Protein AF-A0A847DTQ0-F1 (afdb_monomer)

Secondary structure (DSSP, 8-state):
-PPPPPPSHHHHHHHHHHHHHHHHHHH-SS-B-SPPPTT---SS---HHHHHHHHHHHHHHHHHHHHHHT-TT-HHHHHHHHHHHHHHHHHHHHHHTTBTT----HHHHHHHHHHHHHHHHHHHHHHHHHHHHHHHHHS-SS------HHHHHHTSTTHHHHHHHHHHHHHHHTTT--B---HHHHHHHTGGGGG--GGG--HHHHHHHHHHHHHHHHHHHHHHHH--SHHHHHHHHHHHHHHHHHHHHTBSS----HHHHHHHHHHHHHHHHS-TTS-HHHHHHHHHHHHHHHHHHHHHSPPTT--SPPPPBSS--TTTT-HHHHHHHHHHHHHHHHHHHHHHHHHHHTT---TTHHHHHHHHHHHHHHHHHHHGGGSTT---BSHHHHHHHHHHHHHHHHHHHT--S--HHHHHHHHHHHHHHHHHHHTS---------------------------------------

Solvent-accessible surface area (backbone atoms only — not comparable to full-atom values): 25977 Å² total; per-residue (Å²): 132,82,80,77,76,78,76,60,61,66,46,52,54,35,45,52,55,48,49,52,50,50,51,50,60,74,64,63,69,62,65,82,57,84,63,52,75,54,46,45,72,85,70,99,70,85,57,67,51,53,36,52,40,35,18,60,67,22,21,62,54,15,37,40,50,25,67,66,69,58,24,71,97,31,67,70,52,40,51,53,51,42,51,52,50,38,48,51,42,45,52,50,30,50,56,30,16,18,24,80,79,47,80,15,28,51,62,52,39,49,24,25,32,51,15,23,46,51,15,42,42,43,67,43,68,73,36,50,82,56,52,64,50,51,62,56,51,75,74,38,97,56,88,74,76,81,76,54,73,70,56,59,48,61,71,37,79,51,34,64,37,31,48,48,25,41,47,32,47,52,53,48,69,38,55,87,74,48,73,47,86,52,64,70,44,38,53,57,39,52,48,65,75,80,69,74,59,85,90,69,74,44,75,56,48,53,26,43,24,47,17,31,20,25,37,44,32,22,39,31,46,37,44,30,72,74,30,75,46,39,65,58,14,35,52,52,37,52,50,54,50,49,53,45,52,57,50,27,40,25,25,75,61,70,61,70,40,70,36,43,55,52,8,46,53,52,17,47,52,53,44,53,67,44,62,71,82,62,55,66,66,58,52,28,56,47,26,36,50,26,32,47,50,13,51,48,26,58,65,71,40,65,44,90,91,35,90,49,68,32,71,74,38,88,59,61,57,73,51,79,85,41,49,51,63,29,47,48,54,48,32,57,32,27,24,43,21,27,29,46,49,31,22,53,51,51,34,39,77,72,71,44,84,57,84,66,46,68,61,52,52,49,51,52,50,26,51,51,40,40,50,52,23,63,52,20,26,81,30,38,53,32,66,16,39,42,33,56,25,50,46,17,50,50,37,31,48,44,51,49,48,60,57,56,74,71,48,76,90,79,55,71,63,62,59,51,54,50,50,50,52,50,55,50,52,50,54,57,60,65,69,72,74,75,91,83,83,83,89,83,88,85,88,87,81,87,79,82,88,77,88,79,81,88,82,82,90,85,85,90,84,90,84,91,83,86,91,88,84,84,137

Nearest PDB structures (foldseek):
  4jr9-assembly1_A  TM=2.137E-01  e=7.552E+00  Escherichia coli K-12

Mean predicted aligned error: 12.77 Å

Radius of gyration: 30.14 Å; Cα contacts (8 Å, |Δi|>4): 581; chains: 1; bounding box: 106×54×90 Å

Structure (mmCIF, N/CA/C/O backbone):
data_AF-A0A847DTQ0-F1
#
_entry.id   AF-A0A847DTQ0-F1
#
loop_
_atom_site.group_PDB
_atom_site.id
_atom_site.type_symbol
_atom_site.label_atom_id
_atom_site.label_alt_id
_atom_site.label_comp_id
_atom_site.label_asym_id
_atom_site.label_entity_id
_atom_site.label_seq_id
_atom_site.pdbx_PDB_ins_code
_atom_site.Cartn_x
_atom_site.Cartn_y
_atom_site.Cartn_z
_atom_site.occupancy
_atom_site.B_iso_or_equiv
_atom_site.auth_seq_id
_atom_site.auth_comp_id
_atom_site.auth_asym_id
_atom_site.auth_atom_id
_atom_site.pdbx_PDB_model_num
ATOM 1 N N . MET A 1 1 ? -18.174 -17.999 32.431 1.00 33.38 1 MET A N 1
ATOM 2 C CA . MET A 1 1 ? -18.025 -18.271 30.985 1.00 33.38 1 MET A CA 1
ATOM 3 C C . MET A 1 1 ? -16.614 -17.877 30.571 1.00 33.38 1 MET A C 1
ATOM 5 O O . MET A 1 1 ? -16.296 -16.698 30.644 1.00 33.38 1 MET A O 1
ATOM 9 N N . ARG A 1 2 ? -15.743 -18.843 30.241 1.00 30.20 2 ARG A N 1
ATOM 10 C CA . ARG A 1 2 ? -14.420 -18.546 29.663 1.00 30.20 2 ARG A CA 1
ATOM 11 C C . ARG A 1 2 ? -14.657 -17.953 28.273 1.00 30.20 2 ARG A C 1
ATOM 13 O O . ARG A 1 2 ? -15.415 -18.538 27.504 1.00 30.20 2 ARG A O 1
ATOM 20 N N . ALA A 1 3 ? -14.085 -16.784 27.988 1.00 33.56 3 ALA A N 1
ATOM 21 C CA . ALA A 1 3 ? -14.098 -16.225 26.642 1.00 33.56 3 ALA A CA 1
ATOM 22 C C . ALA A 1 3 ? -13.507 -17.279 25.696 1.00 33.56 3 ALA A C 1
ATOM 24 O O . ALA A 1 3 ? -12.423 -17.793 25.971 1.00 33.56 3 ALA A O 1
ATOM 25 N N . ALA A 1 4 ? -14.250 -17.661 24.657 1.00 38.47 4 ALA A N 1
ATOM 26 C CA . ALA A 1 4 ? -13.745 -18.574 23.643 1.00 38.47 4 ALA A CA 1
ATOM 27 C C . ALA A 1 4 ? -12.445 -17.987 23.084 1.00 38.47 4 ALA A C 1
ATOM 29 O O . ALA A 1 4 ? -12.433 -16.825 22.667 1.00 38.47 4 ALA A O 1
ATOM 30 N N . ASP A 1 5 ? -11.361 -18.765 23.120 1.00 51.47 5 ASP A N 1
ATOM 31 C CA . ASP A 1 5 ? -10.110 -18.365 22.488 1.00 51.47 5 ASP A CA 1
ATOM 32 C C . ASP A 1 5 ? -10.417 -18.029 21.021 1.00 51.47 5 ASP A C 1
ATOM 34 O O . ASP A 1 5 ? -11.011 -18.858 20.318 1.00 51.47 5 ASP A O 1
ATOM 38 N N . PRO A 1 6 ? -10.084 -16.817 20.541 1.00 59.16 6 PRO A N 1
ATOM 39 C CA . PRO A 1 6 ? -10.343 -16.459 19.159 1.00 59.16 6 PRO A CA 1
ATOM 40 C C . PRO A 1 6 ? -9.622 -17.462 18.256 1.00 59.16 6 PRO A C 1
ATOM 42 O O . PRO A 1 6 ? -8.417 -17.688 18.392 1.00 59.16 6 PRO A O 1
ATOM 45 N N . SER A 1 7 ? -10.376 -18.092 17.350 1.00 72.81 7 SER A N 1
ATOM 46 C CA . SER A 1 7 ? -9.856 -19.103 16.431 1.00 72.81 7 SER A CA 1
ATOM 47 C C . SER A 1 7 ? -8.615 -18.567 15.722 1.00 72.81 7 SER A C 1
ATOM 49 O O . SER A 1 7 ? -8.688 -17.536 15.050 1.00 72.81 7 SER A O 1
ATOM 51 N N . ARG A 1 8 ? -7.482 -19.263 15.835 1.00 82.31 8 ARG A N 1
ATOM 52 C CA . ARG A 1 8 ? -6.242 -18.836 15.171 1.00 82.31 8 ARG A CA 1
ATOM 53 C C . ARG A 1 8 ? -6.278 -19.064 13.663 1.00 82.31 8 ARG A C 1
ATOM 55 O O . ARG A 1 8 ? -5.532 -18.411 12.949 1.00 82.31 8 ARG A O 1
ATOM 62 N N . TRP A 1 9 ? -7.181 -19.916 13.176 1.00 84.94 9 TRP A N 1
ATOM 63 C CA . TRP A 1 9 ? -7.322 -20.316 11.771 1.00 84.94 9 TRP A CA 1
ATOM 64 C C . TRP A 1 9 ? -7.113 -19.199 10.726 1.00 84.94 9 TRP A C 1
ATOM 66 O O . TRP A 1 9 ? -6.325 -19.417 9.809 1.00 84.94 9 TRP A O 1
ATOM 76 N N . PRO A 1 10 ? -7.690 -17.984 10.860 1.00 84.38 10 PRO A N 1
ATOM 77 C CA . PRO A 1 10 ? -7.467 -16.915 9.884 1.00 84.38 10 PRO A CA 1
ATOM 78 C C . PRO A 1 10 ? -5.996 -16.493 9.747 1.00 84.38 10 PRO A C 1
ATOM 80 O O . PRO A 1 10 ? -5.556 -16.180 8.647 1.00 84.38 10 PRO A O 1
ATOM 83 N N . LEU A 1 11 ? -5.228 -16.508 10.842 1.00 86.00 11 LEU A N 1
ATOM 84 C CA . LEU A 1 11 ? -3.795 -16.207 10.832 1.00 86.00 11 LEU A CA 1
ATOM 85 C C . LEU A 1 11 ? -2.980 -17.329 10.173 1.00 86.00 11 LEU A C 1
ATOM 87 O O . LEU A 1 11 ? -2.003 -17.026 9.497 1.00 86.00 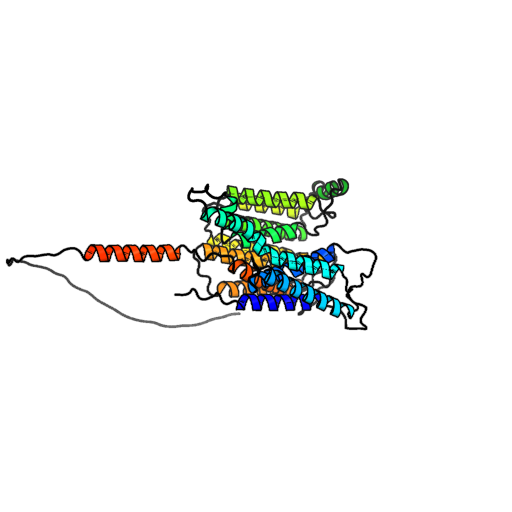11 LEU A O 1
ATOM 91 N N . ALA A 1 12 ? -3.385 -18.598 10.321 1.00 87.62 12 ALA A N 1
ATOM 92 C CA . ALA A 1 12 ? -2.752 -19.710 9.601 1.00 87.62 12 ALA A CA 1
ATOM 93 C C . ALA A 1 12 ? -2.996 -19.580 8.102 1.00 87.62 12 ALA A C 1
ATOM 95 O O . ALA A 1 12 ? -2.044 -19.609 7.337 1.00 87.62 12 ALA A O 1
ATOM 96 N N . VAL A 1 13 ? -4.249 -19.365 7.689 1.00 88.81 13 VAL A N 1
ATOM 97 C CA . VAL A 1 13 ? -4.591 -19.196 6.270 1.00 88.81 13 VAL A CA 1
ATOM 98 C C . VAL A 1 13 ? -3.844 -18.001 5.673 1.00 88.81 13 VAL A C 1
ATOM 100 O O . VAL A 1 13 ? -3.260 -18.128 4.602 1.00 88.81 13 VAL A O 1
ATOM 103 N N . ALA A 1 14 ? -3.800 -16.863 6.377 1.00 88.81 14 ALA A N 1
ATOM 104 C CA . ALA A 1 14 ? -3.033 -15.693 5.949 1.00 88.81 14 ALA A CA 1
ATOM 105 C C . ALA A 1 14 ? -1.527 -15.983 5.853 1.00 88.81 14 ALA A C 1
ATOM 107 O O . ALA A 1 14 ? -0.903 -15.627 4.858 1.00 88.81 14 ALA A O 1
ATOM 108 N N . GLY A 1 15 ? -0.956 -16.654 6.858 1.00 90.38 15 GLY A N 1
ATOM 109 C CA . GLY A 1 15 ? 0.452 -17.052 6.880 1.00 90.38 15 GLY A CA 1
ATOM 110 C C . GLY A 1 15 ? 0.813 -17.996 5.736 1.00 90.38 15 GLY A C 1
ATOM 111 O O . GLY A 1 15 ? 1.770 -17.738 5.014 1.00 90.38 15 GLY A O 1
ATOM 112 N N . SER A 1 16 ? 0.019 -19.044 5.518 1.00 92.00 16 SER A N 1
ATOM 113 C CA . SER A 1 16 ? 0.216 -20.004 4.430 1.00 92.00 16 SER A CA 1
ATOM 114 C C . SER A 1 16 ? 0.067 -19.352 3.057 1.00 92.00 16 SER A C 1
ATOM 116 O O . SER A 1 16 ? 0.919 -19.559 2.199 1.00 92.00 16 SER A O 1
ATOM 118 N N . ALA A 1 17 ? -0.964 -18.526 2.847 1.00 91.56 17 ALA A N 1
ATOM 119 C CA . ALA A 1 17 ? -1.150 -17.805 1.588 1.00 91.56 17 ALA A CA 1
ATOM 120 C C . ALA A 1 17 ? 0.019 -16.849 1.299 1.00 91.56 17 ALA A C 1
ATOM 122 O O . ALA A 1 17 ? 0.483 -16.768 0.164 1.00 91.56 17 ALA A O 1
ATOM 123 N N . TYR A 1 18 ? 0.526 -16.160 2.326 1.00 91.50 18 TYR A N 1
ATOM 124 C CA . TYR A 1 18 ? 1.667 -15.260 2.186 1.00 91.50 18 TYR A CA 1
ATOM 125 C C . TYR A 1 18 ? 2.971 -16.007 1.896 1.00 91.50 18 TYR A C 1
ATOM 127 O O . TYR A 1 18 ? 3.712 -15.607 1.006 1.00 91.50 18 TYR A O 1
ATOM 135 N N . LEU A 1 19 ? 3.228 -17.123 2.584 1.00 92.81 19 LEU A N 1
ATOM 136 C CA . LEU A 1 19 ? 4.385 -17.977 2.305 1.00 92.81 19 LEU A CA 1
ATOM 137 C C . LEU A 1 19 ? 4.355 -18.511 0.873 1.00 92.81 19 LEU A C 1
ATOM 139 O O . LEU A 1 19 ? 5.357 -18.411 0.175 1.00 92.81 19 LEU A O 1
ATOM 143 N N . LEU A 1 20 ? 3.205 -19.011 0.409 1.00 91.56 20 LEU A N 1
ATOM 144 C CA . LEU A 1 20 ? 3.043 -19.464 -0.975 1.00 91.56 20 LEU A CA 1
ATOM 145 C C . LEU A 1 20 ? 3.305 -18.338 -1.979 1.00 91.56 20 LEU A C 1
ATOM 147 O O . LEU A 1 20 ? 3.937 -18.575 -3.004 1.00 91.56 20 LEU A O 1
ATOM 151 N N . PHE A 1 21 ? 2.865 -17.114 -1.677 1.00 89.25 21 PHE A N 1
ATOM 152 C CA . PHE A 1 21 ? 3.165 -15.950 -2.505 1.00 89.25 21 PHE A CA 1
ATOM 153 C C . PHE A 1 21 ? 4.667 -15.636 -2.544 1.00 89.25 21 PHE A C 1
ATOM 155 O O . PHE A 1 21 ? 5.200 -15.408 -3.627 1.00 89.25 21 PHE A O 1
ATOM 162 N N . VAL A 1 22 ? 5.360 -15.669 -1.399 1.00 89.75 22 VAL A N 1
ATOM 163 C CA . VAL A 1 22 ? 6.819 -15.473 -1.345 1.00 89.75 22 VAL A CA 1
ATOM 164 C C . VAL A 1 22 ? 7.534 -16.558 -2.149 1.00 89.75 22 VAL A C 1
ATOM 166 O O . VAL A 1 22 ? 8.344 -16.227 -3.005 1.00 89.75 22 VAL A O 1
ATOM 169 N N . VAL A 1 23 ? 7.178 -17.834 -1.960 1.00 90.31 23 VAL A N 1
ATOM 170 C CA . VAL A 1 23 ? 7.740 -18.953 -2.737 1.00 90.31 23 VAL A CA 1
ATOM 171 C C . VAL A 1 23 ? 7.524 -18.737 -4.232 1.00 90.31 23 VAL A C 1
ATOM 173 O O . VAL A 1 23 ? 8.478 -18.799 -5.003 1.00 90.31 23 VAL A O 1
ATOM 176 N N . TYR A 1 24 ? 6.290 -18.436 -4.643 1.00 87.19 24 TYR A N 1
ATOM 177 C CA . TYR A 1 24 ? 5.961 -18.191 -6.043 1.00 87.19 24 TYR A CA 1
ATOM 178 C C . TYR A 1 24 ? 6.818 -17.070 -6.637 1.00 87.19 24 TYR A C 1
ATOM 180 O O . TYR A 1 24 ? 7.379 -17.236 -7.716 1.00 87.19 24 TYR A O 1
ATOM 188 N N . GLN A 1 25 ? 6.953 -15.945 -5.932 1.00 85.00 25 GLN A N 1
ATOM 189 C CA . GLN A 1 25 ? 7.696 -14.792 -6.437 1.00 85.00 25 GLN A CA 1
ATOM 190 C C . GLN A 1 25 ? 9.207 -15.018 -6.471 1.00 85.00 25 GLN A C 1
ATOM 192 O O . GLN A 1 25 ? 9.876 -14.636 -7.433 1.00 85.00 25 GLN A O 1
ATOM 197 N N . SER A 1 26 ? 9.747 -15.673 -5.448 1.00 83.38 26 SER A N 1
ATOM 198 C CA . SER A 1 26 ? 11.165 -16.015 -5.362 1.00 83.38 26 SER A CA 1
ATOM 199 C C . SER A 1 26 ? 11.586 -17.038 -6.420 1.00 83.38 26 SER A C 1
ATOM 201 O O . SER A 1 26 ? 12.715 -16.960 -6.905 1.00 83.38 26 SER A O 1
ATOM 203 N N . LEU A 1 27 ? 10.691 -17.958 -6.799 1.00 83.88 27 LEU A N 1
ATOM 204 C CA . LEU A 1 27 ? 10.953 -19.018 -7.783 1.00 83.88 27 LEU A CA 1
ATOM 205 C C . LEU A 1 27 ? 10.405 -18.714 -9.182 1.00 83.88 27 LEU A C 1
ATOM 207 O O . LEU A 1 27 ? 10.592 -19.505 -10.103 1.00 83.88 27 LEU A O 1
ATOM 211 N N . ALA A 1 28 ? 9.742 -17.574 -9.382 1.00 76.44 28 ALA A N 1
ATOM 212 C CA . ALA A 1 28 ? 9.343 -17.141 -10.712 1.00 76.44 28 ALA A CA 1
ATOM 213 C C . ALA A 1 28 ? 10.604 -16.834 -11.546 1.00 76.44 28 ALA A C 1
ATOM 215 O O . ALA A 1 28 ? 11.345 -15.896 -11.234 1.00 76.44 28 ALA A O 1
ATOM 216 N N . GLY A 1 29 ? 10.843 -17.627 -12.596 1.00 68.25 29 GLY A N 1
ATOM 217 C CA . GLY A 1 29 ? 12.043 -17.554 -13.438 1.00 68.25 29 GLY A CA 1
ATOM 218 C C . GLY A 1 29 ? 12.202 -18.773 -14.354 1.00 68.25 29 GLY A C 1
ATOM 219 O O . GLY A 1 29 ? 11.347 -19.659 -14.358 1.00 68.25 29 GLY A O 1
ATOM 220 N N . VAL A 1 30 ? 13.268 -18.797 -15.159 1.00 62.66 30 VAL A N 1
ATOM 221 C CA . VAL A 1 30 ? 13.550 -19.871 -16.130 1.00 62.66 30 VAL A CA 1
ATOM 222 C C . VAL A 1 30 ? 14.351 -20.981 -15.443 1.00 62.66 30 VAL A C 1
ATOM 224 O O . VAL A 1 30 ? 15.429 -20.686 -14.946 1.00 62.66 30 VAL A O 1
ATOM 227 N N . GLY A 1 31 ? 13.821 -22.212 -15.448 1.00 67.50 31 GLY A N 1
ATOM 228 C CA . GLY A 1 31 ? 14.529 -23.491 -15.249 1.00 67.50 31 GLY A CA 1
ATOM 229 C C . GLY A 1 31 ? 15.293 -23.731 -13.935 1.00 67.50 31 GLY A C 1
ATOM 230 O O . GLY A 1 31 ? 15.844 -22.826 -13.320 1.00 67.50 31 GLY A O 1
ATOM 231 N N . LEU A 1 32 ? 15.365 -24.998 -13.522 1.00 74.50 32 LEU A N 1
ATOM 232 C CA . LEU A 1 32 ? 16.426 -25.466 -12.626 1.00 74.50 32 LEU A CA 1
ATOM 233 C C . LEU A 1 32 ? 17.570 -25.991 -13.497 1.00 74.50 32 LEU A C 1
ATOM 235 O O . LEU A 1 32 ? 17.326 -26.790 -14.401 1.00 74.50 32 LEU A O 1
ATOM 239 N N . GLU A 1 33 ? 18.793 -25.559 -13.220 1.00 79.25 33 GLU A N 1
ATOM 240 C CA . GLU A 1 33 ? 20.016 -26.026 -13.878 1.00 79.25 33 GLU A CA 1
ATOM 241 C C . GLU A 1 33 ? 21.055 -26.473 -12.834 1.00 79.25 33 GLU A C 1
ATOM 243 O O . GLU A 1 33 ? 20.725 -26.753 -11.679 1.00 79.25 33 GLU A O 1
ATOM 248 N N . THR A 1 34 ? 22.323 -26.593 -13.239 1.00 79.69 34 THR A N 1
ATOM 249 C CA . THR A 1 34 ? 23.441 -26.913 -12.348 1.00 79.69 34 THR A CA 1
ATOM 250 C C . THR A 1 34 ? 23.533 -25.903 -11.211 1.00 79.69 34 THR A C 1
ATOM 252 O O . THR A 1 34 ? 23.716 -24.709 -11.446 1.00 79.69 34 THR A O 1
ATOM 255 N N . CYS A 1 35 ? 23.437 -26.395 -9.978 1.00 82.81 35 CYS A N 1
ATOM 256 C CA . CYS A 1 35 ? 23.493 -25.560 -8.789 1.00 82.81 35 CYS A CA 1
ATOM 257 C C . CYS A 1 35 ? 24.878 -24.935 -8.602 1.00 82.81 35 CYS A C 1
ATOM 259 O O . CYS A 1 35 ? 25.893 -25.635 -8.574 1.00 82.81 35 CYS A O 1
ATOM 261 N N . ALA A 1 36 ? 24.903 -23.620 -8.414 1.00 82.00 36 ALA A N 1
ATOM 262 C CA . ALA A 1 36 ? 26.049 -22.920 -7.861 1.00 82.00 36 ALA A CA 1
ATOM 263 C C . ALA A 1 36 ? 26.124 -23.132 -6.338 1.00 82.00 36 ALA A C 1
ATOM 265 O O . ALA A 1 36 ? 25.174 -23.594 -5.700 1.00 82.00 36 ALA A O 1
ATOM 266 N N . LEU A 1 37 ? 27.258 -22.766 -5.735 1.00 82.69 37 LEU A N 1
ATOM 267 C CA . LEU A 1 37 ? 27.358 -22.690 -4.279 1.00 82.69 37 LEU A CA 1
ATOM 268 C C . LEU A 1 37 ? 26.382 -21.602 -3.773 1.00 82.69 37 LEU A C 1
ATOM 270 O O . LEU A 1 37 ? 26.421 -20.482 -4.286 1.00 82.69 37 LEU A O 1
ATOM 274 N N . PRO A 1 38 ? 25.500 -21.890 -2.800 1.00 81.50 38 PRO A N 1
ATOM 275 C CA . PRO A 1 38 ? 24.550 -20.901 -2.303 1.00 81.50 38 PRO A CA 1
ATOM 276 C C . PRO A 1 38 ? 25.253 -19.786 -1.522 1.00 81.50 38 PRO A C 1
ATOM 278 O O . PRO A 1 38 ? 26.368 -19.955 -1.026 1.00 81.50 38 PRO A O 1
ATOM 281 N N . LEU A 1 39 ? 24.567 -18.649 -1.376 1.00 81.88 39 LEU A N 1
ATOM 282 C CA . LEU A 1 39 ? 25.018 -17.464 -0.633 1.00 81.88 39 LEU A CA 1
ATOM 283 C C . LEU A 1 39 ? 26.297 -16.793 -1.164 1.00 81.88 39 LEU A C 1
ATOM 285 O O . LEU A 1 39 ? 26.873 -15.937 -0.487 1.00 81.88 39 LEU A O 1
ATOM 289 N N . THR A 1 40 ? 26.742 -17.118 -2.376 1.00 78.75 40 THR A N 1
ATOM 290 C CA . THR A 1 40 ? 27.875 -16.427 -2.996 1.00 78.75 40 THR A CA 1
ATOM 291 C C . THR A 1 40 ? 27.436 -15.075 -3.539 1.00 78.75 40 THR A C 1
ATOM 293 O O . THR A 1 40 ? 26.628 -15.005 -4.459 1.00 78.75 40 THR A O 1
ATOM 296 N N . GLN A 1 41 ? 27.995 -13.978 -3.029 1.00 69.06 41 GLN A N 1
ATOM 297 C CA . GLN A 1 41 ? 27.752 -12.669 -3.631 1.00 69.06 41 GLN A CA 1
ATOM 298 C C . GLN A 1 41 ? 28.393 -12.614 -5.022 1.00 69.06 41 GLN A C 1
ATOM 300 O O . GLN A 1 41 ? 29.614 -12.529 -5.146 1.00 69.06 41 GLN A O 1
ATOM 305 N N . GLN A 1 42 ? 27.573 -12.657 -6.071 1.00 58.22 42 GLN A N 1
ATOM 306 C CA . GLN A 1 42 ? 28.050 -12.501 -7.441 1.00 58.22 42 GLN A CA 1
ATOM 307 C C . GLN A 1 42 ? 28.014 -11.018 -7.821 1.00 58.22 42 GLN A C 1
ATOM 309 O O . GLN A 1 42 ? 26.956 -10.454 -8.088 1.00 58.22 42 GLN A O 1
ATOM 314 N N . GLY A 1 43 ? 29.186 -10.381 -7.825 1.00 61.25 43 GLY A N 1
ATOM 315 C CA . GLY A 1 43 ? 29.385 -9.027 -8.344 1.00 61.25 43 GLY A CA 1
ATOM 316 C C . GLY A 1 43 ? 29.874 -7.995 -7.313 1.00 61.25 43 GLY A C 1
ATOM 317 O O . GLY A 1 43 ? 29.696 -8.170 -6.106 1.00 61.25 43 GLY A O 1
ATOM 318 N N . PRO A 1 44 ? 30.501 -6.897 -7.780 1.00 55.31 44 PRO A N 1
ATOM 319 C CA . PRO A 1 44 ? 31.162 -5.907 -6.924 1.00 55.31 44 PRO A CA 1
ATOM 320 C C . PRO A 1 44 ? 30.206 -4.911 -6.245 1.00 55.31 44 PRO A C 1
ATOM 322 O O . PRO A 1 44 ? 30.650 -4.127 -5.409 1.00 55.31 44 PRO A O 1
ATOM 325 N N . THR A 1 45 ? 28.913 -4.896 -6.589 1.00 62.66 45 THR A N 1
ATOM 326 C CA . THR A 1 45 ? 27.968 -3.871 -6.121 1.00 62.66 45 THR A CA 1
ATOM 327 C C . THR A 1 45 ? 26.696 -4.472 -5.528 1.00 62.66 45 THR A C 1
ATOM 329 O O . THR A 1 45 ? 26.000 -5.266 -6.153 1.00 62.66 45 THR A O 1
ATOM 332 N N . LEU A 1 46 ? 26.373 -4.057 -4.300 1.00 74.62 46 LEU A N 1
ATOM 333 C CA . LEU A 1 46 ? 25.108 -4.377 -3.642 1.00 74.62 46 LEU A CA 1
ATOM 334 C C . LEU A 1 46 ? 23.995 -3.476 -4.187 1.00 74.62 46 LEU A C 1
ATOM 336 O O . LEU A 1 46 ? 24.111 -2.248 -4.193 1.00 74.62 46 LEU A O 1
ATOM 340 N N . SER A 1 47 ? 22.896 -4.087 -4.618 1.00 78.62 47 SER A N 1
ATOM 341 C CA . SER A 1 47 ? 21.712 -3.375 -5.092 1.00 78.62 47 SER A CA 1
ATOM 342 C C . SER A 1 47 ? 20.828 -2.986 -3.907 1.00 78.62 47 SER A C 1
ATOM 344 O O . SER A 1 47 ? 20.094 -3.806 -3.358 1.00 78.62 47 SER A O 1
ATOM 346 N N . LEU A 1 48 ? 20.863 -1.705 -3.519 1.00 78.44 48 LEU A N 1
ATOM 347 C CA . LEU A 1 48 ? 19.982 -1.166 -2.471 1.00 78.44 48 LEU A CA 1
ATOM 348 C C . LEU A 1 48 ? 18.500 -1.439 -2.777 1.00 78.44 48 LEU A C 1
ATOM 350 O O . LEU A 1 48 ? 17.711 -1.690 -1.868 1.00 78.44 48 LEU A O 1
ATOM 354 N N . SER A 1 49 ? 18.120 -1.397 -4.057 1.00 76.00 49 SER A N 1
ATOM 355 C CA . SER A 1 49 ? 16.760 -1.701 -4.496 1.00 76.00 49 SER A CA 1
ATOM 356 C C . SER A 1 49 ? 16.331 -3.123 -4.173 1.00 76.00 49 SER A C 1
ATOM 358 O O . SER A 1 49 ? 15.187 -3.325 -3.758 1.00 76.00 49 SER A O 1
ATOM 360 N N . ASP A 1 50 ? 17.240 -4.082 -4.340 1.00 79.69 50 ASP A N 1
ATOM 361 C CA . ASP A 1 50 ? 16.935 -5.485 -4.087 1.00 79.69 50 ASP A CA 1
ATOM 362 C C . ASP A 1 50 ? 16.842 -5.744 -2.583 1.00 79.69 50 ASP A C 1
ATOM 364 O O . ASP A 1 50 ? 15.857 -6.311 -2.112 1.00 79.69 50 ASP A O 1
ATOM 368 N N . GLY A 1 51 ? 17.760 -5.163 -1.804 1.00 85.62 51 GLY A N 1
ATOM 369 C CA . GLY A 1 51 ? 17.717 -5.245 -0.346 1.00 85.62 51 GLY A CA 1
ATOM 370 C C . GLY A 1 51 ? 16.453 -4.636 0.269 1.00 85.62 51 GLY A C 1
ATOM 371 O O . GLY A 1 51 ? 15.872 -5.218 1.184 1.00 85.62 51 GLY A O 1
ATOM 372 N N . ILE A 1 52 ? 15.977 -3.491 -0.243 1.00 85.44 52 ILE A N 1
ATOM 373 C CA . ILE A 1 52 ? 14.715 -2.882 0.216 1.00 85.44 52 ILE A CA 1
ATOM 374 C C . ILE A 1 52 ? 13.525 -3.791 -0.102 1.00 85.44 52 ILE A C 1
ATOM 376 O O . ILE A 1 52 ? 12.668 -3.990 0.761 1.00 85.44 52 ILE A O 1
ATOM 380 N N . GLY A 1 53 ? 13.440 -4.338 -1.319 1.00 84.44 53 GLY A N 1
ATOM 381 C CA . GLY A 1 53 ? 12.310 -5.194 -1.680 1.00 84.44 53 GLY A CA 1
ATOM 382 C C . GLY A 1 53 ? 12.276 -6.489 -0.868 1.00 84.44 53 GLY A C 1
ATOM 383 O O . GLY A 1 53 ? 11.212 -6.848 -0.367 1.00 84.44 53 GLY A O 1
ATOM 384 N N . ASN A 1 54 ? 13.432 -7.113 -0.643 1.00 89.12 54 ASN A N 1
ATOM 385 C CA . ASN A 1 54 ? 13.590 -8.302 0.196 1.00 89.12 54 ASN A CA 1
ATOM 386 C C . ASN A 1 54 ? 13.200 -8.041 1.658 1.00 89.12 54 ASN A C 1
ATOM 388 O O . ASN A 1 54 ? 12.356 -8.734 2.236 1.00 89.12 54 ASN A O 1
ATOM 392 N N . PHE A 1 55 ? 13.694 -6.941 2.228 1.00 91.69 55 PHE A N 1
ATOM 393 C CA . PHE A 1 55 ? 13.303 -6.496 3.562 1.00 91.69 55 PHE A CA 1
ATOM 394 C C . PHE A 1 55 ? 11.785 -6.292 3.701 1.00 91.69 55 PHE A C 1
ATOM 396 O O . PHE A 1 55 ? 11.161 -6.787 4.645 1.00 91.69 55 PHE A O 1
ATOM 403 N N . VAL A 1 56 ? 11.163 -5.578 2.756 1.00 88.81 56 VAL A N 1
ATOM 404 C CA . VAL A 1 56 ? 9.721 -5.296 2.801 1.00 88.81 56 VAL A CA 1
ATOM 405 C C . VAL A 1 56 ? 8.889 -6.560 2.561 1.00 88.81 56 VAL A C 1
ATOM 407 O O . VAL A 1 56 ? 7.837 -6.707 3.181 1.00 88.81 56 VAL A O 1
ATOM 410 N N . ALA A 1 57 ? 9.357 -7.497 1.732 1.00 88.69 57 ALA A N 1
ATOM 411 C CA . ALA A 1 57 ? 8.675 -8.764 1.466 1.00 88.69 57 ALA A CA 1
ATOM 412 C C . ALA A 1 57 ? 8.646 -9.711 2.679 1.00 88.69 57 ALA A C 1
ATOM 414 O O . ALA A 1 57 ? 7.738 -10.524 2.803 1.00 88.69 57 ALA A O 1
ATOM 415 N N . TYR A 1 58 ? 9.593 -9.617 3.611 1.00 93.69 58 TYR A N 1
ATOM 416 C CA . TYR A 1 58 ? 9.604 -10.485 4.798 1.00 93.69 58 TYR A CA 1
ATOM 417 C C . TYR A 1 58 ? 8.970 -9.845 6.040 1.00 93.69 58 TYR A C 1
ATOM 419 O O . TYR A 1 58 ? 8.613 -10.548 6.992 1.00 93.69 58 TYR A O 1
ATOM 427 N N . LEU A 1 59 ? 8.751 -8.529 6.035 1.00 93.25 59 LEU A N 1
ATOM 428 C CA . LEU A 1 59 ? 8.132 -7.819 7.156 1.00 93.25 59 LEU A CA 1
ATOM 429 C C . LEU A 1 59 ? 6.713 -8.335 7.488 1.00 93.25 59 LEU A C 1
ATOM 431 O O . LEU A 1 59 ? 6.465 -8.648 8.659 1.00 93.25 59 LEU A O 1
ATOM 435 N N . PRO A 1 60 ? 5.778 -8.506 6.528 1.00 90.69 60 PRO A N 1
ATOM 436 C CA . PRO A 1 60 ? 4.449 -9.041 6.827 1.00 90.69 60 PRO A CA 1
ATOM 437 C C . PRO A 1 60 ? 4.485 -10.485 7.338 1.00 90.69 60 PRO A C 1
ATOM 439 O O . PRO A 1 60 ? 3.698 -10.832 8.222 1.00 90.69 60 PRO A O 1
ATOM 442 N N . LEU A 1 61 ? 5.427 -11.305 6.852 1.00 92.38 61 LEU A N 1
ATOM 443 C CA . LEU A 1 61 ? 5.637 -12.664 7.356 1.00 92.38 61 LEU A CA 1
ATOM 444 C C . LEU A 1 61 ? 5.989 -12.639 8.848 1.00 92.38 61 LEU A C 1
ATOM 446 O O . LEU A 1 61 ? 5.346 -13.326 9.643 1.00 92.38 61 LEU A O 1
ATOM 450 N N . GLY A 1 62 ? 6.938 -11.787 9.247 1.00 92.88 62 GLY A N 1
ATOM 451 C CA . GLY A 1 62 ? 7.286 -11.590 10.654 1.00 92.88 62 GLY A CA 1
ATOM 452 C C . GLY A 1 62 ? 6.089 -11.167 11.510 1.00 92.88 62 GLY A C 1
ATOM 453 O O . GLY A 1 62 ? 5.868 -11.720 12.587 1.00 92.88 62 GLY A O 1
ATOM 454 N N . MET A 1 63 ? 5.258 -10.244 11.015 1.00 90.75 63 MET A N 1
ATOM 455 C CA . MET A 1 63 ? 4.056 -9.798 11.734 1.00 90.75 63 MET A CA 1
ATOM 456 C C . MET A 1 63 ? 3.031 -10.927 11.921 1.00 90.75 63 MET A C 1
ATOM 458 O O . MET A 1 63 ? 2.469 -11.076 13.010 1.00 90.75 63 MET A O 1
ATOM 462 N N . LEU A 1 64 ? 2.795 -11.740 10.885 1.00 90.56 64 LEU A N 1
ATOM 463 C CA . LEU A 1 64 ? 1.873 -12.881 10.933 1.00 90.56 64 LEU A CA 1
ATOM 464 C C . LEU A 1 64 ? 2.365 -13.961 11.897 1.00 90.56 64 LEU A C 1
ATOM 466 O O . LEU A 1 64 ? 1.590 -14.440 12.728 1.00 90.56 64 LEU A O 1
ATOM 470 N N . VAL A 1 65 ? 3.656 -14.299 11.844 1.00 91.00 65 VAL A N 1
ATOM 471 C CA . VAL A 1 65 ? 4.269 -15.273 12.757 1.00 91.00 65 VAL A CA 1
ATOM 472 C C . VAL A 1 65 ? 4.230 -14.761 14.197 1.00 91.00 65 VAL A C 1
ATOM 474 O O . VAL A 1 65 ? 3.910 -15.527 15.107 1.00 91.00 65 VAL A O 1
ATOM 477 N N . ALA A 1 66 ? 4.467 -13.467 14.431 1.00 88.81 66 ALA A N 1
ATOM 478 C CA . ALA A 1 66 ? 4.339 -12.878 15.761 1.00 88.81 66 ALA A CA 1
ATOM 479 C C . ALA A 1 66 ? 2.908 -12.958 16.306 1.00 88.81 66 ALA A C 1
ATOM 481 O O . ALA A 1 66 ? 2.717 -13.323 17.473 1.00 88.81 66 ALA A O 1
ATOM 482 N N . ALA A 1 67 ? 1.914 -12.645 15.469 1.00 86.25 67 ALA A N 1
ATOM 483 C CA . ALA A 1 67 ? 0.500 -12.726 15.822 1.00 86.25 67 ALA A CA 1
ATOM 484 C C . ALA A 1 67 ? 0.056 -14.176 16.087 1.00 86.25 67 ALA A C 1
ATOM 486 O O . ALA A 1 67 ? -0.647 -14.434 17.064 1.00 86.25 67 ALA A O 1
ATOM 487 N N . TRP A 1 68 ? 0.509 -15.134 15.273 1.00 86.19 68 TRP A N 1
ATOM 488 C CA . TRP A 1 68 ? 0.210 -16.558 15.437 1.00 86.19 68 TRP A CA 1
ATOM 489 C C . TRP A 1 68 ? 0.905 -17.166 16.666 1.00 86.19 68 TRP A C 1
ATOM 491 O O . TRP A 1 68 ? 0.268 -17.783 17.525 1.00 86.19 68 TRP A O 1
ATOM 501 N N . GLY A 1 69 ? 2.221 -16.983 16.782 1.00 83.31 69 GLY A N 1
ATOM 502 C CA . GLY A 1 69 ? 3.056 -17.578 17.829 1.00 83.31 69 GLY A CA 1
ATOM 503 C C . GLY A 1 69 ? 2.888 -16.928 19.206 1.00 83.31 69 GLY A C 1
ATOM 504 O O . GLY A 1 69 ? 3.217 -17.539 20.232 1.00 83.31 69 GLY A O 1
ATOM 505 N N . GLY A 1 70 ? 2.347 -15.705 19.252 1.00 81.38 70 GLY A N 1
ATOM 506 C CA . GLY A 1 70 ? 2.242 -14.916 20.477 1.00 81.38 70 GLY A CA 1
ATOM 507 C C . GLY A 1 70 ? 3.622 -14.668 21.084 1.00 81.38 70 GLY A C 1
ATOM 508 O O . GLY A 1 70 ? 3.864 -15.033 22.233 1.00 81.38 70 GLY A O 1
ATOM 509 N N . VAL A 1 71 ? 4.543 -14.118 20.286 1.00 80.19 71 VAL A N 1
ATOM 510 C CA . VAL A 1 71 ? 5.973 -13.959 20.635 1.00 80.19 71 VAL A CA 1
ATOM 511 C C . VAL A 1 71 ? 6.242 -12.847 21.655 1.00 80.19 71 VAL A C 1
ATOM 513 O O . VAL A 1 71 ? 7.316 -12.775 22.249 1.00 80.19 71 VAL A O 1
ATOM 516 N N . ARG A 1 72 ? 5.264 -11.965 21.881 1.00 78.62 72 ARG A N 1
ATOM 517 C CA . ARG A 1 72 ? 5.403 -10.802 22.759 1.00 78.62 72 ARG A CA 1
ATOM 518 C C . ARG A 1 72 ? 5.740 -11.215 24.194 1.00 78.62 72 ARG A C 1
ATOM 520 O O . ARG A 1 72 ? 5.018 -12.004 24.797 1.00 78.62 72 ARG A O 1
ATOM 527 N N . GLY A 1 73 ? 6.819 -10.646 24.736 1.00 75.06 73 GLY A N 1
ATOM 528 C CA . GLY A 1 73 ? 7.300 -10.943 26.092 1.00 75.06 73 GLY A CA 1
ATOM 529 C C . GLY A 1 73 ? 7.801 -12.380 26.276 1.00 75.06 73 GLY A C 1
ATOM 530 O O . GLY A 1 73 ? 7.963 -12.826 27.405 1.00 75.06 73 GLY A O 1
ATOM 531 N N . ARG A 1 74 ? 8.008 -13.128 25.183 1.00 85.25 74 ARG A N 1
ATOM 532 C CA . ARG A 1 74 ? 8.403 -14.540 25.198 1.00 85.25 74 ARG A CA 1
ATOM 533 C C . ARG A 1 74 ? 9.650 -14.730 24.328 1.00 85.25 74 ARG A C 1
ATOM 535 O O . ARG A 1 74 ? 9.512 -15.133 23.171 1.00 85.25 74 ARG A O 1
ATOM 542 N N . PRO A 1 75 ? 10.858 -14.457 24.859 1.00 87.81 75 PRO A N 1
ATOM 543 C CA . PRO A 1 75 ? 12.091 -14.423 24.069 1.00 87.81 75 PRO A CA 1
ATOM 544 C C . PRO A 1 75 ? 12.367 -15.747 23.351 1.00 87.81 75 PRO A C 1
ATOM 546 O O . PRO A 1 75 ? 12.698 -15.734 22.175 1.00 87.81 75 PRO A O 1
ATOM 549 N N . VAL A 1 76 ? 12.110 -16.891 23.995 1.00 91.06 76 VAL A N 1
ATOM 550 C CA . VAL A 1 76 ? 12.278 -18.219 23.372 1.00 91.06 76 VAL A CA 1
ATOM 551 C C . VAL A 1 76 ? 11.402 -18.384 22.123 1.00 91.06 76 VAL A C 1
ATOM 553 O O . VAL A 1 76 ? 11.863 -18.886 21.103 1.00 91.06 76 VAL A O 1
ATOM 556 N N . ARG A 1 77 ? 10.146 -17.913 22.161 1.00 90.56 77 ARG A N 1
ATOM 557 C CA . ARG A 1 77 ? 9.248 -17.971 20.994 1.00 90.56 77 ARG A CA 1
ATOM 558 C C . ARG A 1 77 ? 9.669 -17.001 19.901 1.00 90.56 77 ARG A C 1
ATOM 560 O O . ARG A 1 77 ? 9.505 -17.319 18.731 1.00 90.56 77 ARG A O 1
ATOM 567 N N . LEU A 1 78 ? 10.183 -15.833 20.280 1.00 91.81 78 LEU A N 1
ATOM 568 C CA . LEU A 1 78 ? 10.720 -14.855 19.340 1.00 91.81 78 LEU A CA 1
ATOM 569 C C . LEU A 1 78 ? 11.944 -15.414 18.611 1.00 91.81 78 LEU A C 1
ATOM 571 O O . LEU A 1 78 ? 11.986 -15.346 17.389 1.00 91.81 78 LEU A O 1
ATOM 575 N N . ILE A 1 79 ? 12.890 -16.010 19.344 1.00 94.19 79 ILE A N 1
ATOM 576 C CA . ILE A 1 79 ? 14.088 -16.640 18.777 1.00 94.19 79 ILE A CA 1
ATOM 577 C C . ILE A 1 79 ? 13.684 -17.787 17.850 1.00 94.19 79 ILE A C 1
ATOM 579 O O . ILE A 1 79 ? 14.097 -17.798 16.698 1.00 94.19 79 ILE A O 1
ATOM 583 N N . GLY A 1 80 ? 12.820 -18.703 18.304 1.00 95.62 80 GLY A N 1
ATOM 584 C CA . GLY A 1 80 ? 12.350 -19.812 17.468 1.00 95.62 80 GLY A CA 1
ATOM 585 C C . GLY A 1 80 ? 11.631 -19.342 16.198 1.00 95.62 80 GLY A C 1
ATOM 586 O O . GLY A 1 80 ? 11.875 -19.870 15.117 1.00 95.62 80 GLY A O 1
ATOM 587 N N . ALA A 1 81 ? 10.793 -18.305 16.302 1.00 94.38 81 ALA A N 1
ATOM 588 C CA . ALA A 1 81 ? 10.134 -17.695 15.151 1.00 94.38 81 ALA A CA 1
ATOM 589 C C . ALA A 1 81 ? 11.128 -17.038 14.183 1.00 94.38 81 ALA A C 1
ATOM 591 O O . ALA A 1 81 ? 10.991 -17.190 12.972 1.00 94.38 81 ALA A O 1
ATOM 592 N N . PHE A 1 82 ? 12.131 -16.329 14.702 1.00 96.69 82 PHE A N 1
ATOM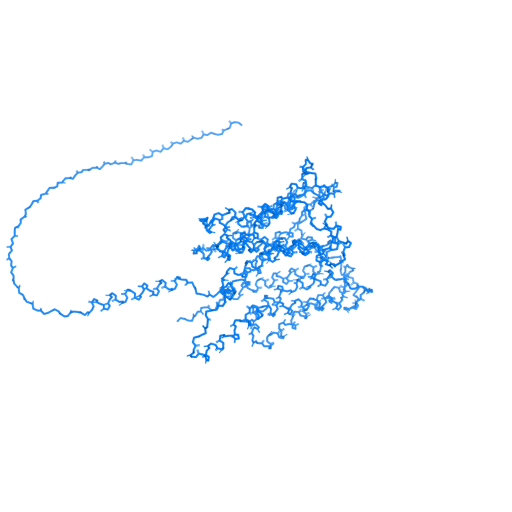 593 C CA . PHE A 1 82 ? 13.173 -15.713 13.886 1.00 96.69 82 PHE A CA 1
ATOM 594 C C . PHE A 1 82 ? 14.012 -16.768 13.160 1.00 96.69 82 PHE A C 1
ATOM 596 O O . PHE A 1 82 ? 14.196 -16.657 11.953 1.00 96.69 82 PHE A O 1
ATOM 603 N N . VAL A 1 83 ? 14.436 -17.825 13.860 1.00 97.19 83 VAL A N 1
ATOM 604 C CA . VAL A 1 83 ? 15.167 -18.957 13.268 1.00 97.19 83 VAL A CA 1
ATOM 605 C C . VAL A 1 83 ? 14.348 -19.617 12.160 1.00 97.19 83 VAL A C 1
ATOM 607 O O . VAL A 1 83 ? 14.893 -19.899 11.100 1.00 97.19 83 VAL A O 1
ATOM 610 N N . ALA A 1 84 ? 13.040 -19.808 12.352 1.00 95.94 84 ALA A N 1
ATOM 611 C CA . ALA A 1 84 ? 12.175 -20.367 11.315 1.00 95.94 84 ALA A CA 1
ATOM 612 C C . ALA A 1 84 ? 12.085 -19.466 10.069 1.00 95.94 84 ALA A C 1
ATOM 614 O O . ALA A 1 84 ? 12.141 -19.968 8.950 1.00 95.94 84 ALA A O 1
ATOM 615 N N . ILE A 1 85 ? 11.984 -18.142 10.242 1.00 95.81 85 ILE A N 1
ATOM 616 C CA . ILE A 1 85 ? 11.943 -17.192 9.117 1.00 95.81 85 ILE A CA 1
ATOM 617 C C . ILE A 1 85 ? 13.296 -17.128 8.395 1.00 95.81 85 ILE A C 1
ATOM 619 O O . ILE A 1 85 ? 13.334 -17.200 7.169 1.00 95.81 85 ILE A O 1
ATOM 623 N N . ALA A 1 86 ? 14.401 -17.029 9.138 1.00 96.56 86 ALA A N 1
ATOM 624 C CA . ALA A 1 86 ? 15.749 -17.005 8.574 1.00 96.56 86 ALA A CA 1
ATOM 625 C C . ALA A 1 86 ? 16.094 -18.330 7.872 1.00 96.56 86 ALA A C 1
ATOM 627 O O . ALA A 1 86 ? 16.708 -18.319 6.807 1.00 96.56 86 ALA A O 1
ATOM 628 N N . GLY A 1 87 ? 15.654 -19.461 8.433 1.00 96.88 87 GLY A N 1
ATOM 629 C CA . GLY A 1 87 ? 15.780 -20.788 7.832 1.00 96.88 87 GLY A CA 1
ATOM 630 C C . GLY A 1 87 ? 14.941 -20.942 6.564 1.00 96.88 87 GLY A C 1
ATOM 631 O O . GLY A 1 87 ? 15.434 -21.471 5.574 1.00 96.88 87 GLY A O 1
ATOM 632 N N . PHE A 1 88 ? 13.712 -20.415 6.547 1.00 95.69 88 PHE A N 1
ATOM 633 C CA . PHE A 1 88 ? 12.900 -20.349 5.330 1.00 95.69 88 PHE A CA 1
ATOM 634 C C . PHE A 1 88 ? 13.581 -19.497 4.249 1.00 95.69 88 PHE A C 1
ATOM 636 O O . PHE A 1 88 ? 13.710 -19.956 3.118 1.00 95.69 88 PHE A O 1
ATOM 643 N N . SER A 1 89 ? 14.093 -18.308 4.593 1.00 94.75 89 SER A N 1
ATOM 644 C CA . SER A 1 89 ? 14.846 -17.485 3.638 1.00 94.75 89 SER A CA 1
ATOM 645 C C . SER A 1 89 ? 16.083 -18.210 3.112 1.00 94.75 89 SER A C 1
ATOM 647 O O . SER A 1 89 ? 16.348 -18.142 1.920 1.00 94.75 89 SER A O 1
ATOM 649 N N . LEU A 1 90 ? 16.825 -18.915 3.970 1.00 94.69 90 LEU A N 1
ATOM 650 C CA . LEU A 1 90 ? 17.999 -19.688 3.563 1.00 94.69 90 LEU A CA 1
ATOM 651 C C . LEU A 1 90 ? 17.631 -20.840 2.617 1.00 94.69 90 LEU A C 1
ATOM 653 O O . LEU A 1 90 ? 18.347 -21.105 1.652 1.00 94.69 90 LEU A O 1
ATOM 657 N N . ALA A 1 91 ? 16.507 -21.516 2.864 1.00 94.19 91 ALA A N 1
ATOM 658 C CA . ALA A 1 91 ? 16.006 -22.553 1.969 1.00 94.19 91 ALA A CA 1
ATOM 659 C C . ALA A 1 91 ? 15.682 -21.979 0.580 1.00 94.19 91 ALA A C 1
ATOM 661 O O . ALA A 1 91 ? 16.046 -22.585 -0.424 1.00 94.19 91 ALA A O 1
ATOM 662 N N . MET A 1 92 ? 15.072 -20.790 0.516 1.00 92.19 92 MET A N 1
ATOM 663 C CA . MET A 1 92 ? 14.798 -20.112 -0.756 1.00 92.19 92 MET A CA 1
ATOM 664 C C . MET A 1 92 ? 16.079 -19.765 -1.514 1.00 92.19 92 MET A C 1
ATOM 666 O O . MET A 1 92 ? 16.178 -20.086 -2.694 1.00 92.19 92 MET A O 1
ATOM 670 N N . GLU A 1 93 ? 17.073 -19.207 -0.825 1.00 91.00 93 GLU A N 1
ATOM 671 C CA . GLU A 1 93 ? 18.400 -18.926 -1.389 1.00 91.00 93 GLU A CA 1
ATOM 672 C C . GLU A 1 93 ? 19.068 -20.193 -1.939 1.00 91.00 93 GLU A C 1
ATOM 674 O O . GLU A 1 93 ? 19.622 -20.196 -3.035 1.00 91.00 93 GLU A O 1
ATOM 679 N N . THR A 1 94 ? 18.944 -21.308 -1.217 1.00 90.81 94 THR A N 1
ATOM 680 C CA . THR A 1 94 ? 19.503 -22.599 -1.641 1.00 90.81 94 THR A CA 1
ATOM 681 C C . THR A 1 94 ? 18.849 -23.104 -2.926 1.00 90.81 94 THR A C 1
ATOM 683 O O . THR A 1 94 ? 19.543 -23.571 -3.823 1.00 90.81 94 THR A O 1
ATOM 686 N N . VAL A 1 95 ? 17.524 -22.982 -3.052 1.00 89.38 95 VAL A N 1
ATOM 687 C CA . VAL A 1 95 ? 16.817 -23.348 -4.291 1.00 89.38 95 VAL A CA 1
ATOM 688 C C . VAL A 1 95 ? 17.192 -22.397 -5.431 1.00 89.38 95 VAL A C 1
ATOM 690 O O . VAL A 1 95 ? 17.408 -22.836 -6.559 1.00 89.38 95 VAL A O 1
ATOM 693 N N . GLN A 1 96 ? 17.315 -21.100 -5.144 1.00 88.31 96 GLN A N 1
ATOM 694 C CA . GLN A 1 96 ? 17.686 -20.083 -6.129 1.00 88.31 96 GLN A CA 1
ATOM 695 C C . GLN A 1 96 ? 19.120 -20.236 -6.642 1.00 88.31 96 GLN A C 1
ATOM 697 O O . GLN A 1 96 ? 19.387 -19.844 -7.773 1.00 88.31 96 GLN A O 1
ATOM 702 N N . ALA A 1 97 ? 20.019 -20.861 -5.877 1.00 88.06 97 ALA A N 1
ATOM 703 C CA . ALA A 1 97 ? 21.364 -21.204 -6.342 1.00 88.06 97 ALA A CA 1
ATOM 704 C C . ALA A 1 97 ? 21.361 -22.185 -7.533 1.00 88.06 97 ALA A C 1
ATOM 706 O O . ALA A 1 97 ? 22.358 -22.288 -8.244 1.00 88.06 97 ALA A O 1
ATOM 707 N N . CYS A 1 98 ? 20.246 -22.881 -7.769 1.00 87.88 98 CYS A N 1
ATOM 708 C CA . CYS A 1 98 ? 20.039 -23.766 -8.914 1.00 87.88 98 CYS A CA 1
ATOM 709 C C . CYS A 1 98 ? 19.258 -23.104 -10.062 1.00 87.88 98 CYS A C 1
ATOM 711 O O . CYS A 1 98 ? 18.847 -23.798 -10.987 1.00 87.88 98 CYS A O 1
ATOM 713 N N . MET A 1 99 ? 19.012 -21.790 -10.017 1.00 85.44 99 MET A N 1
ATOM 714 C CA . MET A 1 99 ? 18.268 -21.062 -11.050 1.00 85.44 99 MET A CA 1
ATOM 715 C C . MET A 1 99 ? 19.191 -20.134 -11.844 1.00 85.44 99 MET A C 1
ATOM 717 O O . MET A 1 99 ? 19.969 -19.386 -11.264 1.00 85.44 99 MET A O 1
ATOM 721 N N . THR A 1 100 ? 19.051 -20.092 -13.170 1.00 76.31 100 THR A N 1
ATOM 722 C CA . THR A 1 100 ? 19.893 -19.238 -14.038 1.00 76.31 100 THR A CA 1
ATOM 723 C C . THR A 1 100 ? 19.525 -17.761 -13.985 1.00 76.31 100 THR A C 1
ATOM 725 O O . THR A 1 100 ? 20.358 -16.887 -14.209 1.00 76.31 100 THR A O 1
ATOM 728 N N . SER A 1 101 ? 18.263 -17.460 -13.677 1.00 73.38 101 SER A N 1
ATOM 729 C CA . SER A 1 101 ? 17.753 -16.090 -13.608 1.00 73.38 101 SER A CA 1
ATOM 730 C C . SER A 1 101 ? 17.905 -15.443 -12.229 1.00 73.38 101 SER A C 1
ATOM 732 O O . SER A 1 101 ? 17.377 -14.350 -12.014 1.00 73.38 101 SER A O 1
ATOM 734 N N . ARG A 1 102 ? 18.523 -16.127 -11.259 1.00 77.62 102 ARG A N 1
ATOM 735 C CA . ARG A 1 102 ? 18.642 -15.663 -9.872 1.00 77.62 102 ARG A CA 1
ATOM 736 C C . ARG A 1 102 ? 20.066 -15.857 -9.372 1.00 77.62 102 ARG A C 1
ATOM 738 O O . ARG A 1 102 ? 20.751 -16.792 -9.754 1.00 77.62 102 ARG A O 1
ATOM 745 N N . VAL A 1 103 ? 20.482 -14.961 -8.489 1.00 78.25 103 VAL A N 1
ATOM 746 C CA . VAL A 1 103 ? 21.749 -15.061 -7.773 1.00 78.25 103 VAL A CA 1
ATOM 747 C C . VAL A 1 103 ? 21.400 -15.310 -6.321 1.00 78.25 103 VAL A C 1
ATOM 749 O O . VAL A 1 103 ? 20.714 -14.486 -5.724 1.00 78.25 103 VAL A O 1
ATOM 752 N N . SER A 1 104 ? 21.857 -16.430 -5.764 1.00 85.00 104 SER A N 1
ATOM 753 C CA . SER A 1 104 ? 21.766 -16.623 -4.321 1.00 85.00 104 SER A CA 1
ATOM 754 C C . SER A 1 104 ? 22.809 -15.761 -3.621 1.00 85.00 104 SER A C 1
ATOM 756 O O . SER A 1 104 ? 23.985 -15.832 -3.976 1.00 85.00 104 SER A O 1
ATOM 758 N N . SER A 1 105 ? 22.419 -14.971 -2.621 1.00 87.38 105 SER A N 1
ATOM 759 C CA . SER A 1 105 ? 23.329 -14.036 -1.961 1.00 87.38 105 SER A CA 1
ATOM 760 C C . SER A 1 105 ? 23.128 -13.953 -0.444 1.00 87.38 105 SER A C 1
ATOM 762 O O . SER A 1 105 ? 22.016 -13.990 0.083 1.00 87.38 105 SER A O 1
ATOM 764 N N . TRP A 1 106 ? 24.233 -13.784 0.295 1.00 90.44 106 TRP A N 1
ATOM 765 C CA . TRP A 1 106 ? 24.175 -13.522 1.740 1.00 90.44 106 TRP A CA 1
ATOM 766 C C . TRP A 1 106 ? 23.457 -12.203 2.062 1.00 90.44 106 TRP A C 1
ATOM 768 O O . TRP A 1 106 ? 22.875 -12.065 3.138 1.00 90.44 106 TRP A O 1
ATOM 778 N N . TYR A 1 107 ? 23.485 -11.241 1.135 1.00 89.50 107 TYR A N 1
ATOM 779 C CA . TYR A 1 107 ? 22.819 -9.952 1.277 1.00 89.50 107 TYR A CA 1
ATOM 780 C C . TYR A 1 107 ? 21.293 -10.095 1.240 1.00 89.50 107 TYR A C 1
ATOM 782 O O . TYR A 1 107 ? 20.599 -9.523 2.085 1.00 89.50 107 TYR A O 1
ATOM 790 N N . ASP A 1 108 ? 20.766 -10.902 0.322 1.00 89.00 108 ASP A N 1
ATOM 791 C CA . ASP A 1 108 ? 19.330 -11.167 0.213 1.00 89.00 108 ASP A CA 1
ATOM 792 C C . ASP A 1 108 ? 18.829 -11.963 1.417 1.00 89.00 108 ASP A C 1
ATOM 794 O O . ASP A 1 108 ? 17.860 -11.565 2.068 1.00 89.00 108 ASP A O 1
ATOM 798 N N . TRP A 1 109 ? 19.572 -12.994 1.831 1.00 93.50 109 TRP A N 1
ATOM 799 C CA . TRP A 1 109 ? 19.299 -13.707 3.079 1.00 93.50 109 TRP A CA 1
ATOM 800 C C . TRP A 1 109 ? 19.262 -12.776 4.303 1.00 93.50 109 TRP A C 1
ATOM 802 O O . TRP A 1 109 ? 18.338 -12.847 5.124 1.00 93.50 109 TRP A O 1
ATOM 812 N N . ALA A 1 110 ? 20.250 -11.885 4.433 1.00 93.69 110 ALA A N 1
ATOM 813 C CA . ALA A 1 110 ? 20.344 -10.955 5.553 1.00 93.69 110 ALA A CA 1
ATOM 814 C C . ALA A 1 110 ? 19.200 -9.931 5.547 1.00 93.69 110 ALA A C 1
ATOM 816 O O . ALA A 1 110 ? 18.608 -9.664 6.595 1.00 93.69 110 ALA A O 1
ATOM 817 N N . THR A 1 111 ? 18.853 -9.377 4.383 1.00 93.12 111 THR A N 1
ATOM 818 C CA . THR A 1 111 ? 17.779 -8.378 4.250 1.00 93.12 111 THR A CA 1
ATOM 819 C C . THR A 1 111 ? 16.394 -8.989 4.466 1.00 93.12 111 THR A C 1
ATOM 821 O O . THR A 1 111 ? 15.600 -8.414 5.215 1.00 93.12 111 THR A O 1
ATOM 824 N N . ASN A 1 112 ? 16.137 -10.192 3.943 1.00 94.62 112 ASN A N 1
ATOM 825 C CA . ASN A 1 112 ? 14.942 -10.986 4.246 1.00 94.62 112 ASN A CA 1
ATOM 826 C C . ASN A 1 112 ? 14.823 -11.262 5.753 1.00 94.62 112 ASN A C 1
ATOM 828 O O . ASN A 1 112 ? 13.793 -10.993 6.379 1.00 94.62 112 ASN A O 1
ATOM 832 N N . SER A 1 113 ? 15.906 -11.741 6.371 1.00 96.69 113 SER A N 1
ATOM 833 C CA . SER A 1 113 ? 15.945 -12.043 7.806 1.00 96.69 113 SER A CA 1
ATOM 834 C C . SER A 1 113 ? 15.720 -10.791 8.660 1.00 96.69 113 SER A C 1
ATOM 836 O O . SER A 1 113 ? 14.946 -10.829 9.619 1.00 96.69 113 SER A O 1
ATOM 838 N N . ALA A 1 114 ? 16.327 -9.658 8.295 1.00 96.19 114 ALA A N 1
ATOM 839 C CA . ALA A 1 114 ? 16.132 -8.377 8.971 1.00 96.19 114 ALA A CA 1
ATOM 840 C C . ALA A 1 114 ? 14.681 -7.879 8.860 1.00 96.19 114 ALA A C 1
ATOM 842 O O . ALA A 1 114 ? 14.106 -7.437 9.859 1.00 96.19 114 ALA A O 1
ATOM 843 N N . GLY A 1 115 ? 14.067 -8.005 7.679 1.00 95.75 115 GLY A N 1
ATOM 844 C CA . GLY A 1 115 ? 12.653 -7.698 7.460 1.00 95.75 115 GLY A CA 1
ATOM 845 C C . GLY A 1 115 ? 11.746 -8.550 8.344 1.00 95.75 115 GLY A C 1
ATOM 846 O O . GLY A 1 115 ? 10.898 -8.026 9.071 1.00 95.75 115 GLY A O 1
ATOM 847 N N . GLY A 1 116 ? 11.993 -9.862 8.366 1.00 96.19 116 GLY A N 1
ATOM 848 C CA . GLY A 1 116 ? 11.290 -10.818 9.219 1.00 96.19 116 GLY A CA 1
ATOM 849 C C . GLY A 1 116 ? 11.420 -10.505 10.710 1.00 96.19 116 GLY A C 1
ATOM 850 O O . GLY A 1 116 ? 10.420 -10.495 11.431 1.00 96.19 116 GLY A O 1
ATOM 851 N N . LEU A 1 117 ? 12.629 -10.183 11.177 1.00 96.12 117 LEU A N 1
ATOM 852 C CA . LEU A 1 117 ? 12.877 -9.791 12.564 1.00 96.12 117 LEU A CA 1
ATOM 853 C C . LEU A 1 117 ? 12.134 -8.505 12.933 1.00 96.12 117 LEU A C 1
ATOM 855 O O . LEU A 1 117 ? 11.476 -8.457 13.976 1.00 96.12 117 LEU A O 1
ATOM 859 N N . LEU A 1 118 ? 12.191 -7.472 12.086 1.00 94.38 118 LEU A N 1
ATOM 860 C CA . LEU A 1 118 ? 11.452 -6.239 12.350 1.00 94.38 118 LEU A CA 1
ATOM 861 C C . LEU A 1 118 ? 9.942 -6.505 12.384 1.00 94.38 118 LEU A C 1
ATOM 863 O O . LEU A 1 118 ? 9.257 -6.004 13.276 1.00 94.38 118 LEU A O 1
ATOM 867 N N . GLY A 1 119 ? 9.432 -7.340 11.477 1.00 92.25 119 GLY A N 1
ATOM 868 C CA . GLY A 1 119 ? 8.044 -7.796 11.488 1.00 92.25 119 GLY A CA 1
ATOM 869 C C . GLY A 1 119 ? 7.658 -8.500 12.793 1.00 92.25 119 GLY A C 1
ATOM 870 O O . GLY A 1 119 ? 6.601 -8.214 13.356 1.00 92.25 119 GLY A O 1
ATOM 871 N N . LEU A 1 120 ? 8.532 -9.364 13.325 1.00 92.81 120 LEU A N 1
ATOM 872 C CA . LEU A 1 120 ? 8.322 -10.041 14.611 1.00 92.81 120 LEU A CA 1
ATOM 873 C C . LEU A 1 120 ? 8.281 -9.061 15.793 1.00 92.81 120 LEU A C 1
ATOM 875 O O . LEU A 1 120 ? 7.510 -9.237 16.743 1.00 92.81 120 LEU A O 1
ATOM 879 N N . LEU A 1 121 ? 9.120 -8.026 15.741 1.00 90.56 121 LEU A N 1
ATOM 880 C CA . LEU A 1 121 ? 9.228 -7.000 16.775 1.00 90.56 121 LEU A CA 1
ATOM 881 C C . LEU A 1 121 ? 8.119 -5.950 16.681 1.00 90.56 121 LEU A C 1
ATOM 883 O O . LEU A 1 121 ? 7.760 -5.369 17.709 1.00 90.56 121 LEU A O 1
ATOM 887 N N . ALA A 1 122 ? 7.542 -5.725 15.498 1.00 84.19 122 ALA A N 1
ATOM 888 C CA . ALA A 1 122 ? 6.570 -4.666 15.251 1.00 84.19 122 ALA A CA 1
ATOM 889 C C . ALA A 1 122 ? 5.387 -4.684 16.240 1.00 84.19 122 ALA A C 1
ATOM 891 O O . ALA A 1 122 ? 5.128 -3.632 16.825 1.00 84.19 122 ALA A O 1
ATOM 892 N N . PRO A 1 123 ? 4.732 -5.822 16.563 1.00 73.69 123 PRO A N 1
ATOM 893 C CA . PRO A 1 123 ? 3.676 -5.867 17.583 1.00 73.69 123 PRO A CA 1
ATOM 894 C C . PRO A 1 123 ? 4.155 -5.490 18.994 1.00 73.69 123 PRO A C 1
ATOM 896 O O . PRO A 1 123 ? 3.405 -4.911 19.782 1.00 73.69 123 PRO A O 1
ATOM 899 N N . SER A 1 124 ? 5.409 -5.802 19.327 1.00 71.38 124 SER A N 1
ATOM 900 C CA . SER A 1 124 ? 6.009 -5.471 20.624 1.00 71.38 124 SER A CA 1
ATOM 901 C C . SER A 1 124 ? 6.409 -3.998 20.696 1.00 71.38 124 SER A C 1
ATOM 903 O O . SER A 1 124 ? 6.141 -3.361 21.706 1.00 71.38 124 SER A O 1
ATOM 905 N N . LEU A 1 125 ? 6.944 -3.402 19.628 1.00 66.31 125 LEU A N 1
ATOM 906 C CA . LEU A 1 125 ? 7.208 -1.954 19.533 1.00 66.31 125 LEU A CA 1
ATOM 907 C C . LEU A 1 125 ? 5.898 -1.146 19.527 1.00 66.31 125 LEU A C 1
ATOM 909 O O . LEU A 1 125 ? 5.756 -0.113 20.195 1.00 66.31 125 LEU A O 1
ATOM 913 N N . ALA A 1 126 ? 4.892 -1.691 18.843 1.00 64.75 126 ALA A N 1
ATOM 914 C CA . ALA A 1 126 ? 3.519 -1.218 18.798 1.00 64.75 126 ALA A CA 1
ATOM 915 C C . ALA A 1 126 ? 2.801 -1.273 20.151 1.00 64.75 126 ALA A C 1
ATOM 917 O O . ALA A 1 126 ? 1.752 -0.639 20.275 1.00 64.75 126 ALA A O 1
ATOM 918 N N . ALA A 1 127 ? 3.360 -1.916 21.176 1.00 57.03 127 ALA A N 1
ATOM 919 C CA . ALA A 1 127 ? 2.688 -2.034 22.463 1.00 57.03 127 ALA A CA 1
ATOM 920 C C . ALA A 1 127 ? 3.583 -1.862 23.709 1.00 57.03 127 ALA A C 1
ATOM 922 O O . ALA A 1 127 ? 3.066 -1.642 24.802 1.00 57.03 127 ALA A O 1
ATOM 923 N N . GLY A 1 128 ? 4.909 -1.888 23.569 1.00 42.25 128 GLY A N 1
ATOM 924 C CA . GLY A 1 128 ? 5.900 -1.731 24.642 1.00 42.25 128 GLY A CA 1
ATOM 925 C C . GLY A 1 128 ? 5.924 -0.330 25.254 1.00 42.25 128 GLY A C 1
ATOM 926 O O . GLY A 1 128 ? 6.214 -0.182 26.432 1.00 42.25 128 GLY A O 1
ATOM 927 N N . ARG A 1 129 ? 5.478 0.688 24.509 1.00 46.44 129 ARG A N 1
ATOM 928 C CA . ARG A 1 129 ? 5.223 2.033 25.056 1.00 46.44 129 ARG A CA 1
ATOM 929 C C . ARG A 1 129 ? 3.914 2.148 25.854 1.00 46.44 129 ARG A C 1
ATOM 931 O O . ARG A 1 129 ? 3.753 3.122 26.569 1.00 46.44 129 ARG A O 1
ATOM 938 N N . ALA A 1 130 ? 2.996 1.185 25.735 1.00 42.75 130 ALA A N 1
ATOM 939 C CA . ALA A 1 130 ? 1.751 1.147 26.511 1.00 42.75 130 ALA A CA 1
ATOM 940 C C . ALA A 1 130 ? 1.872 0.224 27.740 1.00 42.75 130 ALA A C 1
ATOM 942 O O . ALA A 1 130 ? 1.402 0.558 28.819 1.00 42.75 130 ALA A O 1
ATOM 943 N N . GLY A 1 131 ? 2.565 -0.915 27.610 1.00 37.97 131 GLY A N 1
ATOM 944 C CA . GLY A 1 131 ? 2.732 -1.884 28.703 1.00 37.97 131 GLY A CA 1
ATOM 945 C C . GLY A 1 131 ? 3.682 -1.441 29.822 1.00 37.97 131 GLY A C 1
ATOM 946 O O . GLY A 1 131 ? 3.419 -1.743 30.981 1.00 37.97 131 GLY A O 1
ATOM 947 N N . ALA A 1 132 ? 4.742 -0.688 29.502 1.00 40.47 132 ALA A N 1
ATOM 948 C CA . ALA A 1 132 ? 5.699 -0.205 30.504 1.00 40.47 132 ALA A CA 1
ATOM 949 C C . ALA A 1 132 ? 5.084 0.801 31.501 1.00 40.47 132 ALA A C 1
ATOM 951 O O . ALA A 1 132 ? 5.572 0.932 32.617 1.00 40.47 132 ALA A O 1
ATOM 952 N N . GLN A 1 133 ? 3.985 1.472 31.134 1.00 44.94 133 GLN A N 1
ATOM 953 C CA . GLN A 1 133 ? 3.291 2.419 32.015 1.00 44.94 133 GLN A CA 1
ATOM 954 C C . GLN A 1 133 ? 2.097 1.806 32.757 1.00 44.94 133 GLN A C 1
ATOM 956 O O . GLN A 1 133 ? 1.763 2.279 33.835 1.00 44.94 133 GLN A O 1
ATOM 961 N N . VAL A 1 134 ? 1.488 0.725 32.252 1.00 43.06 134 VAL A N 1
ATOM 962 C CA . VAL A 1 134 ? 0.425 0.009 32.988 1.00 43.06 134 VAL A CA 1
ATOM 963 C C . VAL A 1 134 ? 0.998 -0.757 34.184 1.00 43.06 134 VAL A C 1
ATOM 965 O O . VAL A 1 134 ? 0.366 -0.788 35.234 1.00 43.06 134 VAL A O 1
ATOM 968 N N . ALA A 1 135 ? 2.221 -1.292 34.074 1.00 42.47 135 ALA A N 1
ATOM 969 C CA . ALA A 1 135 ? 2.936 -1.841 35.230 1.00 42.47 135 ALA A CA 1
ATOM 970 C C . ALA A 1 135 ? 3.267 -0.748 36.269 1.00 42.47 135 ALA A C 1
ATOM 972 O O . ALA A 1 135 ? 3.085 -0.964 37.458 1.00 42.47 135 ALA A O 1
ATOM 973 N N . SER A 1 136 ? 3.623 0.464 35.823 1.00 41.78 136 SER A N 1
ATOM 974 C CA . SER A 1 136 ? 3.803 1.636 36.699 1.00 41.78 136 SER A CA 1
ATOM 975 C C . SER A 1 136 ? 2.489 2.190 37.278 1.00 41.78 136 SER A C 1
ATOM 977 O O . SER A 1 136 ? 2.528 2.879 38.294 1.00 41.78 136 SER A O 1
ATOM 979 N N . ALA A 1 137 ? 1.337 1.912 36.660 1.00 43.00 137 ALA A N 1
ATOM 980 C CA . ALA A 1 137 ? 0.023 2.334 37.146 1.00 43.00 137 ALA A CA 1
ATOM 981 C C . ALA A 1 137 ? -0.584 1.351 38.161 1.00 43.00 137 ALA A C 1
ATOM 983 O O . ALA A 1 137 ? -1.419 1.757 38.964 1.00 43.00 137 ALA A O 1
ATOM 984 N N . ALA A 1 138 ? -0.159 0.082 38.150 1.00 44.91 138 ALA A N 1
ATOM 985 C CA . ALA A 1 138 ? -0.542 -0.900 39.166 1.00 44.91 138 ALA A CA 1
ATOM 986 C C . ALA A 1 138 ? 0.125 -0.625 40.530 1.00 44.91 138 ALA A C 1
ATOM 988 O O . ALA A 1 138 ? -0.472 -0.932 41.556 1.00 44.91 138 ALA A O 1
ATOM 989 N N . ASP A 1 139 ? 1.287 0.039 40.535 1.00 43.31 139 ASP A N 1
ATOM 990 C CA . ASP A 1 139 ? 1.996 0.478 41.751 1.00 43.31 139 ASP A CA 1
ATOM 991 C C . ASP A 1 139 ? 1.669 1.922 42.181 1.00 43.31 139 ASP A C 1
ATOM 993 O O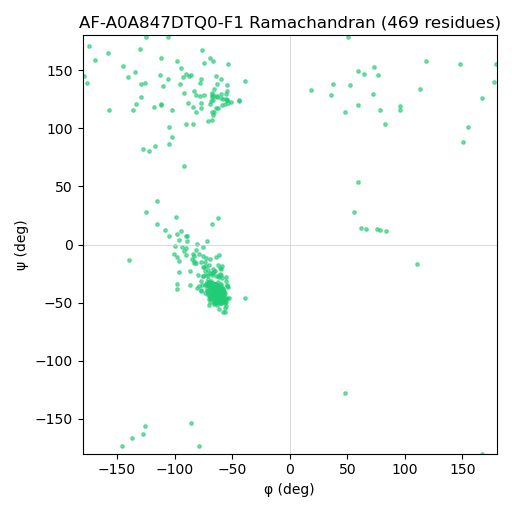 . ASP A 1 139 ? 2.129 2.396 43.221 1.00 43.31 139 ASP A O 1
ATOM 997 N N . ALA A 1 140 ? 0.845 2.650 41.422 1.00 42.22 140 ALA A N 1
ATOM 998 C CA . ALA A 1 140 ? 0.516 4.040 41.716 1.00 42.22 140 ALA A CA 1
ATOM 999 C C . ALA A 1 140 ? -0.895 4.174 42.306 1.00 42.22 140 ALA A C 1
ATOM 1001 O O . ALA A 1 140 ? -1.852 4.536 41.623 1.00 42.22 140 ALA A O 1
ATOM 1002 N N . GLY A 1 141 ? -1.001 4.031 43.630 1.00 45.00 141 GLY A N 1
ATOM 1003 C CA . GLY A 1 141 ? -2.118 4.543 44.445 1.00 45.00 141 GLY A CA 1
ATOM 1004 C C . GLY A 1 141 ? -2.272 6.079 44.425 1.00 45.00 141 GLY A C 1
ATOM 1005 O O . GLY A 1 141 ? -2.838 6.667 45.342 1.00 45.00 141 GLY A O 1
ATOM 1006 N N . ARG A 1 142 ? -1.757 6.753 43.392 1.00 46.31 142 ARG A N 1
ATOM 1007 C CA . ARG A 1 142 ? -1.912 8.178 43.101 1.00 46.31 142 ARG A CA 1
ATOM 1008 C C . ARG A 1 142 ? -2.190 8.299 41.609 1.00 46.31 142 ARG A C 1
ATOM 1010 O O . ARG A 1 142 ? -1.361 7.914 40.792 1.00 46.31 142 ARG A O 1
ATOM 1017 N N . ALA A 1 143 ? -3.381 8.790 41.279 1.00 51.72 143 ALA A N 1
ATOM 1018 C CA . ALA A 1 143 ? -3.860 8.971 39.913 1.00 51.72 143 ALA A CA 1
ATOM 1019 C C . ALA A 1 143 ? -2.777 9.582 39.000 1.00 51.72 143 ALA A C 1
ATOM 1021 O O . ALA A 1 143 ? -2.293 10.673 39.310 1.00 51.72 143 ALA A O 1
ATOM 1022 N N . PRO A 1 144 ? -2.406 8.946 37.874 1.00 49.34 144 PRO A N 1
ATOM 1023 C CA . PRO A 1 144 ? -1.547 9.598 36.911 1.00 49.34 144 PRO A CA 1
ATOM 1024 C C . PRO A 1 144 ? -2.380 10.446 35.948 1.00 49.34 144 PRO A C 1
ATOM 1026 O O . PRO A 1 144 ? -3.517 10.120 35.597 1.00 49.34 144 PRO A O 1
ATOM 1029 N N . ALA A 1 145 ? -1.769 11.561 35.551 1.00 53.44 145 ALA A N 1
ATOM 1030 C CA . ALA A 1 145 ? -2.248 12.533 34.585 1.00 53.44 145 ALA A CA 1
ATOM 1031 C C . ALA A 1 145 ? -2.952 11.883 33.386 1.00 53.44 145 ALA A C 1
ATOM 1033 O O . ALA A 1 145 ? -2.510 10.858 32.864 1.00 53.44 145 ALA A O 1
ATOM 1034 N N . SER A 1 146 ? -4.035 12.518 32.928 1.00 52.62 146 SER A N 1
ATOM 1035 C CA . SER A 1 146 ? -4.768 12.105 31.733 1.00 52.62 146 SER A CA 1
ATOM 1036 C C . SER A 1 146 ? -3.786 11.773 30.602 1.00 52.62 146 SER A C 1
ATOM 1038 O O . SER A 1 146 ? -2.975 12.642 30.260 1.00 52.62 146 SER A O 1
ATOM 1040 N N . PRO A 1 147 ? -3.829 10.564 30.015 1.00 55.53 147 PRO A N 1
ATOM 1041 C CA . PRO A 1 147 ? -2.887 10.187 28.976 1.00 55.53 147 PRO A CA 1
ATOM 1042 C C . PRO A 1 147 ? -2.895 11.218 27.843 1.00 55.53 147 PRO A C 1
ATOM 1044 O O . PRO A 1 147 ? -3.952 11.712 27.424 1.00 55.53 147 PRO A O 1
ATOM 1047 N N . GLY A 1 148 ? -1.696 11.559 27.363 1.00 58.25 148 GLY A N 1
ATOM 1048 C CA . GLY A 1 148 ? -1.509 12.555 26.314 1.00 58.25 148 GLY A CA 1
ATOM 1049 C C . GLY A 1 148 ? -2.352 12.250 25.064 1.00 58.25 148 GLY A C 1
ATOM 1050 O O . GLY A 1 148 ? -2.714 11.098 24.810 1.00 58.25 148 GLY A O 1
ATOM 1051 N N . PRO A 1 149 ? -2.689 13.264 24.251 1.00 62.91 149 PRO A N 1
ATOM 1052 C CA . PRO A 1 149 ? -3.565 13.109 23.085 1.00 62.91 149 PRO A CA 1
ATOM 1053 C C . PRO A 1 149 ? -3.097 12.018 22.103 1.00 62.91 149 PRO A C 1
ATOM 1055 O O . PRO A 1 149 ? -3.924 11.276 21.583 1.00 62.91 149 PRO A O 1
ATOM 1058 N N . LEU A 1 150 ? -1.783 11.837 21.926 1.00 61.75 150 LEU A N 1
ATOM 1059 C CA . LEU A 1 150 ? -1.209 10.785 21.074 1.00 61.75 150 LEU A CA 1
ATOM 1060 C C . LEU A 1 150 ? -1.467 9.363 21.591 1.00 61.75 150 LEU A C 1
ATOM 1062 O O . LEU A 1 150 ? -1.646 8.440 20.800 1.00 61.75 150 LEU A O 1
ATOM 1066 N N . TYR A 1 151 ? -1.509 9.179 22.911 1.00 57.47 151 TYR A N 1
ATOM 1067 C CA . TYR A 1 151 ? -1.799 7.880 23.514 1.00 57.47 151 TYR A CA 1
ATOM 1068 C C . TYR A 1 151 ? -3.255 7.476 23.253 1.00 57.47 151 TYR A C 1
ATOM 1070 O O . TYR A 1 151 ? -3.514 6.367 22.794 1.00 57.47 151 TYR A O 1
ATOM 1078 N N . ARG A 1 152 ? -4.196 8.414 23.437 1.00 62.78 152 ARG A N 1
ATOM 1079 C CA . ARG A 1 152 ? -5.625 8.191 23.150 1.00 62.78 152 ARG A CA 1
ATOM 1080 C C . ARG A 1 152 ? -5.890 7.865 21.681 1.00 62.78 152 ARG A C 1
ATOM 1082 O O . ARG A 1 152 ? -6.734 7.026 21.397 1.00 62.78 152 ARG A O 1
ATOM 1089 N N . LEU A 1 153 ? -5.151 8.486 20.760 1.00 63.53 153 LEU A N 1
ATOM 1090 C CA . LEU A 1 153 ? -5.256 8.181 19.330 1.00 63.53 153 LEU A CA 1
ATOM 1091 C C . LEU A 1 153 ? -4.772 6.767 18.999 1.00 63.53 153 LEU A C 1
ATOM 1093 O O . LEU A 1 153 ? -5.356 6.119 18.143 1.00 63.53 153 LEU A O 1
ATOM 1097 N N . ARG A 1 154 ? -3.730 6.273 19.675 1.00 58.75 154 ARG A N 1
ATOM 1098 C CA . ARG A 1 154 ? -3.186 4.925 19.452 1.00 58.75 154 ARG A CA 1
ATOM 1099 C C . ARG A 1 154 ? -4.120 3.815 19.933 1.00 58.75 154 ARG A C 1
ATOM 1101 O O . ARG A 1 154 ? -4.110 2.727 19.365 1.00 58.75 154 ARG A O 1
ATOM 1108 N N . GLU A 1 155 ? -4.882 4.076 20.991 1.00 58.69 155 GLU A N 1
ATOM 1109 C CA . GLU A 1 155 ? -5.885 3.140 21.511 1.00 58.69 155 GLU A CA 1
ATOM 1110 C C . GLU A 1 155 ? -7.157 3.088 20.651 1.00 58.69 155 GLU A C 1
ATOM 1112 O O . GLU A 1 155 ? -7.987 2.197 20.840 1.00 58.69 155 GLU A O 1
ATOM 1117 N N . ASP A 1 156 ? -7.309 4.001 19.686 1.00 73.25 156 ASP A N 1
ATOM 1118 C CA . ASP A 1 156 ? -8.415 3.960 18.739 1.00 73.25 156 ASP A CA 1
ATOM 1119 C C . ASP A 1 156 ? -8.283 2.736 17.817 1.00 73.25 156 ASP A C 1
ATOM 1121 O O . ASP A 1 156 ? -7.248 2.493 17.189 1.00 73.25 156 ASP A O 1
ATOM 1125 N N . ALA A 1 157 ? -9.370 1.975 17.685 1.00 79.31 157 ALA A N 1
ATOM 1126 C CA . ALA A 1 157 ? -9.456 0.817 16.800 1.00 79.31 157 ALA A CA 1
ATOM 1127 C C . ALA A 1 157 ? -9.180 1.165 15.322 1.00 79.31 157 ALA A C 1
ATOM 1129 O O . ALA A 1 157 ? -8.889 0.273 14.520 1.00 79.31 157 ALA A O 1
ATOM 1130 N N . LEU A 1 158 ? -9.270 2.447 14.951 1.00 88.25 158 LEU A N 1
ATOM 1131 C CA . LEU A 1 158 ? -8.988 2.943 13.605 1.00 88.25 158 LEU A CA 1
ATOM 1132 C C . LEU A 1 158 ? -7.528 3.353 13.388 1.00 88.25 158 LEU A C 1
ATOM 1134 O O . LEU A 1 158 ? -7.149 3.576 12.237 1.00 88.25 158 LEU A O 1
ATOM 1138 N N . PHE A 1 159 ? -6.696 3.411 14.432 1.00 87.94 159 PHE A N 1
ATOM 1139 C CA . PHE A 1 159 ? -5.313 3.887 14.336 1.00 87.94 159 PHE A CA 1
ATOM 1140 C C . PHE A 1 159 ? -4.475 3.081 13.338 1.00 87.94 159 PHE A C 1
ATOM 1142 O O . PHE A 1 159 ? -3.966 3.637 12.368 1.00 87.94 159 PHE A O 1
ATOM 1149 N N . TRP A 1 160 ? -4.367 1.763 13.536 1.00 85.31 160 TRP A N 1
ATOM 1150 C CA . TRP A 1 160 ? -3.555 0.898 12.671 1.00 85.31 160 TRP A CA 1
ATOM 1151 C C . TRP A 1 160 ? -4.061 0.839 11.224 1.00 85.31 160 TRP A C 1
ATOM 1153 O O . TRP A 1 160 ? -3.244 1.033 10.325 1.00 85.31 160 TRP A O 1
ATOM 1163 N N . PRO A 1 161 ? -5.370 0.644 10.954 1.00 91.31 161 PRO A N 1
ATOM 1164 C CA . PRO A 1 161 ? -5.892 0.734 9.590 1.00 91.31 161 PRO A CA 1
ATOM 1165 C C . PRO A 1 161 ? -5.622 2.092 8.923 1.00 91.31 161 PRO A C 1
ATOM 1167 O O . PRO A 1 161 ? -5.293 2.133 7.740 1.00 91.31 161 PRO A O 1
ATOM 1170 N N . THR A 1 162 ? -5.712 3.195 9.676 1.00 93.31 162 THR A N 1
ATOM 1171 C CA . THR A 1 162 ? -5.399 4.541 9.165 1.00 93.31 162 THR A CA 1
ATOM 1172 C C . THR A 1 162 ? -3.920 4.676 8.836 1.00 93.31 162 THR A C 1
ATOM 1174 O O . THR A 1 162 ? -3.585 5.145 7.753 1.00 93.31 162 THR A O 1
ATOM 1177 N N . LEU A 1 163 ? -3.035 4.219 9.725 1.00 91.81 163 LEU A N 1
ATOM 1178 C CA . LEU A 1 163 ? -1.591 4.270 9.512 1.00 91.81 163 LEU A CA 1
ATOM 1179 C C . LEU A 1 163 ? -1.159 3.421 8.311 1.00 91.81 163 LEU A C 1
ATOM 1181 O O . LEU A 1 163 ? -0.347 3.884 7.519 1.00 91.81 163 LEU A O 1
ATOM 1185 N N . LEU A 1 164 ? -1.723 2.221 8.138 1.00 92.00 164 LEU A N 1
ATOM 1186 C CA . LEU A 1 164 ? -1.467 1.384 6.961 1.00 92.00 164 LEU A CA 1
ATOM 1187 C C . LEU A 1 164 ? -1.935 2.073 5.674 1.00 92.00 164 LEU A C 1
ATOM 1189 O O . LEU A 1 164 ? -1.195 2.117 4.697 1.00 92.00 164 LEU A O 1
ATOM 1193 N N . CYS A 1 165 ? -3.139 2.650 5.681 1.00 95.69 165 CYS A N 1
ATOM 1194 C CA . CYS A 1 165 ? -3.701 3.331 4.518 1.00 95.69 165 CYS A CA 1
ATOM 1195 C C . CYS A 1 165 ? -2.906 4.596 4.146 1.00 95.69 165 CYS A C 1
ATOM 1197 O O . CYS A 1 165 ? -2.516 4.768 2.996 1.00 95.69 165 CYS A O 1
ATOM 1199 N N . VAL A 1 166 ? -2.639 5.489 5.100 1.00 96.81 166 VAL A N 1
ATOM 1200 C CA . VAL A 1 166 ? -1.900 6.738 4.841 1.00 96.81 166 VAL A CA 1
ATOM 1201 C C . VAL A 1 166 ? -0.425 6.451 4.568 1.00 96.81 166 VAL A C 1
ATOM 1203 O O . VAL A 1 166 ? 0.152 7.025 3.651 1.00 96.81 166 VAL A O 1
ATOM 1206 N N . GLY A 1 167 ? 0.180 5.536 5.327 1.00 95.31 167 GLY A N 1
ATOM 1207 C CA . GLY A 1 167 ? 1.582 5.157 5.184 1.00 95.31 167 GLY A CA 1
ATOM 1208 C C . GLY A 1 167 ? 1.880 4.480 3.849 1.00 95.31 167 GLY A C 1
ATOM 1209 O O . GLY A 1 167 ? 2.872 4.828 3.220 1.00 95.31 167 GLY A O 1
ATOM 1210 N N . ALA A 1 168 ? 1.016 3.575 3.373 1.00 95.38 168 ALA A N 1
ATOM 1211 C CA . ALA A 1 168 ? 1.192 2.951 2.061 1.00 95.38 168 ALA A CA 1
ATOM 1212 C C . ALA A 1 168 ? 1.074 3.968 0.916 1.00 95.38 168 ALA A C 1
ATOM 1214 O O . ALA A 1 168 ? 1.861 3.909 -0.025 1.00 95.38 168 ALA A O 1
ATOM 1215 N N . TRP A 1 169 ? 0.145 4.927 1.019 1.00 96.69 169 TRP A N 1
ATOM 1216 C CA . TRP A 1 169 ? 0.029 6.013 0.042 1.00 96.69 169 TRP A CA 1
ATOM 1217 C C . TRP A 1 169 ? 1.254 6.927 0.043 1.00 96.69 169 TRP A C 1
ATOM 1219 O O . TRP A 1 169 ? 1.800 7.213 -1.015 1.00 96.69 169 TRP A O 1
ATOM 1229 N N . LEU A 1 170 ? 1.721 7.343 1.224 1.00 95.62 170 LEU A N 1
ATOM 1230 C CA . LEU A 1 170 ? 2.914 8.182 1.354 1.00 95.62 170 LEU A CA 1
ATOM 1231 C C . LEU A 1 170 ? 4.173 7.454 0.864 1.00 95.62 170 LEU A C 1
ATOM 1233 O O . LEU A 1 170 ? 5.019 8.044 0.205 1.00 95.62 170 LEU A O 1
ATOM 1237 N N . ALA A 1 171 ? 4.304 6.158 1.155 1.00 93.25 171 ALA A N 1
ATOM 1238 C CA . ALA A 1 171 ? 5.392 5.356 0.611 1.00 93.25 171 ALA A CA 1
ATOM 1239 C C . ALA A 1 171 ? 5.318 5.323 -0.921 1.00 93.25 171 ALA A C 1
ATOM 1241 O O . ALA A 1 171 ? 6.328 5.553 -1.580 1.00 93.25 171 ALA A O 1
ATOM 1242 N N . LEU A 1 172 ? 4.130 5.112 -1.491 1.00 93.00 172 LEU A N 1
ATOM 1243 C CA . LEU A 1 172 ? 3.930 5.128 -2.937 1.00 93.00 172 LEU A CA 1
ATOM 1244 C C . LEU A 1 172 ? 4.251 6.495 -3.566 1.00 93.00 172 LEU A C 1
ATOM 1246 O O . LEU A 1 172 ? 4.913 6.531 -4.600 1.00 93.00 172 LEU A O 1
ATOM 1250 N N . SER A 1 173 ? 3.851 7.611 -2.946 1.00 92.56 173 SER A N 1
ATOM 1251 C CA . SER A 1 173 ? 4.131 8.966 -3.455 1.00 92.56 173 SER A CA 1
ATOM 1252 C C . SER A 1 173 ? 5.610 9.363 -3.369 1.00 92.56 173 SER A C 1
ATOM 1254 O O . SER A 1 173 ? 6.023 10.354 -3.970 1.00 92.56 173 SER A O 1
ATOM 1256 N N . LEU A 1 174 ? 6.417 8.594 -2.632 1.00 91.62 174 LEU A N 1
ATOM 1257 C CA . LEU A 1 174 ? 7.865 8.770 -2.480 1.00 91.62 174 LEU A CA 1
ATOM 1258 C C . LEU A 1 174 ? 8.691 7.749 -3.276 1.00 91.62 174 LEU A C 1
ATOM 1260 O O . LEU A 1 174 ? 9.916 7.690 -3.146 1.00 91.62 174 LEU A O 1
ATOM 1264 N N . TRP A 1 175 ? 8.039 6.948 -4.114 1.00 87.00 175 TRP A N 1
ATOM 1265 C CA . TRP A 1 175 ? 8.700 6.109 -5.105 1.00 87.00 175 TRP A CA 1
ATOM 1266 C C . TRP A 1 175 ? 9.633 6.950 -6.011 1.00 87.00 175 TRP A C 1
ATOM 1268 O O . TRP A 1 175 ? 9.177 7.974 -6.525 1.00 87.00 175 TRP A O 1
ATOM 1278 N N . PRO A 1 176 ? 10.907 6.559 -6.273 1.00 86.19 176 PRO A N 1
ATOM 1279 C CA . PRO A 1 176 ? 11.564 5.265 -6.022 1.00 86.19 176 PRO A CA 1
ATOM 1280 C C . PRO A 1 176 ? 12.439 5.161 -4.754 1.00 86.19 176 PRO A C 1
ATOM 1282 O O . PRO A 1 176 ? 13.357 4.346 -4.721 1.00 86.19 176 PRO A O 1
ATOM 1285 N N . TRP A 1 177 ? 12.212 5.983 -3.723 1.00 87.12 177 TRP A N 1
ATOM 1286 C CA . TRP A 1 177 ? 12.958 5.962 -2.443 1.00 87.12 177 TRP A CA 1
ATOM 1287 C C . TRP A 1 177 ? 14.480 6.109 -2.564 1.00 87.12 177 TRP A C 1
ATOM 1289 O O . TRP A 1 177 ? 15.245 5.636 -1.724 1.00 87.12 177 TRP A O 1
ATOM 1299 N N . ARG A 1 178 ? 14.937 6.791 -3.617 1.00 85.56 178 ARG A N 1
ATOM 1300 C CA . ARG A 1 178 ? 16.339 7.179 -3.790 1.00 85.56 178 ARG A CA 1
ATOM 1301 C C . ARG A 1 178 ? 16.471 8.647 -3.440 1.00 85.56 178 ARG A C 1
ATOM 1303 O O . ARG A 1 178 ? 16.247 9.494 -4.300 1.00 85.56 178 ARG A O 1
ATOM 1310 N N . PHE A 1 179 ? 16.788 8.922 -2.181 1.00 86.25 179 PHE A N 1
ATOM 1311 C CA . PHE A 1 179 ? 16.907 10.280 -1.663 1.00 86.25 179 PHE A CA 1
ATOM 1312 C C . PHE A 1 179 ? 18.336 10.822 -1.812 1.00 86.25 179 PHE A C 1
ATOM 1314 O O . PHE A 1 179 ? 19.309 10.078 -1.718 1.00 86.25 179 PHE A O 1
ATOM 1321 N N . THR A 1 180 ? 18.451 12.124 -2.043 1.00 87.06 180 THR A N 1
ATOM 1322 C CA . THR A 1 180 ? 19.678 12.904 -2.172 1.00 87.06 180 THR A CA 1
ATOM 1323 C C . THR A 1 180 ? 19.468 14.295 -1.573 1.00 87.06 180 THR A C 1
ATOM 1325 O O . THR A 1 180 ? 18.350 14.808 -1.519 1.00 87.06 180 THR A O 1
ATOM 1328 N N . LEU A 1 181 ? 20.561 14.904 -1.118 1.00 87.31 181 LEU A N 1
ATOM 1329 C CA . LEU A 1 181 ? 20.616 16.300 -0.671 1.00 87.31 181 LEU A CA 1
ATOM 1330 C C . LEU A 1 181 ? 21.390 17.185 -1.662 1.00 87.31 181 LEU A C 1
ATOM 1332 O O . LEU A 1 181 ? 21.729 18.322 -1.344 1.00 87.31 181 LEU A O 1
ATOM 1336 N N . ASP A 1 182 ? 21.675 16.672 -2.862 1.00 89.94 182 ASP A N 1
ATOM 1337 C CA . ASP A 1 182 ? 22.326 17.439 -3.919 1.00 89.94 182 ASP A CA 1
ATOM 1338 C C . ASP A 1 182 ? 21.446 18.615 -4.377 1.00 89.94 182 ASP A C 1
ATOM 1340 O O . ASP A 1 182 ? 20.362 18.433 -4.936 1.00 89.94 182 ASP A O 1
ATOM 1344 N N . ILE A 1 183 ? 21.949 19.836 -4.178 1.00 87.94 183 ILE A N 1
ATOM 1345 C CA . ILE A 1 183 ? 21.255 21.088 -4.511 1.00 87.94 183 ILE A CA 1
ATOM 1346 C C . ILE A 1 183 ? 20.928 21.152 -6.011 1.00 87.94 183 ILE A C 1
ATOM 1348 O O . ILE A 1 183 ? 19.880 21.683 -6.391 1.00 87.94 183 ILE A O 1
ATOM 1352 N N . GLY A 1 184 ? 21.789 20.590 -6.870 1.00 87.00 184 GLY A N 1
ATOM 1353 C CA . GLY A 1 184 ? 21.549 20.513 -8.312 1.00 87.00 184 GLY A CA 1
ATOM 1354 C C . GLY A 1 184 ? 20.273 19.737 -8.637 1.00 87.00 184 GLY A C 1
ATOM 1355 O O . GLY A 1 184 ? 19.417 20.228 -9.379 1.00 87.00 184 GLY A O 1
ATOM 1356 N N . THR A 1 185 ? 20.115 18.574 -8.008 1.00 86.69 185 THR A N 1
ATOM 1357 C CA . THR A 1 185 ? 18.925 17.724 -8.097 1.00 86.69 185 THR A CA 1
ATOM 1358 C C . THR A 1 185 ? 17.688 18.416 -7.525 1.00 86.69 185 THR A C 1
ATOM 1360 O O . THR A 1 185 ? 16.663 18.464 -8.205 1.00 86.69 185 THR A O 1
ATOM 1363 N N . LEU A 1 186 ? 17.780 19.031 -6.336 1.00 86.44 186 LEU A N 1
ATOM 1364 C CA . LEU A 1 186 ? 16.656 19.770 -5.736 1.00 86.44 186 LEU A CA 1
ATOM 1365 C C . LEU A 1 186 ? 16.137 20.865 -6.685 1.00 86.44 186 LEU A C 1
ATOM 1367 O O . LEU A 1 186 ? 14.936 20.984 -6.929 1.00 86.44 186 LEU A O 1
ATOM 1371 N N . ARG A 1 187 ? 17.054 21.640 -7.281 1.00 86.31 187 ARG A N 1
ATOM 1372 C CA . ARG A 1 187 ? 16.728 22.681 -8.266 1.00 86.31 187 ARG A CA 1
ATOM 1373 C C . ARG A 1 187 ? 16.111 22.092 -9.534 1.00 86.31 187 ARG A C 1
ATOM 1375 O O . ARG A 1 187 ? 15.166 22.667 -10.071 1.00 86.31 187 ARG A O 1
ATOM 1382 N N . SER A 1 188 ? 16.631 20.962 -10.012 1.00 84.62 188 SER A N 1
ATOM 1383 C CA . SER A 1 188 ? 16.083 20.250 -11.171 1.00 84.62 188 SER A CA 1
ATOM 1384 C C . SER A 1 188 ? 14.655 19.762 -10.912 1.00 84.62 188 SER A C 1
ATOM 1386 O O . SER A 1 188 ? 13.797 19.908 -11.779 1.00 84.62 188 SER A O 1
ATOM 1388 N N . ASN A 1 189 ? 14.362 19.263 -9.709 1.00 85.69 189 ASN A N 1
ATOM 1389 C CA . ASN A 1 189 ? 13.027 18.796 -9.323 1.00 85.69 189 ASN A CA 1
ATOM 1390 C C . ASN A 1 189 ? 11.987 19.925 -9.253 1.00 85.69 189 ASN A C 1
ATOM 1392 O O . ASN A 1 189 ? 10.798 19.660 -9.379 1.00 85.69 189 ASN A O 1
ATOM 1396 N N . LEU A 1 190 ? 12.417 21.181 -9.114 1.00 85.44 190 LEU A N 1
ATOM 1397 C CA . LEU A 1 190 ? 11.546 22.361 -9.163 1.00 85.44 190 LEU A CA 1
ATOM 1398 C C . LEU A 1 190 ? 11.414 22.968 -10.567 1.00 85.44 190 LEU A C 1
ATOM 1400 O O . LEU A 1 190 ? 10.634 23.898 -10.767 1.00 85.44 190 LEU A O 1
ATOM 1404 N N . SER A 1 191 ? 12.162 22.468 -11.554 1.00 83.94 191 SER A N 1
ATOM 1405 C CA . SER A 1 191 ? 12.202 23.068 -12.893 1.00 83.94 191 SER A CA 1
ATOM 1406 C C . SER A 1 191 ? 10.859 23.018 -13.629 1.00 83.94 191 SER A C 1
ATOM 1408 O O . SER A 1 191 ? 10.581 23.928 -14.410 1.00 83.94 191 SER A O 1
ATOM 1410 N N . PHE A 1 192 ? 9.993 22.038 -13.327 1.00 80.31 192 PHE A N 1
ATOM 1411 C CA . PHE A 1 192 ? 8.661 21.919 -13.938 1.00 80.31 192 PHE A CA 1
ATOM 1412 C C . PHE A 1 192 ? 7.778 23.152 -13.690 1.00 80.31 192 PHE A C 1
ATOM 1414 O O . PHE A 1 192 ? 6.920 23.458 -14.512 1.00 80.31 192 PHE A O 1
ATOM 1421 N N . LEU A 1 193 ? 8.017 23.898 -12.602 1.00 82.62 193 LEU A N 1
ATOM 1422 C CA . LEU A 1 193 ? 7.277 25.121 -12.281 1.00 82.62 193 LEU A CA 1
ATOM 1423 C C . LEU A 1 193 ? 7.496 26.239 -13.310 1.00 82.62 193 LEU A C 1
ATOM 1425 O O . LEU A 1 193 ? 6.663 27.131 -13.424 1.00 82.62 193 LEU A O 1
ATOM 1429 N N . ARG A 1 194 ? 8.603 26.206 -14.064 1.00 80.31 194 ARG A N 1
ATOM 1430 C CA . ARG A 1 194 ? 8.946 27.244 -15.052 1.00 80.31 194 ARG A CA 1
ATOM 1431 C C . ARG A 1 194 ? 8.229 27.078 -16.391 1.00 80.31 194 ARG A C 1
ATOM 1433 O O . ARG A 1 194 ? 8.235 28.011 -17.181 1.00 80.31 194 ARG A O 1
ATOM 1440 N N . GLY A 1 195 ? 7.658 25.904 -16.654 1.00 71.31 195 GLY A N 1
ATOM 1441 C CA . GLY A 1 195 ? 7.059 25.542 -17.941 1.00 71.31 195 GLY A CA 1
ATOM 1442 C C . GLY A 1 195 ? 5.610 25.082 -17.825 1.00 71.31 195 GLY A C 1
ATOM 1443 O O . GLY A 1 195 ? 5.186 24.247 -18.617 1.00 71.31 195 GLY A O 1
ATOM 1444 N N . ILE A 1 196 ? 4.871 25.555 -16.814 1.00 74.00 196 ILE A N 1
ATOM 1445 C CA . ILE A 1 196 ? 3.454 25.211 -16.656 1.00 74.00 196 ILE A CA 1
ATOM 1446 C C . ILE A 1 196 ? 2.656 25.919 -17.754 1.00 74.00 196 ILE A C 1
ATOM 1448 O O . ILE A 1 196 ? 2.417 27.122 -17.668 1.00 74.00 196 ILE A O 1
ATOM 1452 N N . ASP A 1 197 ? 2.210 25.160 -18.751 1.00 74.12 197 ASP A N 1
ATOM 1453 C CA . ASP A 1 197 ? 1.222 25.606 -19.730 1.00 74.12 197 ASP A CA 1
ATOM 1454 C C . ASP A 1 197 ? -0.137 24.964 -19.424 1.00 74.12 197 ASP A C 1
ATOM 1456 O O . ASP A 1 197 ? -0.390 23.797 -19.723 1.00 74.12 197 ASP A O 1
ATOM 1460 N N . LEU A 1 198 ? -1.023 25.739 -18.793 1.00 71.75 198 LEU A N 1
ATOM 1461 C CA . LEU A 1 198 ? -2.371 25.288 -18.430 1.00 71.75 198 LEU A CA 1
ATOM 1462 C C . LEU A 1 198 ? -3.285 25.100 -19.649 1.00 71.75 198 LEU A C 1
ATOM 1464 O O . LEU A 1 198 ? -4.319 24.443 -19.530 1.00 71.75 198 LEU A O 1
ATOM 1468 N N . SER A 1 199 ? -2.929 25.671 -20.803 1.00 72.81 199 SER A N 1
ATOM 1469 C CA . SER A 1 199 ? -3.740 25.605 -22.020 1.00 72.81 199 SER A CA 1
ATOM 1470 C C . SER A 1 199 ? -3.534 24.311 -22.818 1.00 72.81 199 SER A C 1
ATOM 1472 O O . SER A 1 199 ? -4.371 23.964 -23.649 1.00 72.81 199 SER A O 1
ATOM 1474 N N . ALA A 1 200 ? -2.478 23.548 -22.511 1.00 70.50 200 ALA A N 1
ATOM 1475 C CA . ALA A 1 200 ? -2.061 22.355 -23.247 1.00 70.50 200 ALA A CA 1
ATOM 1476 C C . ALA A 1 200 ? -2.172 21.055 -22.423 1.00 70.50 200 ALA A C 1
ATOM 1478 O O . ALA A 1 200 ? -1.326 20.167 -22.538 1.00 70.50 200 ALA A O 1
ATOM 1479 N N . LEU A 1 201 ? -3.205 20.923 -21.581 1.00 79.88 201 LEU A N 1
ATOM 1480 C CA . LEU A 1 201 ? -3.352 19.755 -20.708 1.00 79.88 201 LEU A CA 1
ATOM 1481 C C . LEU A 1 201 ? -3.621 18.484 -21.527 1.00 79.88 201 LEU A C 1
ATOM 1483 O O . LEU A 1 201 ? -4.679 18.304 -22.133 1.00 79.88 201 LEU A O 1
ATOM 1487 N N . THR A 1 202 ? -2.651 17.578 -21.542 1.00 85.44 202 THR A N 1
ATOM 1488 C CA . THR A 1 202 ? -2.743 16.335 -22.310 1.00 85.44 202 THR A CA 1
ATOM 1489 C C . THR A 1 202 ? -3.701 15.339 -21.649 1.00 85.44 202 THR A C 1
ATOM 1491 O O . THR A 1 202 ? -3.882 15.323 -20.430 1.00 85.44 202 THR A O 1
ATOM 1494 N N . VAL A 1 203 ? -4.259 14.406 -22.432 1.00 85.31 203 VAL A N 1
ATOM 1495 C CA . VAL A 1 203 ? -5.109 13.311 -21.909 1.00 85.31 203 VAL A CA 1
ATOM 1496 C C . VAL A 1 203 ? -4.402 12.531 -20.792 1.00 85.31 203 VAL A C 1
ATOM 1498 O O . VAL A 1 203 ? -5.019 12.135 -19.805 1.00 85.31 203 VAL A O 1
ATOM 1501 N N . ARG A 1 204 ? -3.084 12.333 -20.908 1.00 84.25 204 ARG A N 1
ATOM 1502 C CA . ARG A 1 204 ? -2.283 11.655 -19.881 1.00 84.25 204 ARG A CA 1
ATOM 1503 C C . ARG A 1 204 ? -2.220 12.453 -18.578 1.00 84.25 204 ARG A C 1
ATOM 1505 O O . ARG A 1 204 ? -2.328 11.857 -17.509 1.00 84.25 204 ARG A O 1
ATOM 1512 N N . GLU A 1 205 ? -2.028 13.765 -18.655 1.00 86.88 205 GLU A N 1
ATOM 1513 C CA . GLU A 1 205 ? -1.993 14.633 -17.473 1.00 86.88 205 GLU A CA 1
ATOM 1514 C C . GLU A 1 205 ? -3.351 14.684 -16.776 1.00 86.88 205 GLU A C 1
ATOM 1516 O O . GLU A 1 205 ? -3.386 14.682 -15.549 1.00 86.88 205 GLU A O 1
ATOM 1521 N N . ALA A 1 206 ? -4.460 14.611 -17.520 1.00 90.50 206 ALA A N 1
ATOM 1522 C CA . ALA A 1 206 ? -5.797 14.489 -16.935 1.00 90.50 206 ALA A CA 1
ATOM 1523 C C . ALA A 1 206 ? -5.948 13.202 -16.101 1.00 90.50 206 ALA A C 1
ATOM 1525 O O . ALA A 1 206 ? -6.415 13.249 -14.960 1.00 90.50 206 ALA A O 1
ATOM 1526 N N . TRP A 1 207 ? -5.486 12.057 -16.620 1.00 93.12 207 TRP A N 1
ATOM 1527 C CA . TRP A 1 207 ? -5.467 10.799 -15.861 1.00 93.12 207 TRP A CA 1
ATOM 1528 C C . TRP A 1 207 ? -4.569 10.874 -14.623 1.00 93.12 207 TRP A C 1
ATOM 1530 O O . TRP A 1 207 ? -4.950 10.398 -13.554 1.00 93.12 207 TRP A O 1
ATOM 1540 N N . GLN A 1 208 ? -3.392 11.494 -14.740 1.00 92.44 208 GLN A N 1
ATOM 1541 C CA . GLN A 1 208 ? -2.494 11.694 -13.600 1.00 92.44 208 GLN A CA 1
ATOM 1542 C C . GLN A 1 208 ? -3.119 12.606 -12.542 1.00 92.44 208 GLN A C 1
ATOM 1544 O O . GLN A 1 208 ? -3.062 12.288 -11.357 1.00 92.44 208 GLN A O 1
ATOM 1549 N N . LEU A 1 209 ? -3.763 13.697 -12.954 1.00 94.31 209 LEU A N 1
ATOM 1550 C CA . LEU A 1 209 ? -4.451 14.609 -12.047 1.00 94.31 209 LEU A CA 1
ATOM 1551 C C . LEU A 1 209 ? -5.563 13.879 -11.291 1.00 94.31 209 LEU A C 1
ATOM 1553 O O . LEU A 1 209 ? -5.660 14.012 -10.072 1.00 94.31 209 LEU A O 1
ATOM 1557 N N . LEU A 1 210 ? -6.360 13.059 -11.985 1.00 96.31 210 LEU A N 1
ATOM 1558 C CA . LEU A 1 210 ? -7.400 12.244 -11.358 1.00 96.31 210 LEU A CA 1
ATOM 1559 C C . LEU A 1 210 ? -6.809 11.236 -10.361 1.00 96.31 210 LEU A C 1
ATOM 1561 O O . LEU A 1 210 ? -7.304 11.131 -9.238 1.00 96.31 210 LEU A O 1
ATOM 1565 N N . HIS A 1 211 ? -5.733 10.538 -10.744 1.00 96.25 211 HIS A N 1
ATOM 1566 C CA . HIS A 1 211 ? -5.023 9.593 -9.880 1.00 96.25 211 HIS A CA 1
ATOM 1567 C C . HIS A 1 211 ? -4.569 10.247 -8.570 1.00 96.25 211 HIS A C 1
ATOM 1569 O O . HIS A 1 211 ? -4.899 9.753 -7.485 1.00 96.25 211 HIS A O 1
ATOM 1575 N N . TRP A 1 212 ? -3.861 11.374 -8.674 1.00 96.31 212 TRP A N 1
ATOM 1576 C CA . TRP A 1 212 ? -3.309 12.083 -7.525 1.00 96.31 212 TRP A CA 1
ATOM 1577 C C . TRP A 1 212 ? -4.393 12.733 -6.671 1.00 96.31 212 TRP A C 1
ATOM 1579 O O . TRP A 1 212 ? -4.375 12.578 -5.452 1.00 96.31 212 TRP A O 1
ATOM 1589 N N . THR A 1 213 ? -5.380 13.389 -7.287 1.00 97.69 213 THR A N 1
ATOM 1590 C CA . THR A 1 213 ? -6.494 14.019 -6.559 1.00 97.69 213 THR A CA 1
ATOM 1591 C C . THR A 1 213 ? -7.273 12.984 -5.755 1.00 97.69 213 THR A C 1
ATOM 1593 O O . THR A 1 213 ? -7.487 13.154 -4.556 1.00 97.69 213 THR A O 1
ATOM 1596 N N . ALA A 1 214 ? -7.676 11.881 -6.393 1.00 98.31 214 ALA A N 1
ATOM 1597 C CA . ALA A 1 214 ? -8.464 10.846 -5.736 1.00 98.31 214 ALA A CA 1
ATOM 1598 C C . ALA A 1 214 ? -7.664 10.119 -4.642 1.00 98.31 214 ALA A C 1
ATOM 1600 O O . ALA A 1 214 ? -8.214 9.799 -3.586 1.00 98.31 214 ALA A O 1
ATOM 1601 N N . GLY A 1 215 ? -6.361 9.908 -4.853 1.00 97.81 215 GLY A N 1
ATOM 1602 C CA . GLY A 1 215 ? -5.493 9.267 -3.869 1.00 97.81 215 GLY A CA 1
ATOM 1603 C C . GLY A 1 215 ? -5.232 10.126 -2.635 1.00 97.81 215 GLY A C 1
ATOM 1604 O O . GLY A 1 215 ? -5.440 9.668 -1.507 1.00 97.81 215 GLY A O 1
ATOM 1605 N N . TRP A 1 216 ? -4.898 11.406 -2.824 1.00 97.94 216 TRP A N 1
ATOM 1606 C CA . TRP A 1 216 ? -4.741 12.348 -1.713 1.00 97.94 216 TRP A CA 1
ATOM 1607 C C . TRP A 1 216 ? -6.059 12.609 -0.979 1.00 97.94 216 TRP A C 1
ATOM 1609 O O . TRP A 1 216 ? -6.065 12.717 0.249 1.00 97.94 216 TRP A O 1
ATOM 1619 N N . LEU A 1 217 ? -7.192 12.621 -1.690 1.00 97.94 217 LEU A N 1
ATOM 1620 C CA . LEU A 1 217 ? -8.511 12.716 -1.067 1.00 97.94 217 LEU A CA 1
ATOM 1621 C C . LEU A 1 217 ? -8.816 11.480 -0.209 1.00 97.94 217 LEU A C 1
ATOM 1623 O O . LEU A 1 217 ? -9.282 11.620 0.922 1.00 97.94 217 LEU A O 1
ATOM 1627 N N . ALA A 1 218 ? -8.512 10.272 -0.693 1.00 98.06 218 ALA A N 1
ATOM 1628 C CA . ALA A 1 218 ? -8.652 9.046 0.091 1.00 98.06 218 ALA A CA 1
ATOM 1629 C C . ALA A 1 218 ? -7.761 9.061 1.348 1.00 98.06 218 ALA A C 1
ATOM 1631 O O . ALA A 1 218 ? -8.227 8.683 2.425 1.00 98.06 218 ALA A O 1
ATOM 1632 N N . ALA A 1 219 ? -6.523 9.562 1.252 1.00 97.50 219 ALA A N 1
ATOM 1633 C CA . ALA A 1 219 ? -5.648 9.761 2.409 1.00 97.50 219 ALA A CA 1
ATOM 1634 C C . ALA A 1 219 ? -6.236 10.778 3.407 1.00 97.50 219 ALA A C 1
ATOM 1636 O O . ALA A 1 219 ? -6.257 10.525 4.612 1.00 97.50 219 ALA A O 1
ATOM 1637 N N . GLY A 1 220 ? -6.799 11.888 2.924 1.00 96.56 220 GLY A N 1
ATOM 1638 C CA . GLY A 1 220 ? -7.501 12.862 3.760 1.00 96.56 220 GLY A CA 1
ATOM 1639 C C . GLY A 1 220 ? -8.734 12.280 4.461 1.00 96.56 220 GLY A C 1
ATOM 1640 O O . GLY A 1 220 ? -8.940 12.508 5.655 1.00 96.56 220 GLY A O 1
ATOM 1641 N N . LEU A 1 221 ? -9.520 11.453 3.763 1.00 96.56 221 LEU A N 1
ATOM 1642 C CA . LEU A 1 221 ? -10.636 10.703 4.349 1.00 96.56 221 LEU A CA 1
ATOM 1643 C C . LEU A 1 221 ? -10.164 9.663 5.377 1.00 96.56 221 LEU A C 1
ATOM 1645 O O . LEU A 1 221 ? -10.850 9.442 6.376 1.00 96.56 221 LEU A O 1
ATOM 1649 N N . ALA A 1 222 ? -8.997 9.049 5.173 1.00 96.31 222 ALA A N 1
ATOM 1650 C CA . ALA A 1 222 ? -8.399 8.138 6.144 1.00 96.31 222 ALA A CA 1
ATOM 1651 C C . ALA A 1 222 ? -8.005 8.881 7.429 1.00 96.31 222 ALA A C 1
ATOM 1653 O O . ALA A 1 222 ? -8.386 8.474 8.523 1.00 96.31 222 ALA A O 1
ATOM 1654 N N . ILE A 1 223 ? -7.336 10.030 7.304 1.00 95.38 223 ILE A N 1
ATOM 1655 C CA . ILE A 1 223 ? -6.995 10.897 8.443 1.00 95.38 223 ILE A CA 1
ATOM 1656 C C . ILE A 1 223 ? -8.267 11.359 9.162 1.00 95.38 223 ILE A C 1
ATOM 1658 O O . ILE A 1 223 ? -8.326 11.352 10.389 1.00 95.38 223 ILE A O 1
ATOM 1662 N N . ARG A 1 224 ? -9.323 11.690 8.411 1.00 92.44 224 ARG A N 1
ATOM 1663 C CA . ARG A 1 224 ? -10.645 12.060 8.935 1.00 92.44 224 ARG A CA 1
ATOM 1664 C C . ARG A 1 224 ? -11.317 10.947 9.748 1.00 92.44 224 ARG A C 1
ATOM 1666 O O . ARG A 1 224 ? -12.117 11.259 10.633 1.00 92.44 224 ARG A O 1
ATOM 1673 N N . ALA A 1 225 ? -11.016 9.678 9.465 1.00 91.44 225 ALA A N 1
ATOM 1674 C CA . ALA A 1 225 ? -11.523 8.547 10.239 1.00 91.44 225 ALA A CA 1
ATOM 1675 C C . ALA A 1 225 ? -10.988 8.565 11.680 1.00 91.44 225 ALA A C 1
ATOM 1677 O O . ALA A 1 225 ? -11.746 8.285 12.607 1.00 91.44 225 ALA A O 1
ATOM 1678 N N . LEU A 1 226 ? -9.721 8.959 11.852 1.00 89.81 226 LEU A N 1
ATOM 1679 C CA . LEU A 1 226 ? -9.048 9.094 13.145 1.00 89.81 226 LEU A CA 1
ATOM 1680 C C . LEU A 1 226 ? -9.277 10.476 13.794 1.00 89.81 226 LEU A C 1
ATOM 1682 O O . LEU A 1 226 ? -9.402 10.588 15.010 1.00 89.81 226 LEU A O 1
ATOM 1686 N N . LEU A 1 227 ? -9.362 11.537 12.985 1.00 89.38 227 LEU A N 1
ATOM 1687 C CA . LEU A 1 227 ? -9.515 12.932 13.409 1.00 89.38 227 LEU A CA 1
ATOM 1688 C C . LEU A 1 227 ? -10.856 13.511 12.907 1.00 89.38 227 LEU A C 1
ATOM 1690 O O . LEU A 1 227 ? -10.905 14.184 11.877 1.00 89.38 227 LEU A O 1
ATOM 1694 N N . PRO A 1 228 ? -11.975 13.312 13.627 1.00 80.56 228 PRO A N 1
ATOM 1695 C CA . PRO A 1 228 ? -13.318 13.677 13.159 1.00 80.56 228 PRO A CA 1
ATOM 1696 C C . PRO A 1 228 ? -13.613 15.193 13.119 1.00 80.56 228 PRO A C 1
ATOM 1698 O O . PRO A 1 228 ? -14.731 15.587 12.783 1.00 80.56 228 PRO A O 1
ATOM 1701 N N . GLY A 1 229 ? -12.650 16.064 13.441 1.00 82.75 229 GLY A N 1
ATOM 1702 C CA . GLY A 1 229 ? -12.760 17.530 13.342 1.00 82.75 229 GLY A CA 1
ATOM 1703 C C . GLY A 1 229 ? -12.191 18.065 12.023 1.00 82.75 229 GLY A C 1
ATOM 1704 O O . GLY A 1 229 ? -11.183 17.552 11.545 1.00 82.75 229 GLY A O 1
ATOM 1705 N N . ARG A 1 230 ? -12.863 19.036 11.368 1.00 87.75 230 ARG A N 1
ATOM 1706 C CA . ARG A 1 230 ? -12.471 19.483 10.004 1.00 87.75 230 ARG A CA 1
ATOM 1707 C C . ARG A 1 230 ? -11.070 20.098 9.992 1.00 87.75 230 ARG A C 1
ATOM 1709 O O . ARG A 1 230 ? -10.249 19.724 9.169 1.00 87.75 230 ARG A O 1
ATOM 1716 N N . GLY A 1 231 ? -10.783 20.945 10.985 1.00 89.38 231 GLY A N 1
ATOM 1717 C CA . GLY A 1 231 ? -9.469 21.556 11.187 1.00 89.38 231 GLY A CA 1
ATOM 1718 C C . GLY A 1 231 ? -8.383 20.511 11.451 1.00 89.38 231 GLY A C 1
ATOM 1719 O O . GLY A 1 231 ? -7.438 20.450 10.677 1.00 89.38 231 GLY A O 1
ATOM 1720 N N . PRO A 1 232 ? -8.532 19.635 12.465 1.00 90.44 232 PRO A N 1
ATOM 1721 C CA . PRO A 1 232 ? -7.567 18.568 12.727 1.00 90.44 232 PRO A CA 1
ATOM 1722 C C . PRO A 1 232 ? -7.310 17.637 11.536 1.00 90.44 232 PRO A C 1
ATOM 1724 O O . PRO A 1 232 ? -6.160 17.301 11.273 1.00 90.44 232 PRO A O 1
ATOM 1727 N N . ALA A 1 233 ? -8.351 17.241 10.795 1.00 90.81 233 ALA A N 1
ATOM 1728 C CA . ALA A 1 233 ? -8.188 16.405 9.606 1.00 90.81 233 ALA A CA 1
ATOM 1729 C C . ALA A 1 233 ? -7.431 17.134 8.487 1.00 90.81 233 ALA A C 1
ATOM 1731 O O . ALA A 1 233 ? -6.514 16.561 7.905 1.00 90.81 233 ALA A O 1
ATOM 1732 N N . ALA A 1 234 ? -7.776 18.398 8.218 1.00 93.81 234 ALA A N 1
ATOM 1733 C CA . ALA A 1 234 ? -7.083 19.218 7.229 1.00 93.81 234 ALA A CA 1
ATOM 1734 C C . ALA A 1 234 ? -5.623 19.476 7.630 1.00 93.81 234 ALA A C 1
ATOM 1736 O O . ALA A 1 234 ? -4.736 19.326 6.801 1.00 93.81 234 ALA A O 1
ATOM 1737 N N . ALA A 1 235 ? -5.352 19.780 8.902 1.00 94.94 235 ALA A N 1
ATOM 1738 C CA . ALA A 1 235 ? -3.994 19.948 9.419 1.00 94.94 235 ALA A CA 1
ATOM 1739 C C . ALA A 1 235 ? -3.181 18.647 9.327 1.00 94.94 235 ALA A C 1
ATOM 1741 O O . ALA A 1 235 ? -2.021 18.669 8.924 1.00 94.94 235 ALA A O 1
ATOM 1742 N N . GLY A 1 236 ? -3.797 17.503 9.644 1.00 95.00 236 GLY A N 1
ATOM 1743 C CA . GLY A 1 236 ? -3.176 16.193 9.465 1.00 95.00 236 GLY A CA 1
ATOM 1744 C C . GLY A 1 236 ? -2.847 15.906 8.000 1.00 95.00 236 GLY A C 1
ATOM 1745 O O . GLY A 1 236 ? -1.744 15.458 7.702 1.00 95.00 236 GLY A O 1
ATOM 1746 N N . LEU A 1 237 ? -3.763 16.215 7.075 1.00 96.88 237 LEU A N 1
ATOM 1747 C CA . LEU A 1 237 ? -3.502 16.083 5.642 1.00 96.88 237 LEU A CA 1
ATOM 1748 C C . LEU A 1 237 ? -2.394 17.039 5.185 1.00 96.88 237 LEU A C 1
ATOM 1750 O O . LEU A 1 237 ? -1.491 16.598 4.488 1.00 96.88 237 LEU A O 1
ATOM 1754 N N . ALA A 1 238 ? -2.408 18.303 5.616 1.00 97.56 238 ALA A N 1
ATOM 1755 C CA . ALA A 1 238 ? -1.356 19.273 5.308 1.00 97.56 238 ALA A CA 1
ATOM 1756 C C . ALA A 1 238 ? 0.024 18.790 5.771 1.00 97.56 238 ALA A C 1
ATOM 1758 O O . ALA A 1 238 ? 0.995 18.930 5.034 1.00 97.56 238 ALA A O 1
ATOM 1759 N N . LEU A 1 239 ? 0.110 18.170 6.953 1.00 97.00 239 LEU A N 1
ATOM 1760 C CA . LEU A 1 239 ? 1.349 17.568 7.441 1.00 97.00 239 LEU A CA 1
ATOM 1761 C C . LEU A 1 239 ? 1.824 16.438 6.519 1.00 97.00 239 LEU A C 1
ATOM 1763 O O . LEU A 1 239 ? 2.987 16.421 6.128 1.00 97.00 239 LEU A O 1
ATOM 1767 N N . VAL A 1 240 ? 0.939 15.506 6.151 1.00 97.00 240 VAL A N 1
ATOM 1768 C CA . VAL A 1 240 ? 1.298 14.382 5.267 1.00 97.00 240 VAL A CA 1
ATOM 1769 C C . VAL A 1 240 ? 1.683 14.874 3.867 1.00 97.00 240 VAL A C 1
ATOM 1771 O O . VAL A 1 240 ? 2.656 14.384 3.300 1.00 97.00 240 VAL A O 1
ATOM 1774 N N . LEU A 1 241 ? 0.978 15.874 3.334 1.00 97.12 241 LEU A N 1
ATOM 1775 C CA . LEU A 1 241 ? 1.324 16.535 2.075 1.00 97.12 241 LEU A CA 1
ATOM 1776 C C . LEU A 1 241 ? 2.695 17.211 2.158 1.00 97.12 241 LEU A C 1
ATOM 1778 O O . LEU A 1 241 ? 3.522 17.008 1.277 1.00 97.12 241 LEU A O 1
ATOM 1782 N N . GLY A 1 242 ? 2.968 17.953 3.234 1.00 96.56 242 GLY A N 1
ATOM 1783 C CA . GLY A 1 242 ? 4.265 18.589 3.468 1.00 96.56 242 GLY A CA 1
ATOM 1784 C C . GLY A 1 242 ? 5.407 17.574 3.537 1.00 96.56 242 GLY A C 1
ATOM 1785 O O . GLY A 1 242 ? 6.434 17.766 2.894 1.00 96.56 242 GLY A O 1
ATOM 1786 N N . LEU A 1 243 ? 5.205 16.455 4.240 1.00 95.12 243 LEU A N 1
ATOM 1787 C CA . LEU A 1 243 ? 6.168 15.350 4.273 1.00 95.12 243 LEU A CA 1
ATOM 1788 C C . LEU A 1 243 ? 6.393 14.745 2.881 1.00 95.12 243 LEU A C 1
ATOM 1790 O O . LEU A 1 243 ? 7.538 14.487 2.514 1.00 95.12 243 LEU A O 1
ATOM 1794 N N . SER A 1 244 ? 5.324 14.553 2.099 1.00 95.00 244 SER A N 1
ATOM 1795 C CA . SER A 1 244 ? 5.432 14.072 0.718 1.00 95.00 244 SER A CA 1
ATOM 1796 C C . SER A 1 244 ? 6.230 15.048 -0.141 1.00 95.00 244 SER A C 1
ATOM 1798 O O . SER A 1 244 ? 7.163 14.631 -0.812 1.00 95.00 244 SER A O 1
ATOM 1800 N N . LEU A 1 245 ? 5.924 16.346 -0.086 1.00 93.62 245 LEU A N 1
ATOM 1801 C CA . LEU A 1 245 ? 6.622 17.375 -0.859 1.00 93.62 245 LEU A CA 1
ATOM 1802 C C . LEU A 1 245 ? 8.112 17.431 -0.511 1.00 93.62 245 LEU A C 1
ATOM 1804 O O . LEU A 1 245 ? 8.945 17.386 -1.411 1.00 93.62 245 LEU A O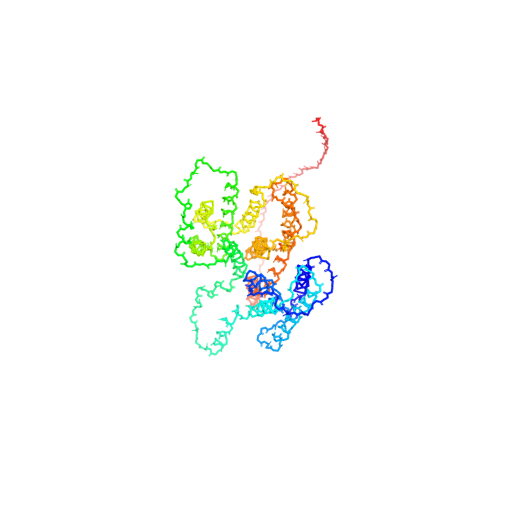 1
ATOM 1808 N N . VAL A 1 246 ? 8.459 17.464 0.780 1.00 91.81 246 VAL A N 1
ATOM 1809 C CA . VAL A 1 246 ? 9.862 17.448 1.227 1.00 91.81 246 VAL A CA 1
ATOM 1810 C C . VAL A 1 246 ? 10.573 16.195 0.722 1.00 91.81 246 VAL A C 1
ATOM 1812 O O . VAL A 1 246 ? 11.652 16.291 0.142 1.00 91.81 246 VAL A O 1
ATOM 1815 N N . GLY A 1 247 ? 9.954 15.024 0.885 1.00 91.19 247 GLY A N 1
ATOM 1816 C CA . GLY A 1 247 ? 10.538 13.771 0.422 1.00 91.19 247 GLY A CA 1
ATOM 1817 C C . GLY A 1 247 ? 10.714 13.724 -1.098 1.00 91.19 247 GLY A C 1
ATOM 1818 O O . GLY A 1 247 ? 11.760 13.287 -1.568 1.00 91.19 247 GLY A O 1
ATOM 1819 N N . GLN A 1 248 ? 9.744 14.218 -1.870 1.00 90.56 248 GLN A N 1
ATOM 1820 C CA . GLN A 1 248 ? 9.815 14.247 -3.333 1.00 90.56 248 GLN A CA 1
ATOM 1821 C C . GLN A 1 248 ? 10.888 15.196 -3.852 1.00 90.56 248 GLN A C 1
ATOM 1823 O O . GLN A 1 248 ? 11.577 14.862 -4.815 1.00 90.56 248 GLN A O 1
ATOM 1828 N N . LEU A 1 249 ? 11.076 16.349 -3.202 1.00 88.94 249 LEU A N 1
ATOM 1829 C CA . LEU A 1 249 ? 12.166 17.261 -3.545 1.00 88.94 249 LEU A CA 1
ATOM 1830 C C . LEU A 1 249 ? 13.519 16.570 -3.414 1.00 88.94 249 LEU A C 1
ATOM 1832 O O . LEU A 1 249 ? 14.369 16.758 -4.277 1.00 88.94 249 LEU A O 1
ATOM 1836 N N . MET A 1 250 ? 13.680 15.724 -2.398 1.00 89.69 250 MET A N 1
ATOM 1837 C CA . MET A 1 250 ? 14.903 14.972 -2.143 1.00 89.69 250 MET A CA 1
ATOM 1838 C C . MET A 1 250 ? 15.115 13.783 -3.094 1.00 89.69 250 MET A C 1
ATOM 1840 O O . MET A 1 250 ? 16.125 13.109 -2.966 1.00 89.69 250 MET A O 1
ATOM 1844 N N . LEU A 1 251 ? 14.225 13.460 -4.038 1.00 88.69 251 LEU A N 1
ATOM 1845 C CA . LEU A 1 251 ? 14.420 12.285 -4.900 1.00 88.69 251 LEU A CA 1
ATOM 1846 C C . LEU A 1 251 ? 15.442 12.531 -6.024 1.00 88.69 251 LEU A C 1
ATOM 1848 O O . LEU A 1 251 ? 15.421 13.556 -6.695 1.00 88.69 251 LEU A O 1
ATOM 1852 N N . VAL A 1 252 ? 16.300 11.536 -6.287 1.00 84.31 252 VAL A N 1
ATOM 1853 C CA . VAL A 1 252 ? 17.351 11.562 -7.334 1.00 84.31 252 VAL A CA 1
ATOM 1854 C C . VAL A 1 252 ? 16.784 11.739 -8.753 1.00 84.31 252 VAL A C 1
ATOM 1856 O O . VAL A 1 252 ? 17.472 12.223 -9.647 1.00 84.31 252 VAL A O 1
ATOM 1859 N N . ARG A 1 253 ? 15.529 11.344 -8.987 1.00 74.75 253 ARG A N 1
ATOM 1860 C CA . ARG A 1 253 ? 14.788 11.628 -10.225 1.00 74.75 253 ARG A CA 1
ATOM 1861 C C . ARG A 1 253 ? 13.480 12.313 -9.862 1.00 74.75 253 ARG A C 1
ATOM 1863 O O . ARG A 1 253 ? 12.829 11.875 -8.915 1.00 74.75 253 ARG A O 1
ATOM 1870 N N . SER A 1 254 ? 13.088 13.327 -10.636 1.00 60.88 254 SER A N 1
ATOM 1871 C CA . SER A 1 254 ? 11.869 14.089 -10.359 1.00 60.88 254 SER A CA 1
ATOM 1872 C C . SER A 1 254 ? 10.642 13.179 -10.362 1.00 60.88 254 SER A C 1
ATOM 1874 O O . SER A 1 254 ? 10.318 12.573 -11.389 1.00 60.88 254 SER A O 1
ATOM 1876 N N . SER A 1 255 ? 9.943 13.118 -9.233 1.00 64.50 255 SER A N 1
ATOM 1877 C CA . SER A 1 255 ? 8.589 12.567 -9.152 1.00 64.50 255 SER A CA 1
ATOM 1878 C C . SER A 1 255 ? 7.527 13.666 -9.185 1.00 64.50 255 SER A C 1
ATOM 1880 O O . SER A 1 255 ? 6.473 13.458 -9.782 1.00 64.50 255 SER A O 1
ATOM 1882 N N . LEU A 1 256 ? 7.825 14.839 -8.607 1.00 82.12 256 LEU A N 1
ATOM 1883 C CA . LEU A 1 256 ? 6.852 15.915 -8.472 1.00 82.12 256 LEU A CA 1
ATOM 1884 C C . LEU A 1 256 ? 6.488 16.478 -9.850 1.00 82.12 256 LEU A C 1
ATOM 1886 O O . LEU A 1 256 ? 7.311 17.061 -10.555 1.00 82.12 256 LEU A O 1
ATOM 1890 N N . SER A 1 257 ? 5.229 16.281 -10.220 1.00 86.44 257 SER A N 1
ATOM 1891 C CA . SER A 1 257 ? 4.638 16.761 -11.468 1.00 86.44 257 SER A CA 1
ATOM 1892 C C . SER A 1 257 ? 3.595 17.840 -11.190 1.00 86.44 257 SER A C 1
ATOM 1894 O O . SER A 1 257 ? 3.047 17.915 -10.088 1.00 86.44 257 SER A O 1
ATOM 1896 N N . PHE A 1 258 ? 3.259 18.644 -12.205 1.00 87.62 258 PHE A N 1
ATOM 1897 C CA . PHE A 1 258 ? 2.149 19.597 -12.101 1.00 87.62 258 PHE A CA 1
ATOM 1898 C C . PHE A 1 258 ? 0.843 18.902 -11.685 1.00 87.62 258 PHE A C 1
ATOM 1900 O O . PHE A 1 258 ? 0.174 19.357 -10.762 1.00 87.62 258 PHE A O 1
ATOM 1907 N N . ALA A 1 259 ? 0.516 17.769 -12.317 1.00 90.31 259 ALA A N 1
ATOM 1908 C CA . ALA A 1 259 ? -0.687 16.996 -12.019 1.00 90.31 259 ALA A CA 1
ATOM 1909 C C . ALA A 1 259 ? -0.733 16.514 -10.560 1.00 90.31 259 ALA A C 1
ATOM 1911 O O . ALA A 1 259 ? -1.795 16.512 -9.938 1.00 90.31 259 ALA A O 1
ATOM 1912 N N . GLU A 1 260 ? 0.415 16.132 -10.000 1.00 91.44 260 GLU A N 1
ATOM 1913 C CA . GLU A 1 260 ? 0.508 15.741 -8.598 1.00 91.44 260 GLU A CA 1
ATOM 1914 C C . GLU A 1 260 ? 0.307 16.927 -7.657 1.00 91.44 260 GLU A C 1
ATOM 1916 O O . GLU A 1 260 ? -0.537 16.851 -6.765 1.00 91.44 260 GLU A O 1
ATOM 1921 N N . LEU A 1 261 ? 1.007 18.041 -7.889 1.00 92.75 261 LEU A N 1
ATOM 1922 C CA . LEU A 1 261 ? 0.870 19.247 -7.072 1.00 92.75 261 LEU A CA 1
ATOM 1923 C C . LEU A 1 261 ? -0.566 19.795 -7.114 1.00 92.75 261 LEU A C 1
ATOM 1925 O O . LEU A 1 261 ? -1.152 20.095 -6.074 1.00 92.75 261 LEU A O 1
ATOM 1929 N N . ALA A 1 262 ? -1.163 19.870 -8.305 1.00 93.06 262 ALA A N 1
ATOM 1930 C CA . ALA A 1 262 ? -2.553 20.273 -8.483 1.00 93.06 262 ALA A CA 1
ATOM 1931 C C . ALA A 1 262 ? -3.516 19.302 -7.780 1.00 93.06 262 ALA A C 1
ATOM 1933 O O . ALA A 1 262 ? -4.452 19.742 -7.110 1.00 93.06 262 ALA A O 1
ATOM 1934 N N . GLY A 1 263 ? -3.257 17.993 -7.854 1.00 95.56 263 GLY A N 1
ATOM 1935 C CA . GLY A 1 263 ? -4.048 16.984 -7.155 1.00 95.56 263 GLY A CA 1
ATOM 1936 C C . GLY A 1 263 ? -3.954 17.082 -5.631 1.00 95.56 263 GLY A C 1
ATOM 1937 O O . GLY A 1 263 ? -4.969 16.949 -4.948 1.00 95.56 263 GLY A O 1
ATOM 1938 N N . MET A 1 264 ? -2.770 17.386 -5.089 1.00 96.56 264 MET A N 1
ATOM 1939 C CA . MET A 1 264 ? -2.571 17.665 -3.661 1.00 96.56 264 MET A CA 1
ATOM 1940 C C . MET A 1 264 ? -3.389 18.880 -3.208 1.00 96.56 264 MET A C 1
ATOM 1942 O O . MET A 1 264 ? -4.088 18.810 -2.195 1.00 96.56 264 MET A O 1
ATOM 1946 N N . VAL A 1 265 ? -3.344 19.979 -3.972 1.00 96.69 265 VAL A N 1
ATOM 1947 C CA . VAL A 1 265 ? -4.105 21.206 -3.683 1.00 96.69 265 VAL A CA 1
ATOM 1948 C C . VAL A 1 265 ? -5.611 20.942 -3.743 1.00 96.69 265 VAL A C 1
ATOM 1950 O O . VAL A 1 265 ? -6.335 21.307 -2.814 1.00 96.69 265 VAL A O 1
ATOM 1953 N N . ALA A 1 266 ? -6.086 20.261 -4.788 1.00 96.88 266 ALA A N 1
ATOM 1954 C CA . ALA A 1 266 ? -7.497 19.922 -4.954 1.00 96.88 266 ALA A CA 1
ATOM 1955 C C . ALA A 1 266 ? -8.008 19.015 -3.822 1.00 96.88 266 ALA A C 1
ATOM 1957 O O . ALA A 1 266 ? -9.067 19.274 -3.246 1.00 96.88 266 ALA A O 1
ATOM 1958 N N . ALA A 1 267 ? -7.240 17.988 -3.447 1.00 96.75 267 ALA A N 1
ATOM 1959 C CA . ALA A 1 267 ? -7.577 17.104 -2.336 1.00 96.75 267 ALA A CA 1
ATOM 1960 C C . ALA A 1 267 ? -7.600 17.842 -0.991 1.00 96.75 267 ALA A C 1
ATOM 1962 O O . ALA A 1 267 ? -8.522 17.647 -0.195 1.00 96.75 267 ALA A O 1
ATOM 1963 N N . PHE A 1 268 ? -6.623 18.721 -0.741 1.00 97.38 268 PHE A N 1
ATOM 1964 C CA . PHE A 1 268 ? -6.595 19.542 0.466 1.00 97.38 268 PHE A CA 1
ATOM 1965 C C . PHE A 1 268 ? -7.818 20.457 0.555 1.00 97.38 268 PHE A C 1
ATOM 1967 O O . PHE A 1 268 ? -8.496 20.465 1.584 1.00 9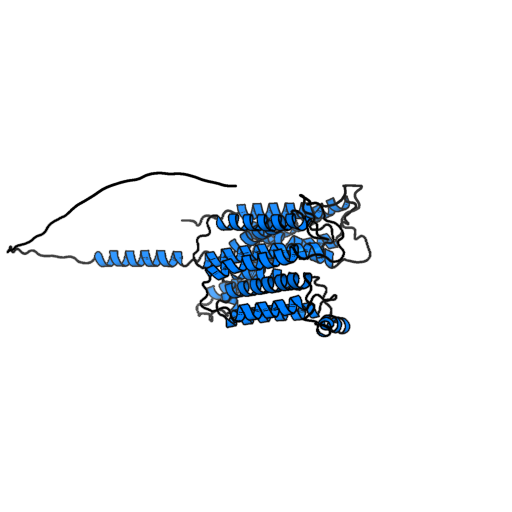7.38 268 PHE A O 1
ATOM 1974 N N . ALA A 1 269 ? -8.145 21.169 -0.528 1.00 96.69 269 ALA A N 1
ATOM 1975 C CA . ALA A 1 269 ? -9.325 22.025 -0.596 1.00 96.69 269 ALA A CA 1
ATOM 1976 C C . ALA A 1 269 ? -10.610 21.221 -0.343 1.00 96.69 269 ALA A C 1
ATOM 1978 O O . ALA A 1 269 ? -11.413 21.597 0.511 1.00 96.69 269 ALA A O 1
ATOM 1979 N N . ALA A 1 270 ? -10.767 20.067 -0.999 1.00 93.81 270 ALA A N 1
ATOM 1980 C CA . ALA A 1 270 ? -11.911 19.183 -0.793 1.00 93.81 270 ALA A CA 1
ATOM 1981 C C . ALA A 1 270 ? -12.032 18.720 0.671 1.00 93.81 270 ALA A C 1
ATOM 1983 O O . ALA A 1 270 ? -13.122 18.756 1.240 1.00 93.81 270 ALA A O 1
ATOM 1984 N N . CYS A 1 271 ? -10.926 18.339 1.318 1.00 91.12 271 CYS A N 1
ATOM 1985 C CA . CYS A 1 271 ? -10.926 17.942 2.727 1.00 91.12 271 CYS A CA 1
ATOM 1986 C C . CYS A 1 271 ? -11.195 19.104 3.694 1.00 91.12 271 CYS A C 1
ATOM 1988 O O . CYS A 1 271 ? -11.891 18.907 4.692 1.00 91.12 271 CYS A O 1
ATOM 1990 N N . ALA A 1 272 ? -10.668 20.298 3.420 1.00 92.06 272 ALA A N 1
ATOM 1991 C CA . ALA A 1 272 ? -10.857 21.482 4.257 1.00 92.06 272 ALA A CA 1
ATOM 1992 C C . ALA A 1 272 ? -12.296 22.024 4.191 1.00 92.06 272 ALA A C 1
ATOM 1994 O O . ALA A 1 272 ? -12.830 22.500 5.200 1.00 92.06 272 ALA A O 1
ATOM 1995 N N . LEU A 1 273 ? -12.925 21.917 3.016 1.00 92.56 273 LEU A N 1
ATOM 1996 C CA . LEU A 1 273 ? -14.303 22.340 2.763 1.00 92.56 273 LEU A CA 1
ATOM 1997 C C . LEU A 1 273 ? -15.342 21.291 3.184 1.00 92.56 273 LEU A C 1
ATOM 1999 O O . LEU A 1 273 ? -16.517 21.624 3.330 1.00 92.56 273 LEU A O 1
ATOM 2003 N N . LEU A 1 274 ? -14.931 20.039 3.416 1.00 88.38 274 LEU A N 1
ATOM 2004 C CA . LEU A 1 274 ? -15.835 18.958 3.796 1.00 88.38 274 LEU A CA 1
ATOM 2005 C C . LEU A 1 274 ? -16.524 19.257 5.148 1.00 88.38 274 LEU A C 1
ATOM 2007 O O . LEU A 1 274 ? -15.851 19.338 6.184 1.00 88.38 274 LEU A O 1
ATOM 2011 N N . PRO A 1 275 ? -17.866 19.386 5.189 1.00 83.81 275 PRO A N 1
ATOM 2012 C CA . PRO A 1 275 ? -18.562 19.795 6.403 1.00 83.81 275 PRO A CA 1
ATOM 2013 C C . PRO A 1 275 ? -18.416 18.795 7.555 1.00 83.81 275 PRO A C 1
ATOM 2015 O O . PRO A 1 275 ? -18.469 17.576 7.375 1.00 83.81 275 PRO A O 1
ATOM 2018 N N . SER A 1 276 ? -18.352 19.310 8.787 1.00 78.50 276 SER A N 1
ATOM 2019 C CA . SER A 1 276 ? -18.281 18.490 10.007 1.00 78.50 276 SER A CA 1
ATOM 2020 C C . SER A 1 276 ? -19.474 17.540 10.165 1.00 78.50 276 SER A C 1
ATOM 2022 O O . SER A 1 276 ? -19.340 16.487 10.785 1.00 78.50 276 SER A O 1
ATOM 2024 N N . GLY A 1 277 ? -20.632 17.933 9.621 1.00 70.12 277 GLY A N 1
ATOM 2025 C CA . GLY A 1 277 ? -21.907 17.222 9.730 1.00 70.12 277 GLY A CA 1
ATOM 2026 C C . GLY A 1 277 ? -22.083 16.050 8.760 1.00 70.12 277 GLY A C 1
ATOM 2027 O O . GLY A 1 277 ? -23.085 15.340 8.857 1.00 70.12 277 GLY A O 1
ATOM 2028 N N . VAL A 1 278 ? -21.139 15.810 7.838 1.00 77.69 278 VAL A N 1
ATOM 2029 C CA . VAL A 1 278 ? -21.233 14.660 6.928 1.00 77.69 278 VAL A CA 1
ATOM 2030 C C . VAL A 1 278 ? -21.179 13.363 7.736 1.00 77.69 278 VAL A C 1
ATOM 2032 O O . VAL A 1 278 ? -20.271 13.129 8.538 1.00 77.69 278 VAL A O 1
ATOM 2035 N N . ARG A 1 279 ? -22.175 12.496 7.524 1.00 75.88 279 ARG A N 1
ATOM 2036 C CA . ARG A 1 279 ? -22.307 11.233 8.258 1.00 75.88 279 ARG A CA 1
ATOM 2037 C C . ARG A 1 279 ? -21.072 10.361 8.035 1.00 75.88 279 ARG A C 1
ATOM 2039 O O . ARG A 1 279 ? -20.726 10.048 6.898 1.00 75.88 279 ARG A O 1
ATOM 2046 N N . GLY A 1 280 ? -20.483 9.864 9.125 1.00 79.19 280 GLY A N 1
ATOM 2047 C CA . GLY A 1 280 ? -19.304 8.989 9.072 1.00 79.19 280 GLY A CA 1
ATOM 2048 C C . GLY A 1 280 ? -19.489 7.739 8.200 1.00 79.19 280 GLY A C 1
ATOM 2049 O O . GLY A 1 280 ? -18.532 7.274 7.600 1.00 79.19 280 GLY A O 1
ATOM 2050 N N . ALA A 1 281 ? -20.720 7.238 8.047 1.00 84.06 281 ALA A N 1
ATOM 2051 C CA . ALA A 1 281 ? -21.016 6.118 7.150 1.00 84.06 281 ALA A CA 1
ATOM 2052 C C . ALA A 1 281 ? -20.858 6.463 5.656 1.00 84.06 281 ALA A C 1
ATOM 2054 O O . ALA A 1 281 ? -20.453 5.602 4.880 1.00 84.06 281 ALA A O 1
ATOM 2055 N N . ALA A 1 282 ? -21.168 7.699 5.247 1.00 89.06 282 ALA A N 1
ATOM 2056 C CA . ALA A 1 282 ? -20.958 8.148 3.871 1.00 89.06 282 ALA A CA 1
ATOM 2057 C C . ALA A 1 282 ? -19.459 8.307 3.587 1.00 89.06 282 ALA A C 1
ATOM 2059 O O . ALA A 1 282 ? -18.973 7.802 2.582 1.00 89.06 282 ALA A O 1
ATOM 2060 N N . LEU A 1 283 ? -18.717 8.906 4.525 1.00 90.94 283 LEU A N 1
ATOM 2061 C CA . LEU A 1 283 ? -17.263 9.060 4.418 1.00 90.94 283 LEU A CA 1
ATOM 2062 C C . LEU A 1 283 ? -16.536 7.711 4.380 1.00 90.94 283 LEU A C 1
ATOM 2064 O O . LEU A 1 283 ? -15.653 7.514 3.549 1.00 90.94 283 LEU A O 1
ATOM 2068 N N . ALA A 1 284 ? -16.969 6.754 5.206 1.00 91.31 284 ALA A N 1
ATOM 2069 C CA . ALA A 1 284 ? -16.436 5.398 5.186 1.00 91.31 284 ALA A CA 1
ATOM 2070 C C . ALA A 1 284 ? -16.611 4.727 3.817 1.00 91.31 284 ALA A C 1
ATOM 2072 O O . ALA A 1 284 ? -15.720 4.003 3.391 1.00 91.31 284 ALA A O 1
ATOM 2073 N N . ARG A 1 285 ? -17.719 4.975 3.103 1.00 93.56 285 ARG A N 1
ATOM 2074 C CA . ARG A 1 285 ? -17.942 4.448 1.741 1.00 93.56 285 ARG A CA 1
ATOM 2075 C C . ARG A 1 285 ? -17.188 5.231 0.668 1.00 93.56 285 ARG A C 1
ATOM 2077 O O . ARG A 1 285 ? -16.723 4.628 -0.290 1.00 93.56 285 ARG A O 1
ATOM 2084 N N . ALA A 1 286 ? -17.059 6.546 0.829 1.00 95.62 286 ALA A N 1
ATOM 2085 C CA . ALA A 1 286 ? -16.347 7.404 -0.115 1.00 95.62 286 ALA A CA 1
ATOM 2086 C C . ALA A 1 286 ? -14.851 7.065 -0.188 1.00 95.62 286 ALA A C 1
ATOM 2088 O O . ALA A 1 286 ? -14.263 7.130 -1.261 1.00 95.62 286 ALA A O 1
ATOM 2089 N N . LEU A 1 287 ? -14.251 6.656 0.932 1.00 96.44 287 LEU A N 1
ATOM 2090 C CA . LEU A 1 287 ? -12.829 6.335 1.022 1.00 96.44 287 LEU A CA 1
ATOM 2091 C C . LEU A 1 287 ? -12.373 5.258 0.009 1.00 96.44 287 LEU A C 1
ATOM 2093 O O . LEU A 1 287 ? -11.504 5.563 -0.808 1.00 96.44 287 LEU A O 1
ATOM 2097 N N . PRO A 1 288 ? -12.933 4.030 -0.010 1.00 97.38 288 PRO A N 1
ATOM 2098 C CA . PRO A 1 288 ? -12.525 3.012 -0.974 1.00 97.38 288 PRO A CA 1
ATOM 2099 C C . PRO A 1 288 ? -12.944 3.357 -2.406 1.00 97.38 288 PRO A C 1
ATOM 2101 O O . PRO A 1 288 ? -12.284 2.913 -3.337 1.00 97.38 288 PRO A O 1
ATOM 2104 N N . LEU A 1 289 ? -13.986 4.173 -2.606 1.00 97.75 289 LEU A N 1
ATOM 2105 C CA . LEU A 1 289 ? -14.339 4.678 -3.937 1.00 97.75 289 LEU A CA 1
ATOM 2106 C C . LEU A 1 289 ? -13.260 5.621 -4.478 1.00 97.75 289 LEU A C 1
ATOM 2108 O O . LEU A 1 289 ? -12.814 5.441 -5.604 1.00 97.75 289 LEU A O 1
ATOM 2112 N N . CYS A 1 290 ? -12.787 6.572 -3.668 1.00 98.19 290 CYS A N 1
ATOM 2113 C CA . CYS A 1 290 ? -11.685 7.460 -4.046 1.00 98.19 290 CYS A CA 1
ATOM 2114 C C . CYS A 1 290 ? -10.406 6.658 -4.326 1.00 98.19 290 CYS A C 1
ATOM 2116 O O . CYS A 1 290 ? -9.724 6.903 -5.319 1.00 98.19 290 CYS A O 1
ATOM 2118 N N . ALA A 1 291 ? -10.117 5.645 -3.502 1.00 98.25 291 ALA A N 1
ATOM 2119 C CA . ALA A 1 291 ? -8.979 4.764 -3.732 1.00 98.25 291 ALA A CA 1
ATOM 2120 C C . ALA A 1 291 ? -9.109 3.965 -5.042 1.00 98.25 291 ALA A C 1
ATOM 2122 O O . ALA A 1 291 ? -8.161 3.917 -5.823 1.00 98.25 291 ALA A O 1
ATOM 2123 N N . LEU A 1 292 ? -10.290 3.409 -5.338 1.00 98.25 292 LEU A N 1
ATOM 2124 C CA . LEU A 1 292 ? -10.549 2.706 -6.597 1.00 98.25 292 LEU A CA 1
ATOM 2125 C C . LEU A 1 292 ? -10.424 3.637 -7.807 1.00 98.25 292 LEU A C 1
ATOM 2127 O O . LEU A 1 292 ? -9.811 3.248 -8.794 1.00 98.25 292 LEU A O 1
ATOM 2131 N N . VAL A 1 293 ? -10.956 4.862 -7.731 1.00 98.31 293 VAL A N 1
ATOM 2132 C CA . VAL A 1 293 ? -10.809 5.874 -8.792 1.00 98.31 293 VAL A CA 1
ATOM 2133 C C . VAL A 1 293 ? -9.336 6.194 -9.025 1.00 98.31 293 VAL A C 1
ATOM 2135 O O . VAL A 1 293 ? -8.904 6.256 -10.172 1.00 98.31 293 VAL A O 1
ATOM 2138 N N . SER A 1 294 ? -8.547 6.336 -7.958 1.00 98.06 294 SER A N 1
ATOM 2139 C CA . SER A 1 294 ? -7.106 6.562 -8.069 1.00 98.06 294 SER A CA 1
ATOM 2140 C C . SER A 1 294 ? -6.394 5.397 -8.768 1.00 98.06 294 SER A C 1
ATOM 2142 O O . SER A 1 294 ? -5.628 5.623 -9.707 1.00 98.06 294 SER A O 1
ATOM 2144 N N . VAL A 1 295 ? -6.679 4.149 -8.378 1.00 97.44 295 VAL A N 1
ATOM 2145 C CA . VAL A 1 295 ? -6.101 2.957 -9.025 1.00 97.44 295 VAL A CA 1
ATOM 2146 C C . VAL A 1 295 ? -6.552 2.839 -10.482 1.00 97.44 295 VAL A C 1
ATOM 2148 O O . VAL A 1 295 ? -5.724 2.605 -11.357 1.00 97.44 295 VAL A O 1
ATOM 2151 N N . ALA A 1 296 ? -7.839 3.042 -10.765 1.00 97.06 296 ALA A N 1
ATOM 2152 C CA . ALA A 1 296 ? -8.379 3.008 -12.119 1.00 97.06 296 ALA A CA 1
ATOM 2153 C C . ALA A 1 296 ? -7.712 4.066 -13.002 1.00 97.06 296 ALA A C 1
ATOM 2155 O O . ALA A 1 296 ? -7.257 3.746 -14.095 1.00 97.06 296 ALA A O 1
ATOM 2156 N N . ALA A 1 297 ? -7.562 5.294 -12.505 1.00 96.25 297 ALA A N 1
ATOM 2157 C CA . ALA A 1 297 ? -6.887 6.359 -13.232 1.00 96.25 297 ALA A CA 1
ATOM 2158 C C . ALA A 1 297 ? -5.419 6.022 -13.536 1.00 96.25 297 ALA A C 1
ATOM 2160 O O . ALA A 1 297 ? -4.940 6.295 -14.634 1.00 96.25 297 ALA A O 1
ATOM 2161 N N . TYR A 1 298 ? -4.717 5.365 -12.606 1.00 93.81 298 TYR A N 1
ATOM 2162 C CA . TYR A 1 298 ? -3.360 4.877 -12.850 1.00 93.81 298 TYR A CA 1
ATOM 2163 C C . TYR A 1 298 ? -3.312 3.780 -13.922 1.00 93.81 298 TYR A C 1
ATOM 2165 O O . TYR A 1 298 ? -2.445 3.812 -14.798 1.00 93.81 298 TYR A O 1
ATOM 2173 N N . GLN A 1 299 ? -4.211 2.797 -13.845 1.00 92.44 299 GLN A N 1
ATOM 2174 C CA . GLN A 1 299 ? -4.220 1.629 -14.731 1.00 92.44 299 GLN A CA 1
ATOM 2175 C C . GLN A 1 299 ? -4.664 1.985 -16.151 1.00 92.44 299 GLN A C 1
ATOM 2177 O O . GLN A 1 299 ? -4.096 1.484 -17.119 1.00 92.44 299 GLN A O 1
ATOM 2182 N N . LEU A 1 300 ? -5.631 2.895 -16.270 1.00 91.94 300 LEU A N 1
ATOM 2183 C CA . LEU A 1 300 ? -6.200 3.322 -17.545 1.00 91.94 300 LEU A CA 1
ATOM 2184 C C . LEU A 1 300 ? -5.371 4.414 -18.243 1.00 91.94 300 LEU A C 1
ATOM 2186 O O . LEU A 1 300 ? -5.605 4.711 -19.412 1.00 91.94 300 LEU A O 1
ATOM 2190 N N . ALA A 1 301 ? -4.375 4.996 -17.564 1.00 89.75 301 ALA A N 1
ATOM 2191 C CA . ALA A 1 301 ? -3.484 5.982 -18.167 1.00 89.75 301 ALA A CA 1
ATOM 2192 C C . ALA A 1 301 ? -2.594 5.347 -19.263 1.00 89.75 301 ALA A C 1
ATOM 2194 O O . ALA A 1 301 ? -1.811 4.429 -18.954 1.00 89.75 301 ALA A O 1
ATOM 2195 N N . PRO A 1 302 ? -2.616 5.870 -20.508 1.00 83.25 302 PRO A N 1
ATOM 2196 C CA . PRO A 1 302 ? -1.738 5.413 -21.585 1.00 83.25 302 PRO A CA 1
ATOM 2197 C C . PRO A 1 302 ? -0.250 5.578 -21.236 1.00 83.25 302 PRO A C 1
ATOM 2199 O O . PRO A 1 302 ? 0.149 6.581 -20.629 1.00 83.25 302 PRO A O 1
ATOM 2202 N N . ARG A 1 303 ? 0.599 4.619 -21.635 1.00 78.38 303 ARG A N 1
ATOM 2203 C CA . ARG A 1 303 ? 2.064 4.735 -21.492 1.00 78.38 303 ARG A CA 1
ATOM 2204 C C . ARG A 1 303 ? 2.690 5.317 -22.764 1.00 78.38 303 ARG A C 1
ATOM 2206 O O . ARG A 1 303 ? 2.239 5.052 -23.872 1.00 78.38 303 ARG A O 1
ATOM 2213 N N . ARG A 1 304 ? 3.744 6.132 -22.608 1.00 68.88 304 ARG A N 1
ATOM 2214 C CA . ARG A 1 304 ? 4.498 6.689 -23.750 1.00 68.88 304 ARG A CA 1
ATOM 2215 C C . ARG A 1 304 ? 5.211 5.563 -24.506 1.00 68.88 304 ARG A C 1
ATOM 2217 O O . ARG A 1 304 ? 5.875 4.751 -23.872 1.00 68.88 304 ARG A O 1
ATOM 2224 N N . GLY A 1 305 ? 5.115 5.575 -25.838 1.00 63.84 305 GLY A N 1
ATOM 2225 C CA . GLY A 1 305 ? 5.912 4.721 -26.728 1.00 63.84 305 GLY A CA 1
ATOM 2226 C C . GLY A 1 305 ? 5.452 3.265 -26.860 1.00 63.84 305 GLY A C 1
ATOM 2227 O O . GLY A 1 305 ? 6.208 2.449 -27.376 1.00 63.84 305 GLY A O 1
ATOM 2228 N N . GLY A 1 306 ? 4.249 2.916 -26.394 1.00 59.44 306 GLY A N 1
ATOM 2229 C CA . GLY A 1 306 ? 3.683 1.583 -26.603 1.00 59.44 306 GLY A CA 1
ATOM 2230 C C . GLY A 1 306 ? 2.988 1.485 -27.957 1.00 59.44 306 GLY A C 1
ATOM 2231 O O . GLY A 1 306 ? 2.019 2.201 -28.182 1.00 59.44 306 GLY A O 1
ATOM 2232 N N . TRP A 1 307 ? 3.465 0.605 -28.837 1.00 54.72 307 TRP A N 1
ATOM 2233 C CA . TRP A 1 307 ? 2.923 0.440 -30.194 1.00 54.72 307 TRP A CA 1
ATOM 2234 C C . TRP A 1 307 ? 1.985 -0.768 -30.345 1.00 54.72 307 TRP A C 1
ATOM 2236 O O . TRP A 1 307 ? 1.343 -0.907 -31.379 1.00 54.72 307 TRP A O 1
ATOM 2246 N N . LEU A 1 308 ? 1.874 -1.628 -29.326 1.00 57.50 308 LEU A N 1
ATOM 2247 C CA . LEU A 1 308 ? 1.117 -2.881 -29.398 1.00 57.50 308 LEU A CA 1
ATOM 2248 C C . LEU A 1 308 ? 0.139 -3.035 -28.226 1.00 57.50 308 LEU A C 1
ATOM 2250 O O . LEU A 1 308 ? 0.467 -2.737 -27.074 1.00 57.50 308 LEU A O 1
ATOM 2254 N N . VAL A 1 309 ? -1.058 -3.516 -28.566 1.00 63.53 309 VAL A N 1
ATOM 2255 C CA . VAL A 1 309 ? -2.034 -4.154 -27.672 1.00 63.53 309 VAL A CA 1
ATOM 2256 C C . VAL A 1 309 ? -1.436 -5.498 -27.252 1.00 63.53 309 VAL A C 1
ATOM 2258 O O . VAL A 1 309 ? -1.085 -6.301 -28.113 1.00 63.53 309 VAL A O 1
ATOM 2261 N N . GLY A 1 310 ? -1.251 -5.712 -25.949 1.00 67.75 310 GLY A N 1
ATOM 2262 C CA . GLY A 1 310 ? -0.738 -6.971 -25.407 1.00 67.75 310 GLY A CA 1
ATOM 2263 C C . GLY A 1 310 ? -1.856 -7.921 -24.980 1.00 67.75 310 GLY A C 1
ATOM 2264 O O . GLY A 1 310 ? -2.932 -7.476 -24.573 1.00 67.75 310 GLY A O 1
ATOM 2265 N N . ASP A 1 311 ? -1.588 -9.225 -25.031 1.00 81.12 311 ASP A N 1
ATOM 2266 C CA . ASP A 1 311 ? -2.496 -10.249 -24.508 1.00 81.12 311 ASP A CA 1
ATOM 2267 C C . ASP A 1 311 ? -2.633 -10.178 -22.979 1.00 81.12 311 ASP A C 1
ATOM 2269 O O . ASP A 1 311 ? -1.765 -9.665 -22.270 1.00 81.12 311 ASP A O 1
ATOM 2273 N N . PHE A 1 312 ? -3.739 -10.719 -22.459 1.00 87.62 312 PHE A N 1
ATOM 2274 C CA . PHE A 1 312 ? -3.944 -10.862 -21.018 1.00 87.62 312 PHE A CA 1
ATOM 2275 C C . PHE A 1 312 ? -3.231 -12.109 -20.494 1.00 87.62 312 PHE A C 1
ATOM 2277 O O . PHE A 1 312 ? -3.452 -13.214 -20.995 1.00 87.62 312 PHE A O 1
ATOM 2284 N N . ILE A 1 313 ? -2.432 -11.952 -19.439 1.00 88.94 313 ILE A N 1
ATOM 2285 C CA . ILE A 1 313 ? -1.668 -13.051 -18.855 1.00 88.94 313 ILE A CA 1
ATOM 2286 C C . ILE A 1 313 ? -2.353 -13.552 -17.579 1.00 88.94 313 ILE A C 1
ATOM 2288 O O . ILE A 1 313 ? -2.443 -12.856 -16.572 1.00 88.94 313 ILE A O 1
ATOM 2292 N N . TRP A 1 314 ? -2.810 -14.804 -17.597 1.00 88.88 314 TRP A N 1
ATOM 2293 C CA . TRP A 1 314 ? -3.546 -15.404 -16.475 1.00 88.88 314 TRP A CA 1
ATOM 2294 C C . TRP A 1 314 ? -2.691 -15.736 -15.248 1.00 88.88 314 TRP A C 1
ATOM 2296 O O . TRP A 1 314 ? -3.236 -16.050 -14.191 1.00 88.88 314 TRP A O 1
ATOM 2306 N N . TRP A 1 315 ? -1.366 -15.682 -15.375 1.00 85.06 315 TRP A N 1
ATOM 2307 C CA . TRP A 1 315 ? -0.445 -15.835 -14.255 1.00 85.06 315 TRP A CA 1
ATOM 2308 C C . TRP A 1 315 ? 0.174 -14.482 -13.867 1.00 85.06 315 TRP A C 1
ATOM 2310 O O . TRP A 1 315 ? 0.488 -13.672 -14.744 1.00 85.06 315 TRP A O 1
ATOM 2320 N N . PRO A 1 316 ? 0.384 -14.225 -12.566 1.00 86.25 316 PRO A N 1
ATOM 2321 C CA . PRO A 1 316 ? 0.887 -12.937 -12.099 1.00 86.25 316 PRO A CA 1
ATOM 2322 C C . PRO A 1 316 ? 2.331 -12.684 -12.579 1.00 86.25 316 PRO A C 1
ATOM 2324 O O . PRO A 1 316 ? 3.215 -13.517 -12.388 1.00 86.25 316 PRO A O 1
ATOM 2327 N N . GLN A 1 317 ? 2.578 -11.530 -13.210 1.00 83.88 317 GLN A N 1
ATOM 2328 C CA . GLN A 1 317 ? 3.892 -11.082 -13.702 1.00 83.88 317 GLN A CA 1
ATOM 2329 C C . GLN A 1 317 ? 4.621 -10.126 -12.758 1.00 83.88 317 GLN A C 1
ATOM 2331 O O . GLN A 1 317 ? 5.789 -9.799 -12.999 1.00 83.88 317 GLN A O 1
ATOM 2336 N N . LEU A 1 318 ? 3.956 -9.621 -11.719 1.00 80.12 318 LEU A N 1
ATOM 2337 C CA . LEU A 1 318 ? 4.551 -8.665 -10.790 1.00 80.12 318 LEU A CA 1
ATOM 2338 C C . LEU A 1 318 ? 5.862 -9.220 -10.222 1.00 80.12 318 LEU A C 1
ATOM 2340 O O . LEU A 1 318 ? 5.843 -10.282 -9.623 1.00 80.12 318 LEU A O 1
ATOM 2344 N N . GLY A 1 319 ? 6.980 -8.511 -10.409 1.00 65.44 319 GLY A N 1
ATOM 2345 C CA . GLY A 1 319 ? 8.319 -8.975 -10.006 1.00 65.44 319 GLY A CA 1
ATOM 2346 C C . GLY A 1 319 ? 9.259 -9.314 -11.167 1.00 65.44 319 GLY A C 1
ATOM 2347 O O . GLY A 1 319 ? 10.471 -9.328 -10.972 1.00 65.44 319 GLY A O 1
ATOM 2348 N N . ARG A 1 320 ? 8.742 -9.499 -12.391 1.00 68.44 320 ARG A N 1
ATOM 2349 C CA . ARG A 1 320 ? 9.546 -9.883 -13.573 1.00 68.44 320 ARG A CA 1
ATOM 2350 C C . ARG A 1 320 ? 10.237 -8.720 -14.305 1.00 68.44 320 ARG A C 1
ATOM 2352 O O . ARG A 1 320 ? 11.057 -8.958 -15.179 1.00 68.44 320 ARG A O 1
ATOM 2359 N N . GLY A 1 321 ? 9.933 -7.469 -13.943 1.00 58.88 321 GLY A N 1
ATOM 2360 C CA . GLY A 1 321 ? 10.483 -6.245 -14.558 1.00 58.88 321 GLY A CA 1
ATOM 2361 C C . GLY A 1 321 ? 11.350 -5.385 -13.626 1.00 58.88 321 GLY A C 1
ATOM 2362 O O . GLY A 1 321 ? 11.527 -4.196 -13.887 1.00 58.88 321 GLY A O 1
ATOM 2363 N N . GLY A 1 322 ? 11.832 -5.959 -12.517 1.00 69.88 322 GLY A N 1
ATOM 2364 C CA . GLY A 1 322 ? 12.631 -5.282 -11.489 1.00 69.88 322 GLY A CA 1
ATOM 2365 C C . GLY A 1 322 ? 11.910 -5.165 -10.141 1.00 69.88 322 GLY A C 1
ATOM 2366 O O . GLY A 1 322 ? 10.740 -4.774 -10.076 1.00 69.88 322 GLY A O 1
ATOM 2367 N N . LEU A 1 323 ? 12.627 -5.488 -9.057 1.00 73.62 323 LEU A N 1
ATOM 2368 C CA . LEU A 1 323 ? 12.075 -5.642 -7.704 1.00 73.62 323 LEU A CA 1
ATOM 2369 C C . LEU A 1 323 ? 11.462 -4.344 -7.166 1.00 73.62 323 LEU A C 1
ATOM 2371 O O . LEU A 1 323 ? 10.371 -4.333 -6.600 1.00 73.62 323 LEU A O 1
ATOM 2375 N N . LEU A 1 324 ? 12.147 -3.229 -7.412 1.00 76.88 324 LEU A N 1
ATOM 2376 C CA . LEU A 1 324 ? 11.734 -1.915 -6.949 1.00 76.88 324 LEU A CA 1
ATOM 2377 C C . LEU A 1 324 ? 10.376 -1.547 -7.609 1.00 76.88 324 LEU A C 1
ATOM 2379 O O . LEU A 1 324 ? 9.407 -1.236 -6.919 1.00 76.88 324 LEU A O 1
ATOM 2383 N N . SER A 1 325 ? 10.259 -1.635 -8.941 1.00 80.06 325 SER A N 1
ATOM 2384 C CA . SER A 1 325 ? 9.014 -1.298 -9.661 1.00 80.06 325 SER A CA 1
ATOM 2385 C C . SER A 1 325 ? 7.851 -2.205 -9.249 1.00 80.06 325 SER A C 1
ATOM 2387 O O . SER A 1 325 ? 6.707 -1.758 -9.141 1.00 80.06 325 SER A O 1
ATOM 2389 N N . ALA A 1 326 ? 8.148 -3.479 -8.977 1.00 84.44 326 ALA A N 1
ATOM 2390 C CA . ALA A 1 326 ? 7.183 -4.423 -8.434 1.00 84.44 326 ALA A CA 1
ATOM 2391 C C . ALA A 1 326 ? 6.713 -4.020 -7.029 1.00 84.44 326 ALA A C 1
ATOM 2393 O O . ALA A 1 326 ? 5.523 -4.120 -6.731 1.00 84.44 326 ALA A O 1
ATOM 2394 N N . LEU A 1 327 ? 7.603 -3.497 -6.182 1.00 86.12 327 LEU A N 1
ATOM 2395 C CA . LEU A 1 327 ? 7.240 -2.988 -4.862 1.00 86.12 327 LEU A CA 1
ATOM 2396 C C . LEU A 1 327 ? 6.295 -1.778 -4.955 1.00 86.12 327 LEU A C 1
ATOM 2398 O O . LEU A 1 327 ? 5.307 -1.730 -4.225 1.00 86.12 327 LEU A O 1
ATOM 2402 N N . ALA A 1 328 ? 6.526 -0.847 -5.885 1.00 89.00 328 ALA A N 1
ATOM 2403 C CA . ALA A 1 328 ? 5.621 0.287 -6.112 1.00 89.00 328 ALA A CA 1
ATOM 2404 C C . ALA A 1 328 ? 4.198 -0.171 -6.474 1.00 89.00 328 ALA A C 1
ATOM 2406 O O . ALA A 1 328 ? 3.216 0.254 -5.868 1.00 89.00 328 ALA A O 1
ATOM 2407 N N . MET A 1 329 ? 4.084 -1.100 -7.424 1.00 90.38 329 MET A N 1
ATOM 2408 C CA . MET A 1 329 ? 2.795 -1.670 -7.823 1.00 90.38 329 MET A CA 1
ATOM 2409 C C . MET A 1 329 ? 2.153 -2.474 -6.683 1.00 90.38 329 MET A C 1
ATOM 2411 O O . MET A 1 329 ? 0.951 -2.362 -6.442 1.00 90.38 329 MET A O 1
ATOM 2415 N N . THR A 1 330 ? 2.958 -3.222 -5.919 1.00 91.94 330 THR A N 1
ATOM 2416 C CA . THR A 1 330 ? 2.493 -3.944 -4.726 1.00 91.94 330 THR A CA 1
ATOM 2417 C C . THR A 1 330 ? 1.875 -2.981 -3.717 1.00 91.94 330 THR A C 1
ATOM 2419 O O . THR A 1 330 ? 0.790 -3.248 -3.197 1.00 91.94 330 THR A O 1
ATOM 2422 N N . LEU A 1 331 ? 2.530 -1.844 -3.462 1.00 93.44 331 LEU A N 1
ATOM 2423 C CA . LEU A 1 331 ? 2.031 -0.808 -2.561 1.00 93.44 331 LEU A CA 1
ATOM 2424 C C . LEU A 1 331 ? 0.740 -0.174 -3.070 1.00 93.44 331 LEU A C 1
ATOM 2426 O O . LEU A 1 331 ? -0.168 0.001 -2.266 1.00 93.44 331 LEU A O 1
ATOM 2430 N N . LEU A 1 332 ? 0.614 0.110 -4.370 1.00 95.75 332 LEU A N 1
ATOM 2431 C CA . LEU A 1 332 ? -0.615 0.669 -4.945 1.00 95.75 332 LEU A CA 1
ATOM 2432 C C . LEU A 1 332 ? -1.830 -0.242 -4.697 1.00 95.75 332 LEU A C 1
ATOM 2434 O O . LEU A 1 332 ? -2.874 0.219 -4.231 1.00 95.75 332 LEU A O 1
ATOM 2438 N N . PHE A 1 333 ? -1.699 -1.545 -4.951 1.00 96.38 333 PHE A N 1
ATOM 2439 C CA . PHE A 1 333 ? -2.808 -2.486 -4.752 1.00 96.38 333 PHE A CA 1
ATOM 2440 C C . PHE A 1 333 ? -3.043 -2.827 -3.277 1.00 96.38 333 PHE A C 1
ATOM 2442 O O . PHE A 1 333 ? -4.191 -2.966 -2.847 1.00 96.38 333 PHE A O 1
ATOM 2449 N N . SER A 1 334 ? -1.976 -2.893 -2.476 1.00 96.12 334 SER A N 1
ATOM 2450 C CA . SER A 1 334 ? -2.078 -3.065 -1.021 1.00 96.12 334 SER A CA 1
ATOM 2451 C C . SER A 1 334 ? -2.743 -1.862 -0.360 1.00 96.12 334 SER A C 1
ATOM 2453 O O . SER A 1 334 ? -3.565 -2.017 0.538 1.00 96.12 334 SER A O 1
ATOM 2455 N N . TRP A 1 335 ? -2.445 -0.655 -0.836 1.00 97.62 335 TRP A N 1
ATOM 2456 C CA . TRP A 1 335 ? -3.072 0.576 -0.378 1.00 97.62 335 TRP A CA 1
ATOM 2457 C C . TRP A 1 335 ? -4.589 0.551 -0.589 1.00 97.62 335 TRP A C 1
ATOM 2459 O O . TRP A 1 335 ? -5.338 0.857 0.341 1.00 97.62 335 TRP A O 1
ATOM 2469 N N . PHE A 1 336 ? -5.058 0.101 -1.757 1.00 98.31 336 PHE A N 1
ATOM 2470 C CA . PHE A 1 336 ? -6.491 -0.082 -1.995 1.00 98.31 336 PHE A CA 1
ATOM 2471 C C . PHE A 1 336 ? -7.115 -1.115 -1.039 1.00 98.31 336 PHE A C 1
ATOM 2473 O O . PHE A 1 336 ? -8.201 -0.889 -0.497 1.00 98.31 336 PHE A O 1
ATOM 2480 N N . ALA A 1 337 ? -6.411 -2.210 -0.737 1.00 97.81 337 ALA A N 1
ATOM 2481 C CA . ALA A 1 337 ? -6.853 -3.158 0.285 1.00 97.81 337 ALA A CA 1
ATOM 2482 C C . ALA A 1 337 ? -6.947 -2.512 1.682 1.00 97.81 337 ALA A C 1
ATOM 2484 O O . ALA A 1 337 ? -7.934 -2.711 2.395 1.00 97.81 337 ALA A O 1
ATOM 2485 N N . PHE A 1 338 ? -5.963 -1.698 2.077 1.00 97.56 338 PHE A N 1
ATOM 2486 C CA . PHE A 1 338 ? -5.971 -0.986 3.359 1.00 97.56 338 PHE A CA 1
ATOM 2487 C C . PHE A 1 338 ? -7.096 0.047 3.445 1.00 97.56 338 PHE A C 1
ATOM 2489 O O . PHE A 1 338 ? -7.723 0.178 4.498 1.00 97.56 338 PHE A O 1
ATOM 2496 N N . ALA A 1 339 ? -7.424 0.707 2.335 1.00 98.00 339 ALA A N 1
ATOM 2497 C CA . ALA A 1 339 ? -8.585 1.578 2.215 1.00 98.00 339 ALA A CA 1
ATOM 2498 C C . ALA A 1 339 ? -9.905 0.814 2.470 1.00 98.00 339 ALA A C 1
ATOM 2500 O O . ALA A 1 339 ? -10.751 1.266 3.249 1.00 98.00 339 ALA A O 1
ATOM 2501 N N . LEU A 1 340 ? -10.067 -0.389 1.903 1.00 97.62 340 LEU A N 1
ATOM 2502 C CA . LEU A 1 340 ? -11.220 -1.260 2.178 1.00 97.62 340 LEU A CA 1
ATOM 2503 C C . LEU A 1 340 ? -11.275 -1.711 3.647 1.00 97.62 340 LEU A C 1
ATOM 2505 O O . LEU A 1 340 ? -12.339 -1.663 4.270 1.00 97.62 340 LEU A O 1
ATOM 2509 N N . ILE A 1 341 ? -10.137 -2.111 4.224 1.00 96.00 341 ILE A N 1
ATOM 2510 C CA . ILE A 1 341 ? -10.044 -2.496 5.641 1.00 96.00 341 ILE A CA 1
ATOM 2511 C C . ILE A 1 341 ? -10.467 -1.326 6.532 1.00 96.00 341 ILE A C 1
ATOM 2513 O O . ILE A 1 341 ? -11.323 -1.498 7.402 1.00 96.00 341 ILE A O 1
ATOM 2517 N N . LEU A 1 342 ? -9.913 -0.133 6.307 1.00 95.81 342 LEU A N 1
ATOM 2518 C CA . LEU A 1 342 ? -10.245 1.059 7.082 1.00 95.81 342 LEU A CA 1
ATOM 2519 C C . LEU A 1 342 ? -11.725 1.422 6.944 1.00 95.81 342 LEU A C 1
ATOM 2521 O O . LEU A 1 342 ? -12.368 1.686 7.954 1.00 95.81 342 LEU A O 1
ATOM 2525 N N . SER A 1 343 ? -12.295 1.356 5.740 1.00 96.12 343 SER A N 1
ATOM 2526 C CA . SER A 1 343 ? -13.730 1.565 5.506 1.00 96.12 343 SER A CA 1
ATOM 2527 C C . SER A 1 343 ? -14.606 0.639 6.356 1.00 96.12 343 SER A C 1
ATOM 2529 O O . SER A 1 343 ? -15.519 1.089 7.055 1.00 96.12 343 SER A O 1
ATOM 2531 N N . LEU A 1 344 ? -14.298 -0.660 6.349 1.00 94.50 344 LEU A N 1
ATOM 2532 C CA . LEU A 1 344 ? -15.02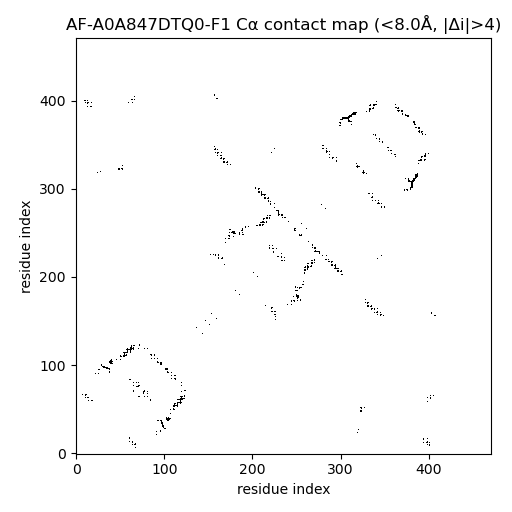1 -1.674 7.116 1.00 94.50 344 LEU A CA 1
ATOM 2533 C C . LEU A 1 344 ? -14.880 -1.456 8.625 1.00 94.50 344 LEU A C 1
ATOM 2535 O O . LEU A 1 344 ? -15.871 -1.524 9.355 1.00 94.50 344 LEU A O 1
ATOM 2539 N N . ARG A 1 345 ? -13.665 -1.168 9.102 1.00 91.88 345 ARG A N 1
ATOM 2540 C CA . ARG A 1 345 ? -13.403 -0.890 10.522 1.00 91.88 345 ARG A CA 1
ATOM 2541 C C . ARG A 1 345 ? -14.085 0.400 10.966 1.00 91.88 345 ARG A C 1
ATOM 2543 O O . ARG A 1 345 ? -14.693 0.425 12.033 1.00 91.88 345 ARG A O 1
ATOM 2550 N N . TRP A 1 346 ? -14.077 1.429 10.124 1.00 91.81 346 TRP A N 1
ATOM 2551 C CA . TRP A 1 346 ? -14.763 2.691 10.373 1.00 91.81 346 TRP A CA 1
ATOM 2552 C C . TRP A 1 346 ? -16.279 2.496 10.455 1.00 91.81 346 TRP A C 1
ATOM 2554 O O . TRP A 1 346 ? -16.916 2.994 11.384 1.00 91.81 346 TRP A O 1
ATOM 2564 N N . ALA A 1 347 ? -16.864 1.706 9.552 1.00 90.12 347 ALA A N 1
ATOM 2565 C CA . ALA A 1 347 ? -18.275 1.344 9.623 1.00 90.12 347 ALA A CA 1
ATOM 2566 C C . ALA A 1 347 ? -18.602 0.569 10.915 1.00 90.12 347 ALA A C 1
ATOM 2568 O O . ALA A 1 347 ? -19.570 0.903 11.603 1.00 90.12 347 ALA A O 1
ATOM 2569 N N . ALA A 1 348 ? -17.780 -0.415 11.289 1.00 88.50 348 ALA A N 1
ATOM 2570 C CA . ALA A 1 348 ? -17.960 -1.186 12.521 1.00 88.50 348 ALA A CA 1
ATOM 2571 C C . ALA A 1 348 ? -17.859 -0.320 13.785 1.00 88.50 348 ALA A C 1
ATOM 2573 O O . ALA A 1 348 ? -18.700 -0.442 14.675 1.00 88.50 348 ALA A O 1
ATOM 2574 N N . ALA A 1 349 ? -16.905 0.616 13.837 1.00 85.88 349 ALA A N 1
ATOM 2575 C CA . ALA A 1 349 ? -16.766 1.584 14.930 1.00 85.88 349 ALA A CA 1
ATOM 2576 C C . ALA A 1 349 ? -18.012 2.479 15.093 1.00 85.88 349 ALA A C 1
ATOM 2578 O O . ALA A 1 349 ? -18.262 3.028 16.164 1.00 85.88 349 ALA A O 1
ATOM 2579 N N . ARG A 1 350 ? -18.836 2.597 14.044 1.00 83.81 350 ARG A N 1
ATOM 2580 C CA . ARG A 1 350 ? -20.127 3.302 14.056 1.00 83.81 350 ARG A CA 1
ATOM 2581 C C . ARG A 1 350 ? -21.327 2.390 14.338 1.00 83.81 350 ARG A C 1
ATOM 2583 O O . ARG A 1 350 ? -22.463 2.826 14.180 1.00 83.81 350 ARG A O 1
ATOM 2590 N N . GLY A 1 351 ? -21.095 1.149 14.766 1.00 82.25 351 GLY A N 1
ATOM 2591 C CA . GLY A 1 351 ? -22.140 0.193 15.138 1.00 82.25 351 GLY A CA 1
ATOM 2592 C C . GLY A 1 351 ? -22.747 -0.573 13.962 1.00 82.25 351 GLY A C 1
ATOM 2593 O O . GLY A 1 351 ? -23.767 -1.238 14.126 1.00 82.25 351 GLY A O 1
ATOM 2594 N N . VAL A 1 352 ? -22.146 -0.498 12.771 1.00 85.69 352 VAL A N 1
ATOM 2595 C CA . VAL A 1 352 ? -22.611 -1.261 11.611 1.00 85.69 352 VAL A CA 1
ATOM 2596 C C . VAL A 1 352 ? -22.172 -2.718 11.743 1.00 85.69 352 VAL A C 1
ATOM 2598 O O . VAL A 1 352 ? -20.979 -3.014 11.793 1.00 85.69 352 VAL A O 1
ATOM 2601 N N . VAL A 1 353 ? -23.133 -3.643 11.740 1.00 87.00 353 VAL A N 1
ATOM 2602 C CA . VAL A 1 353 ? -22.847 -5.084 11.728 1.00 87.00 353 VAL A CA 1
ATOM 2603 C C . VAL A 1 353 ? -22.235 -5.469 10.382 1.00 87.00 353 VAL A C 1
ATOM 2605 O O . VAL A 1 353 ? -22.818 -5.222 9.323 1.00 87.00 353 VAL A O 1
ATOM 2608 N N . LEU A 1 354 ? -21.042 -6.065 10.420 1.00 86.81 354 LEU A N 1
ATOM 2609 C CA . LEU A 1 354 ? -20.292 -6.380 9.207 1.00 86.81 354 LEU A CA 1
ATOM 2610 C C . LEU A 1 354 ? -20.773 -7.659 8.513 1.00 86.81 354 LEU A C 1
ATOM 2612 O O . LEU A 1 354 ? -20.814 -7.681 7.288 1.00 86.81 354 LEU A O 1
ATOM 2616 N N . GLY A 1 355 ? -21.165 -8.707 9.244 1.00 88.06 355 GLY A N 1
ATOM 2617 C CA . GLY A 1 355 ? -21.589 -9.980 8.641 1.00 88.06 355 GLY A CA 1
ATOM 2618 C C . GLY A 1 355 ? -20.599 -10.475 7.573 1.00 88.06 355 GLY A C 1
ATOM 2619 O O . GLY A 1 355 ? -19.394 -10.511 7.808 1.00 88.06 355 GLY A O 1
ATOM 2620 N N . ARG A 1 356 ? -21.100 -10.786 6.369 1.00 90.12 356 ARG A N 1
ATOM 2621 C CA . ARG A 1 356 ? -20.288 -11.217 5.210 1.00 90.12 356 ARG A CA 1
ATOM 2622 C C . ARG A 1 356 ? -19.618 -10.070 4.434 1.00 90.12 356 ARG A C 1
ATOM 2624 O O . ARG A 1 356 ? -18.928 -10.329 3.454 1.00 90.12 356 ARG A O 1
ATOM 2631 N N . ARG A 1 357 ? -19.796 -8.806 4.838 1.00 91.50 357 ARG A N 1
ATOM 2632 C CA . ARG A 1 357 ? -19.290 -7.637 4.091 1.00 91.50 357 ARG A CA 1
ATOM 2633 C C . ARG A 1 357 ? -17.778 -7.633 3.856 1.00 91.50 357 ARG A C 1
ATOM 2635 O O . ARG A 1 357 ? -17.411 -7.235 2.759 1.00 91.50 357 ARG A O 1
ATOM 2642 N N . PRO A 1 358 ? -16.905 -8.058 4.793 1.00 92.88 358 PRO A N 1
ATOM 2643 C CA . PRO A 1 358 ? -15.470 -8.093 4.525 1.00 92.88 358 PRO A CA 1
ATOM 2644 C C . PRO A 1 358 ? -15.120 -8.985 3.334 1.00 92.88 358 PRO A C 1
ATOM 2646 O O . PRO A 1 358 ? -14.384 -8.551 2.459 1.00 92.88 358 PRO A O 1
ATOM 2649 N N . LEU A 1 359 ? -15.723 -10.177 3.266 1.00 92.69 359 LEU A N 1
ATOM 2650 C CA . LEU A 1 359 ? -15.562 -11.108 2.150 1.00 92.69 359 LEU A CA 1
ATOM 2651 C C . LEU A 1 359 ? -16.143 -10.535 0.852 1.00 92.69 359 LEU A C 1
ATOM 2653 O O . LEU A 1 359 ? -15.495 -10.565 -0.184 1.00 92.69 359 LEU A O 1
ATOM 2657 N N . VAL A 1 360 ? -17.365 -9.998 0.900 1.00 94.50 360 VAL A N 1
ATOM 2658 C CA . VAL A 1 360 ? -18.026 -9.461 -0.299 1.00 94.50 360 VAL A CA 1
ATOM 2659 C C . VAL A 1 360 ? -17.253 -8.271 -0.867 1.00 94.50 360 VAL A C 1
ATOM 2661 O O . VAL A 1 360 ? -17.020 -8.220 -2.068 1.00 94.50 360 VAL A O 1
ATOM 2664 N N . LEU A 1 361 ? -16.829 -7.320 -0.029 1.00 94.81 361 LEU A N 1
ATOM 2665 C CA . LEU A 1 361 ? -16.115 -6.133 -0.501 1.00 94.81 361 LEU A CA 1
ATOM 2666 C C . LEU A 1 361 ? -14.703 -6.451 -0.995 1.00 94.81 361 LEU A C 1
ATOM 2668 O O . LEU A 1 361 ? -14.278 -5.834 -1.968 1.00 94.81 361 LEU A O 1
ATOM 2672 N N . SER A 1 362 ? -13.987 -7.398 -0.378 1.00 95.69 362 SER A N 1
ATOM 2673 C CA . SER A 1 362 ? -12.683 -7.818 -0.901 1.00 95.69 362 SER A CA 1
ATOM 2674 C C . SER A 1 362 ? -12.828 -8.526 -2.250 1.00 95.69 362 SER A C 1
ATOM 2676 O O . SER A 1 362 ? -12.097 -8.203 -3.180 1.00 95.69 362 SER A O 1
ATOM 2678 N N . LEU A 1 363 ? -13.821 -9.406 -2.414 1.00 96.81 363 LEU A N 1
ATOM 2679 C CA . LEU A 1 363 ? -14.094 -10.054 -3.701 1.00 96.81 363 LEU A CA 1
ATOM 2680 C C . LEU A 1 363 ? -14.515 -9.048 -4.778 1.00 96.81 363 LEU A C 1
ATOM 2682 O O . LEU A 1 363 ? -13.989 -9.094 -5.884 1.00 96.81 363 LEU A O 1
ATOM 2686 N N . LEU A 1 364 ? -15.404 -8.102 -4.460 1.00 97.50 364 LEU A N 1
ATOM 2687 C CA . LEU A 1 364 ? -15.795 -7.046 -5.401 1.00 97.50 364 LEU A CA 1
ATOM 2688 C C . LEU A 1 364 ? -14.611 -6.157 -5.789 1.00 97.50 364 LEU A C 1
ATOM 2690 O O . LEU A 1 364 ? -14.459 -5.827 -6.961 1.00 97.50 364 LEU A O 1
ATOM 2694 N N . GLY A 1 365 ? -13.749 -5.805 -4.832 1.00 97.44 365 GLY A N 1
ATOM 2695 C CA . GLY A 1 365 ? -12.511 -5.087 -5.121 1.00 97.44 365 GLY A CA 1
ATOM 2696 C C . GLY A 1 365 ? -11.599 -5.875 -6.063 1.00 97.44 365 GLY A C 1
ATOM 2697 O O . GLY A 1 365 ? -11.039 -5.300 -6.990 1.00 97.44 365 GLY A O 1
ATOM 2698 N N . ALA A 1 366 ? -11.472 -7.191 -5.861 1.00 97.56 366 ALA A N 1
ATOM 2699 C CA . ALA A 1 366 ? -10.628 -8.044 -6.695 1.00 97.56 366 ALA A CA 1
ATOM 2700 C C . ALA A 1 366 ? -11.189 -8.156 -8.113 1.00 97.56 366 ALA A C 1
ATOM 2702 O O . ALA A 1 366 ? -10.449 -8.006 -9.077 1.00 97.56 366 ALA A O 1
ATOM 2703 N N . LEU A 1 367 ? -12.503 -8.340 -8.244 1.00 97.81 367 LEU A N 1
ATOM 2704 C CA . LEU A 1 367 ? -13.181 -8.356 -9.537 1.00 97.81 367 LEU A CA 1
ATOM 2705 C C . LEU A 1 367 ? -13.040 -7.017 -10.267 1.00 97.81 367 LEU A C 1
ATOM 2707 O O . LEU A 1 367 ? -12.800 -7.012 -11.470 1.00 97.81 367 LEU A O 1
ATOM 2711 N N . ALA A 1 368 ? -13.124 -5.890 -9.554 1.00 97.75 368 ALA A N 1
ATOM 2712 C CA . ALA A 1 368 ? -12.904 -4.571 -10.142 1.00 97.75 368 ALA A CA 1
ATOM 2713 C C . ALA A 1 368 ? -11.465 -4.407 -10.660 1.00 97.75 368 ALA A C 1
ATOM 2715 O O . ALA A 1 368 ? -11.272 -3.934 -11.777 1.00 97.75 368 ALA A O 1
ATOM 2716 N N . LEU A 1 369 ? -10.454 -4.834 -9.891 1.00 97.50 369 LEU A N 1
ATOM 2717 C CA . LEU A 1 369 ? -9.061 -4.807 -10.349 1.00 97.50 369 LEU A CA 1
ATOM 2718 C C . LEU A 1 369 ? -8.822 -5.757 -11.524 1.00 97.50 369 LEU A C 1
ATOM 2720 O O . LEU A 1 369 ? -8.158 -5.369 -12.477 1.00 97.50 369 LEU A O 1
ATOM 2724 N N . LEU A 1 370 ? -9.394 -6.961 -11.493 1.00 96.94 370 LEU A N 1
ATOM 2725 C CA . LEU A 1 370 ? -9.312 -7.901 -12.607 1.00 96.94 370 LEU A CA 1
ATOM 2726 C C . LEU A 1 370 ? -9.946 -7.309 -13.869 1.00 96.94 370 LEU A C 1
ATOM 2728 O O . LEU A 1 370 ? -9.355 -7.389 -14.936 1.00 96.94 370 LEU A O 1
ATOM 2732 N N . ALA A 1 371 ? -11.108 -6.663 -13.754 1.00 96.44 371 ALA A N 1
ATOM 2733 C CA . ALA A 1 371 ? -11.734 -5.975 -14.877 1.00 96.44 371 ALA A CA 1
ATOM 2734 C C . ALA A 1 371 ? -10.834 -4.858 -15.433 1.00 96.44 371 ALA A C 1
ATOM 2736 O O . ALA A 1 371 ? -10.696 -4.746 -16.647 1.00 96.44 371 ALA A O 1
ATOM 2737 N N . LEU A 1 372 ? -10.171 -4.076 -14.572 1.00 95.56 372 LEU A N 1
ATOM 2738 C CA . LEU A 1 372 ? -9.210 -3.052 -15.001 1.00 95.56 372 LEU A CA 1
ATOM 2739 C C . LEU A 1 372 ? -7.987 -3.653 -15.714 1.00 95.56 372 LEU A C 1
ATOM 2741 O O . LEU A 1 372 ? -7.558 -3.117 -16.731 1.00 95.56 372 LEU A O 1
ATOM 2745 N N . GLU A 1 373 ? -7.436 -4.759 -15.214 1.00 94.31 373 GLU A N 1
ATOM 2746 C CA . GLU A 1 373 ? -6.336 -5.492 -15.864 1.00 94.31 373 GLU A CA 1
ATOM 2747 C C . GLU A 1 373 ? -6.766 -6.062 -17.220 1.00 94.31 373 GLU A C 1
ATOM 2749 O O . GLU A 1 373 ? -6.076 -5.926 -18.225 1.00 94.31 373 GLU A O 1
ATOM 2754 N N . VAL A 1 374 ? -7.971 -6.616 -17.293 1.00 93.44 374 VAL A N 1
ATOM 2755 C CA . VAL A 1 374 ? -8.556 -7.102 -18.541 1.00 93.44 374 VAL A CA 1
ATOM 2756 C C . VAL A 1 374 ? -8.786 -5.960 -19.537 1.00 93.44 374 VAL A C 1
ATOM 2758 O O . VAL A 1 374 ? -8.635 -6.168 -20.740 1.00 93.44 374 VAL A O 1
ATOM 2761 N N . VAL A 1 375 ? -9.129 -4.757 -19.063 1.00 92.69 375 VAL A N 1
ATOM 2762 C CA . VAL A 1 375 ? -9.295 -3.564 -19.907 1.00 92.69 375 VAL A CA 1
ATOM 2763 C C . VAL A 1 375 ? -7.969 -3.041 -20.451 1.00 92.69 375 VAL A C 1
ATOM 2765 O O . VAL A 1 375 ? -7.926 -2.523 -21.567 1.00 92.69 375 VAL A O 1
ATOM 2768 N N . GLN A 1 376 ? -6.869 -3.231 -19.724 1.00 90.06 376 GLN A N 1
ATOM 2769 C CA . GLN A 1 376 ? -5.548 -2.776 -20.157 1.00 90.06 376 GLN A CA 1
ATOM 2770 C C . GLN A 1 376 ? -5.080 -3.387 -21.479 1.00 90.06 376 GLN A C 1
ATOM 2772 O O . GLN A 1 376 ? -4.255 -2.764 -22.141 1.00 90.06 376 GLN A O 1
ATOM 2777 N N . ARG A 1 377 ? -5.637 -4.527 -21.915 1.00 88.06 377 ARG A N 1
ATOM 2778 C CA . ARG A 1 377 ? -5.334 -5.094 -23.239 1.00 88.06 377 ARG A CA 1
ATOM 2779 C C . ARG A 1 377 ? -5.591 -4.093 -24.369 1.00 88.06 377 ARG A C 1
ATOM 2781 O O . ARG A 1 377 ? -4.877 -4.081 -25.355 1.00 88.06 377 ARG A O 1
ATOM 2788 N N . TRP A 1 378 ? -6.567 -3.200 -24.211 1.00 87.69 378 TRP A N 1
ATOM 2789 C CA . TRP A 1 378 ? -6.906 -2.194 -25.221 1.00 87.69 378 TRP A CA 1
ATOM 2790 C C . TRP A 1 378 ? -6.139 -0.876 -25.055 1.00 87.69 378 TRP A C 1
ATOM 2792 O O . TRP A 1 378 ? -6.437 0.097 -25.745 1.00 87.69 378 TRP A O 1
ATOM 2802 N N . ILE A 1 379 ? -5.168 -0.812 -24.138 1.00 86.69 379 ILE A N 1
ATOM 2803 C CA . ILE A 1 379 ? -4.440 0.415 -23.807 1.00 86.69 379 ILE A CA 1
ATOM 2804 C C . ILE A 1 379 ? -2.988 0.292 -24.281 1.00 86.69 379 ILE A C 1
ATOM 2806 O O . ILE A 1 379 ? -2.257 -0.578 -23.803 1.00 86.69 379 ILE A O 1
ATOM 2810 N N . PRO A 1 380 ? -2.518 1.188 -25.168 1.00 82.94 380 PRO A N 1
ATOM 2811 C CA . PRO A 1 380 ? -1.157 1.128 -25.687 1.00 82.94 380 PRO A CA 1
ATOM 2812 C C . PRO A 1 380 ? -0.088 1.130 -24.585 1.00 82.94 380 PRO A C 1
ATOM 2814 O O . PRO A 1 380 ? -0.082 1.975 -23.679 1.00 82.94 380 PRO A O 1
ATOM 2817 N N . GLY A 1 381 ? 0.841 0.173 -24.677 1.00 80.44 381 GLY A N 1
ATOM 2818 C CA . GLY A 1 381 ? 1.959 0.029 -23.739 1.00 80.44 381 GLY A CA 1
ATOM 2819 C C . GLY A 1 381 ? 1.582 -0.561 -22.378 1.00 80.44 381 GLY A C 1
ATOM 2820 O O . GLY A 1 381 ? 2.382 -0.476 -21.441 1.00 80.44 381 GLY A O 1
ATOM 2821 N N . ARG A 1 382 ? 0.382 -1.135 -22.247 1.00 85.06 382 ARG A N 1
ATOM 2822 C CA . ARG A 1 382 ? -0.059 -1.884 -21.068 1.00 85.06 382 ARG A CA 1
ATOM 2823 C C . ARG A 1 382 ? -0.228 -3.362 -21.412 1.00 85.06 382 ARG A C 1
ATOM 2825 O O . ARG A 1 382 ? -0.599 -3.713 -22.526 1.00 85.06 382 ARG A O 1
ATOM 2832 N N . ILE A 1 383 ? 0.065 -4.212 -20.435 1.00 85.19 383 ILE A N 1
ATOM 2833 C CA . ILE A 1 383 ? -0.160 -5.658 -20.485 1.00 85.19 383 ILE A CA 1
ATOM 2834 C C . ILE A 1 383 ? -0.821 -6.003 -19.161 1.00 85.19 383 ILE A C 1
ATOM 2836 O O . ILE A 1 383 ? -0.258 -5.694 -18.109 1.00 85.19 383 ILE A O 1
ATOM 2840 N N . GLY A 1 384 ? -2.024 -6.567 -19.235 1.00 87.31 384 GLY A N 1
ATOM 2841 C CA . GLY A 1 384 ? -2.801 -6.929 -18.058 1.00 87.31 384 GLY A CA 1
ATOM 2842 C C . GLY A 1 384 ? -2.464 -8.325 -17.549 1.00 87.31 384 GLY A C 1
ATOM 2843 O O . GLY A 1 384 ? -2.207 -9.232 -18.344 1.00 87.31 384 GLY A O 1
ATOM 2844 N N . ASP A 1 385 ? -2.503 -8.508 -16.230 1.00 91.50 385 ASP A N 1
ATOM 2845 C CA . ASP A 1 385 ? -2.334 -9.818 -15.597 1.00 91.50 385 ASP A CA 1
ATOM 2846 C C . ASP A 1 385 ? -3.187 -9.998 -14.322 1.00 91.50 385 ASP A C 1
ATOM 2848 O O . ASP A 1 385 ? -4.020 -9.163 -13.968 1.00 91.50 385 ASP A O 1
ATOM 2852 N N . THR A 1 386 ? -3.002 -11.107 -13.601 1.00 92.81 386 THR A N 1
ATOM 2853 C CA . THR A 1 386 ? -3.729 -11.393 -12.348 1.00 92.81 386 THR A CA 1
ATOM 2854 C C . THR A 1 386 ? -3.049 -10.867 -11.078 1.00 92.81 386 THR A C 1
ATOM 2856 O O . THR A 1 386 ? -3.497 -11.164 -9.966 1.00 92.81 386 THR A O 1
ATOM 2859 N N . SER A 1 387 ? -1.977 -10.085 -11.191 1.00 92.19 387 SER A N 1
ATOM 2860 C CA . SER A 1 387 ? -1.171 -9.621 -10.059 1.00 92.19 387 SER A CA 1
ATOM 2861 C C . SER A 1 387 ? -1.920 -8.618 -9.187 1.00 92.19 387 SER A C 1
ATOM 2863 O O . SER A 1 387 ? -1.913 -8.752 -7.963 1.00 92.19 387 SER A O 1
ATOM 2865 N N . ALA A 1 388 ? -2.595 -7.634 -9.791 1.00 94.38 388 ALA A N 1
ATOM 2866 C CA . ALA A 1 388 ? -3.360 -6.619 -9.065 1.00 94.38 388 ALA A CA 1
ATOM 2867 C C . ALA A 1 388 ? -4.434 -7.210 -8.132 1.00 94.38 388 ALA A C 1
ATOM 2869 O O . ALA A 1 388 ? -4.402 -6.913 -6.930 1.00 94.38 388 ALA A O 1
ATOM 2870 N N . PRO A 1 389 ? -5.363 -8.066 -8.612 1.00 96.25 389 PRO A N 1
ATOM 2871 C CA . PRO A 1 389 ? -6.352 -8.682 -7.733 1.00 96.25 389 PRO A CA 1
ATOM 2872 C C . PRO A 1 389 ? -5.719 -9.611 -6.689 1.00 96.25 389 PRO A C 1
ATOM 2874 O O . PRO A 1 389 ? -6.162 -9.603 -5.540 1.00 96.25 389 PRO A O 1
ATOM 2877 N N . LEU A 1 390 ? -4.668 -10.365 -7.039 1.00 94.38 390 LEU A N 1
ATOM 2878 C CA . LEU A 1 390 ? -3.992 -11.276 -6.109 1.00 94.38 390 LEU A CA 1
ATOM 2879 C C . LEU A 1 390 ? -3.328 -10.526 -4.948 1.00 94.38 390 LEU A C 1
ATOM 2881 O O . LEU A 1 390 ? -3.558 -10.860 -3.785 1.00 94.38 390 LEU A O 1
ATOM 2885 N N . VAL A 1 391 ?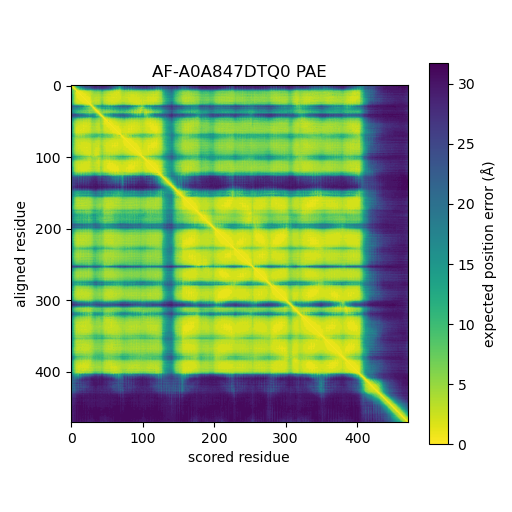 -2.535 -9.495 -5.251 1.00 94.56 391 VAL A N 1
ATOM 2886 C CA . VAL A 1 391 ? -1.851 -8.684 -4.236 1.00 94.56 391 VAL A CA 1
ATOM 2887 C C . VAL A 1 391 ? -2.853 -7.974 -3.344 1.00 94.56 391 VAL A C 1
ATOM 2889 O O . VAL A 1 391 ? -2.686 -7.977 -2.127 1.00 94.56 391 VAL A O 1
ATOM 2892 N N . MET A 1 392 ? -3.909 -7.399 -3.921 1.00 97.00 392 MET A N 1
ATOM 2893 C CA . MET A 1 392 ? -4.948 -6.741 -3.136 1.00 97.00 392 MET A CA 1
ATOM 2894 C C . MET A 1 392 ? -5.616 -7.730 -2.169 1.00 97.00 392 MET A C 1
ATOM 2896 O O . MET A 1 392 ? -5.729 -7.428 -0.982 1.00 97.00 392 MET A O 1
ATOM 2900 N N . LEU A 1 393 ? -6.003 -8.927 -2.629 1.00 96.31 393 LEU A N 1
ATOM 2901 C CA . LEU A 1 393 ? -6.613 -9.948 -1.767 1.00 96.31 393 LEU A CA 1
ATOM 2902 C C . LEU A 1 393 ? -5.666 -10.412 -0.658 1.00 96.31 393 LEU A C 1
ATOM 2904 O O . LEU A 1 393 ? -6.091 -10.550 0.491 1.00 96.31 393 LEU A O 1
ATOM 2908 N N . LEU A 1 394 ? -4.389 -10.617 -0.983 1.00 94.25 394 LEU A N 1
ATOM 2909 C CA . LEU A 1 394 ? -3.376 -11.007 -0.010 1.00 94.25 394 LEU A CA 1
ATOM 2910 C C . LEU A 1 394 ? -3.162 -9.904 1.035 1.00 94.25 394 LEU A C 1
ATOM 2912 O O . LEU A 1 394 ? -3.225 -10.171 2.235 1.00 94.25 394 LEU A O 1
ATOM 2916 N N . ALA A 1 395 ? -2.996 -8.655 0.599 1.00 94.75 395 ALA A N 1
ATOM 2917 C CA . ALA A 1 395 ? -2.872 -7.499 1.480 1.00 94.75 395 ALA A CA 1
ATOM 2918 C C . ALA A 1 395 ? -4.125 -7.300 2.344 1.00 94.75 395 ALA A C 1
ATOM 2920 O O . ALA A 1 395 ? -4.012 -6.980 3.529 1.00 94.75 395 ALA A O 1
ATOM 2921 N N . PHE A 1 396 ? -5.317 -7.547 1.789 1.00 95.56 396 PHE A N 1
ATOM 2922 C CA . PHE A 1 396 ? -6.567 -7.511 2.539 1.00 95.56 396 PHE A CA 1
ATOM 2923 C C . PHE A 1 396 ? -6.584 -8.593 3.618 1.00 95.56 396 PHE A C 1
ATOM 2925 O O . PHE A 1 396 ? -6.864 -8.292 4.772 1.00 95.56 396 PHE A O 1
ATOM 2932 N N . LEU A 1 397 ? -6.257 -9.841 3.278 1.00 92.75 397 LEU A N 1
ATOM 2933 C CA . LEU A 1 397 ? -6.242 -10.963 4.217 1.00 92.75 397 LEU A CA 1
ATOM 2934 C C . LEU A 1 397 ? -5.244 -10.728 5.364 1.00 92.75 397 LEU A C 1
ATOM 2936 O O . LEU A 1 397 ? -5.597 -10.852 6.542 1.00 92.75 397 LEU A O 1
ATOM 2940 N N . VAL A 1 398 ? -4.017 -10.329 5.029 1.00 89.56 398 VAL A N 1
ATOM 2941 C CA . VAL A 1 398 ? -2.956 -10.031 6.000 1.00 89.56 398 VAL A CA 1
ATOM 2942 C C . VAL A 1 398 ? -3.319 -8.810 6.849 1.00 89.56 398 VAL A C 1
ATOM 2944 O O . VAL A 1 398 ? -3.332 -8.882 8.076 1.00 89.56 398 VAL A O 1
ATOM 2947 N N . GLY A 1 399 ? -3.704 -7.693 6.233 1.00 90.00 399 GLY A N 1
ATOM 2948 C CA . GLY A 1 399 ? -4.085 -6.479 6.956 1.00 90.00 399 GLY A CA 1
ATOM 2949 C C . GLY A 1 399 ? -5.326 -6.670 7.835 1.00 90.00 399 GLY A C 1
ATOM 2950 O O . GLY A 1 399 ? -5.371 -6.188 8.970 1.00 90.00 399 GLY A O 1
ATOM 2951 N N . TRP A 1 400 ? -6.331 -7.409 7.360 1.00 90.31 400 TRP A N 1
ATOM 2952 C CA . TRP A 1 400 ? -7.564 -7.681 8.102 1.00 90.31 400 TRP A CA 1
ATOM 2953 C C . TRP A 1 400 ? -7.305 -8.502 9.363 1.00 90.31 400 TRP A C 1
ATOM 2955 O O . TRP A 1 400 ? -7.848 -8.184 10.427 1.00 90.31 400 TRP A O 1
ATOM 2965 N N . THR A 1 401 ? -6.469 -9.537 9.249 1.00 85.00 401 THR A N 1
ATOM 2966 C CA . THR A 1 401 ? -6.097 -10.404 10.371 1.00 85.00 401 THR A CA 1
ATOM 2967 C C . THR A 1 401 ? -5.232 -9.659 11.384 1.00 85.00 401 THR A C 1
ATOM 2969 O O . THR A 1 401 ? -5.565 -9.660 12.568 1.00 85.00 401 THR A O 1
ATOM 2972 N N . LEU A 1 402 ? -4.205 -8.929 10.936 1.00 81.81 402 LEU A N 1
ATOM 2973 C CA . LEU A 1 402 ? -3.317 -8.167 11.822 1.00 81.81 402 LEU A CA 1
ATOM 2974 C C . LEU A 1 402 ? -4.051 -7.049 12.577 1.00 81.81 402 LEU A C 1
ATOM 2976 O O . LEU A 1 402 ? -3.874 -6.897 13.783 1.00 81.81 402 LEU A O 1
ATOM 2980 N N . THR A 1 403 ? -4.934 -6.306 11.905 1.00 78.75 403 THR A N 1
ATOM 2981 C CA . THR A 1 403 ? -5.716 -5.231 12.550 1.00 78.75 403 THR A CA 1
ATOM 2982 C C . THR A 1 403 ? -6.864 -5.753 13.419 1.00 78.75 403 THR A C 1
ATOM 2984 O O . THR A 1 403 ? -7.350 -5.035 14.290 1.00 78.75 403 THR A O 1
ATOM 2987 N N . GLY A 1 404 ? -7.305 -7.000 13.217 1.00 66.81 404 GLY A N 1
ATOM 2988 C CA . GLY A 1 404 ? -8.351 -7.638 14.021 1.00 66.81 404 GLY A CA 1
ATOM 2989 C C . GLY A 1 404 ? -7.877 -8.121 15.391 1.00 66.81 404 GLY A C 1
ATOM 2990 O O . GLY A 1 404 ? -8.653 -8.080 16.340 1.00 66.81 404 GLY A O 1
ATOM 2991 N N . VAL A 1 405 ? -6.610 -8.531 15.508 1.00 54.31 405 VAL A N 1
ATOM 2992 C CA . VAL A 1 405 ? -6.007 -9.017 16.765 1.00 54.31 405 VAL A CA 1
ATOM 2993 C C . VAL A 1 405 ? -5.764 -7.877 17.764 1.00 54.31 405 VAL A C 1
ATOM 2995 O O . VAL A 1 405 ? -5.749 -8.103 18.971 1.00 54.31 405 VAL A O 1
ATOM 2998 N N . SER A 1 406 ? -5.595 -6.641 17.284 1.00 44.47 406 SER A N 1
ATOM 2999 C CA . SER A 1 406 ? -5.284 -5.473 18.122 1.00 44.47 406 SER A CA 1
ATOM 3000 C C . SER A 1 406 ? -6.502 -4.709 18.654 1.00 44.47 406 SER A C 1
ATOM 3002 O O . SER A 1 406 ? -6.310 -3.756 19.404 1.00 44.47 406 SER A O 1
ATOM 3004 N N . ALA A 1 407 ? -7.735 -5.080 18.293 1.00 39.53 407 ALA A N 1
ATOM 3005 C CA . ALA A 1 407 ? -8.928 -4.386 18.776 1.00 39.53 407 ALA A CA 1
ATOM 3006 C C . ALA A 1 407 ? -9.307 -4.877 20.191 1.00 39.53 407 ALA A C 1
ATOM 3008 O O . ALA A 1 407 ? -9.696 -6.039 20.337 1.00 39.53 407 ALA A O 1
ATOM 3009 N N . PRO A 1 408 ? -9.229 -4.039 21.245 1.00 36.50 408 PRO A N 1
ATOM 3010 C CA . PRO A 1 408 ? -9.732 -4.420 22.557 1.00 36.50 408 PRO A CA 1
ATOM 3011 C C . PRO A 1 408 ? -11.248 -4.657 22.493 1.00 36.50 408 PRO A C 1
ATOM 3013 O O . PRO A 1 408 ? -11.995 -3.898 21.876 1.00 36.50 408 PRO A O 1
ATOM 3016 N N . ALA A 1 409 ? -11.712 -5.716 23.159 1.00 34.06 409 ALA A N 1
ATOM 3017 C CA . ALA A 1 409 ? -13.108 -6.166 23.197 1.00 34.06 409 ALA A CA 1
ATOM 3018 C C . ALA A 1 409 ? -14.083 -5.210 23.930 1.00 34.06 409 ALA A C 1
ATOM 3020 O O . ALA A 1 409 ? -15.185 -5.602 24.313 1.00 34.06 409 ALA A O 1
ATOM 3021 N N . SER A 1 410 ? -13.717 -3.951 24.152 1.00 35.00 410 SER A N 1
ATOM 3022 C CA . SER A 1 410 ? -14.497 -2.981 24.920 1.00 35.00 410 SER A CA 1
ATOM 3023 C C . SER A 1 410 ? -15.438 -2.168 24.025 1.00 35.00 410 SER A C 1
ATOM 3025 O O . SER A 1 410 ? -15.313 -0.957 23.865 1.00 35.00 410 SER A O 1
ATOM 3027 N N . GLY A 1 411 ? -16.442 -2.838 23.456 1.00 31.17 411 GLY A N 1
ATOM 3028 C CA . GLY A 1 411 ? -17.563 -2.163 22.803 1.00 31.17 411 GLY A CA 1
ATOM 3029 C C . GLY A 1 411 ? -18.577 -1.584 23.815 1.00 31.17 411 GLY A C 1
ATOM 3030 O O . GLY A 1 411 ? -18.907 -2.249 24.801 1.00 31.17 411 GLY A O 1
ATOM 3031 N N . PRO A 1 412 ? -19.174 -0.399 23.560 1.00 43.38 412 PRO A N 1
ATOM 3032 C CA . PRO A 1 412 ? -20.216 0.222 24.399 1.00 43.38 412 PRO A CA 1
ATOM 3033 C C . PRO A 1 412 ? -21.513 -0.601 24.528 1.00 43.38 412 PRO A C 1
ATOM 3035 O O . PRO A 1 412 ? -22.365 -0.289 25.361 1.00 43.38 412 PRO A O 1
ATOM 3038 N N . VAL A 1 413 ? -21.656 -1.675 23.746 1.00 43.41 413 VAL A N 1
ATOM 3039 C CA . VAL A 1 413 ? -22.782 -2.618 23.814 1.00 43.41 413 VAL A CA 1
ATOM 3040 C C . VAL A 1 413 ? -22.807 -3.355 25.159 1.00 43.41 413 VAL A C 1
ATOM 3042 O O . VAL A 1 413 ? -23.874 -3.464 25.758 1.00 43.41 413 VAL A O 1
ATOM 3045 N N . ALA A 1 414 ? -21.642 -3.732 25.702 1.00 35.16 414 ALA A N 1
ATOM 3046 C CA . ALA A 1 414 ? -21.548 -4.391 27.009 1.00 35.16 414 ALA A CA 1
ATOM 3047 C C . ALA A 1 414 ? -21.913 -3.453 28.178 1.00 35.16 414 ALA A C 1
ATOM 3049 O O . ALA A 1 414 ? -22.487 -3.884 29.174 1.00 35.16 414 ALA A O 1
ATOM 3050 N N . ARG A 1 415 ? -21.651 -2.142 28.044 1.00 38.94 415 ARG A N 1
ATOM 3051 C CA . ARG A 1 415 ? -22.062 -1.132 29.041 1.00 38.94 415 ARG A CA 1
ATOM 3052 C C . ARG A 1 415 ? -23.557 -0.812 28.991 1.00 38.94 415 ARG A C 1
ATOM 3054 O O . ARG A 1 415 ? -24.118 -0.397 30.003 1.00 38.94 415 ARG A O 1
ATOM 3061 N N . ARG A 1 416 ? -24.209 -0.965 27.832 1.00 44.88 416 ARG A N 1
ATOM 3062 C CA . ARG A 1 416 ? -25.665 -0.777 27.709 1.00 44.88 416 ARG A CA 1
ATOM 3063 C C . ARG A 1 416 ? -26.435 -1.975 28.251 1.00 44.88 416 ARG A C 1
ATOM 3065 O O . ARG A 1 416 ? -27.428 -1.754 28.935 1.00 44.88 416 ARG A O 1
ATOM 3072 N N . SER A 1 417 ? -25.965 -3.199 28.005 1.00 44.69 417 SER A N 1
ATOM 3073 C CA . SER A 1 417 ? -26.576 -4.396 28.590 1.00 44.69 417 SER A CA 1
ATOM 3074 C C . SER A 1 417 ? -26.398 -4.425 30.105 1.00 44.69 417 SER A C 1
ATOM 3076 O O . SER A 1 417 ? -27.382 -4.641 30.801 1.00 44.69 417 SER A O 1
ATOM 3078 N N . SER A 1 418 ? -25.212 -4.079 30.626 1.00 48.81 418 SER A N 1
ATOM 3079 C CA . SER A 1 418 ? -24.988 -4.047 32.077 1.00 48.81 418 SER A CA 1
ATOM 3080 C C . SER A 1 418 ? -25.837 -2.978 32.769 1.00 48.81 418 SER A C 1
ATOM 3082 O O . SER A 1 418 ? -26.474 -3.270 33.771 1.00 48.81 418 SER A O 1
ATOM 3084 N N . ARG A 1 419 ? -25.943 -1.761 32.209 1.00 51.44 419 ARG A N 1
ATOM 3085 C CA . ARG A 1 419 ? -26.806 -0.707 32.776 1.00 51.44 419 ARG A CA 1
ATOM 3086 C C . ARG A 1 419 ? -28.297 -1.017 32.654 1.00 51.44 419 ARG A C 1
ATOM 3088 O O . ARG A 1 419 ? -29.052 -0.616 33.533 1.00 51.44 419 ARG A O 1
ATOM 3095 N N . ALA A 1 420 ? -28.732 -1.704 31.597 1.00 55.19 420 ALA A N 1
ATOM 3096 C CA . ALA A 1 420 ? -30.124 -2.129 31.450 1.00 55.19 420 ALA A CA 1
ATOM 3097 C C . ALA A 1 420 ? -30.477 -3.269 32.421 1.00 55.19 420 ALA A C 1
ATOM 3099 O O . ALA A 1 420 ? -31.535 -3.223 33.047 1.00 55.19 420 ALA A O 1
ATOM 3100 N N . GLU A 1 421 ? -29.576 -4.236 32.621 1.00 54.44 421 GLU A N 1
ATOM 3101 C CA . GLU A 1 421 ? -29.722 -5.283 33.642 1.00 54.44 421 GLU A CA 1
ATOM 3102 C C . GLU A 1 421 ? -29.701 -4.707 35.060 1.00 54.44 421 GLU A C 1
ATOM 3104 O O . GLU A 1 421 ? -30.489 -5.113 35.911 1.00 54.44 421 GLU A O 1
ATOM 3109 N N . GLU A 1 422 ? -28.837 -3.732 35.324 1.00 58.03 422 GLU A N 1
ATOM 3110 C CA . GLU A 1 422 ? -28.690 -3.111 36.640 1.00 58.03 422 GLU A CA 1
ATOM 3111 C C . GLU A 1 422 ? -29.864 -2.169 36.964 1.00 58.03 422 GLU A C 1
ATOM 3113 O O . GLU A 1 422 ? -30.356 -2.147 38.095 1.00 58.03 422 GLU A O 1
ATOM 3118 N N . ALA A 1 423 ? -30.413 -1.476 35.958 1.00 61.66 423 ALA A N 1
ATOM 3119 C CA . ALA A 1 423 ? -31.670 -0.732 36.072 1.00 61.66 423 ALA A CA 1
ATOM 3120 C C . ALA A 1 423 ? -32.888 -1.661 36.246 1.00 61.66 423 ALA A C 1
ATOM 3122 O O . ALA A 1 423 ? -33.795 -1.346 37.021 1.00 61.66 423 ALA A O 1
ATOM 3123 N N . GLY A 1 424 ? -32.892 -2.823 35.584 1.00 63.25 424 GLY A N 1
ATOM 3124 C CA . GLY A 1 424 ? -33.899 -3.870 35.769 1.00 63.25 424 GLY A CA 1
ATOM 3125 C C . GLY A 1 424 ? -33.867 -4.471 37.178 1.00 63.25 424 GLY A C 1
ATOM 3126 O O . GLY A 1 424 ? -34.907 -4.561 37.828 1.00 63.25 424 GLY A O 1
ATOM 3127 N N . ARG A 1 425 ? -32.670 -4.784 37.700 1.00 60.56 425 ARG A N 1
ATOM 3128 C CA . ARG A 1 425 ? -32.468 -5.312 39.064 1.00 60.56 425 ARG A CA 1
ATOM 3129 C C . ARG A 1 425 ? -32.794 -4.300 40.163 1.00 60.56 425 ARG A C 1
ATOM 3131 O O . ARG A 1 425 ? -33.285 -4.687 41.222 1.00 60.56 425 ARG A O 1
ATOM 3138 N N . ARG A 1 426 ? -32.559 -3.001 39.935 1.00 57.62 426 ARG A N 1
ATOM 3139 C CA . ARG A 1 426 ? -32.993 -1.948 40.874 1.00 57.62 426 ARG A CA 1
ATOM 3140 C C . ARG A 1 426 ? -34.514 -1.804 40.921 1.00 57.62 426 ARG A C 1
ATOM 3142 O O . ARG A 1 426 ? -35.048 -1.614 42.010 1.00 57.62 426 ARG A O 1
ATOM 3149 N N . LYS A 1 427 ? -35.219 -1.950 39.792 1.00 57.28 427 LYS A N 1
ATOM 3150 C CA . LYS A 1 427 ? -36.694 -1.935 39.770 1.00 57.28 427 LYS A CA 1
ATOM 3151 C C . LYS A 1 427 ? -37.309 -3.148 40.473 1.00 57.28 427 LYS A C 1
ATOM 3153 O O . LYS A 1 427 ? -38.274 -2.975 41.210 1.00 57.28 427 LYS A O 1
ATOM 3158 N N . THR A 1 428 ? -36.736 -4.343 40.326 1.00 55.72 428 THR A N 1
ATOM 3159 C CA . THR A 1 428 ? -37.221 -5.538 41.044 1.00 55.72 428 THR A CA 1
ATOM 3160 C C . THR A 1 428 ? -36.903 -5.513 42.538 1.00 55.72 428 THR A C 1
ATOM 3162 O O . THR A 1 428 ? -37.728 -5.959 43.328 1.00 55.72 428 THR A O 1
ATOM 3165 N N . ARG A 1 429 ? -35.779 -4.919 42.968 1.00 54.06 429 ARG A N 1
ATOM 3166 C CA . ARG A 1 429 ? -35.506 -4.702 44.404 1.00 54.06 429 ARG A CA 1
ATOM 3167 C C . ARG A 1 429 ? -36.369 -3.608 45.037 1.00 54.06 429 ARG A C 1
ATOM 3169 O O . ARG A 1 429 ? -36.740 -3.750 46.195 1.00 54.06 429 ARG A O 1
ATOM 3176 N N . ALA A 1 430 ? -36.723 -2.555 44.300 1.00 52.97 430 ALA A N 1
ATOM 3177 C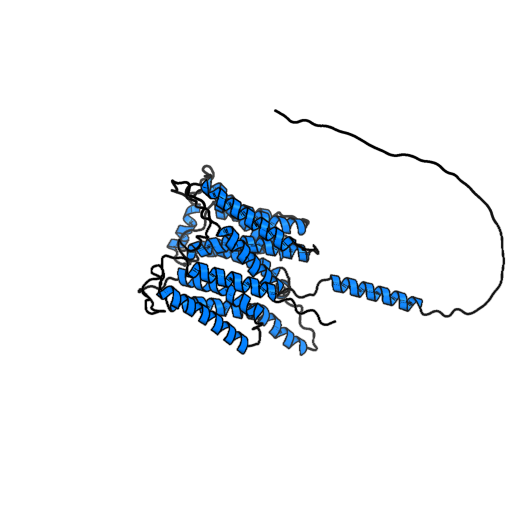 CA . ALA A 1 430 ? -37.605 -1.498 44.805 1.00 52.97 430 ALA A CA 1
ATOM 3178 C C . ALA A 1 430 ? -39.083 -1.932 44.908 1.00 52.97 430 ALA A C 1
ATOM 3180 O O . ALA A 1 430 ? -39.828 -1.357 45.694 1.00 52.97 430 ALA A O 1
ATOM 3181 N N . GLY A 1 431 ? -39.507 -2.952 44.150 1.00 47.47 431 GLY A N 1
ATOM 3182 C CA . GLY A 1 431 ? -40.865 -3.509 44.212 1.00 47.47 431 GLY A CA 1
ATOM 3183 C C . GLY A 1 431 ? -41.093 -4.567 45.301 1.00 47.47 431 GLY A C 1
ATOM 3184 O O . GLY A 1 431 ? -42.239 -4.902 45.575 1.00 47.47 431 GLY A O 1
ATOM 3185 N N . ALA A 1 432 ? -40.035 -5.087 45.933 1.00 50.00 432 ALA A N 1
ATOM 3186 C CA . ALA A 1 432 ? -40.122 -6.203 46.884 1.00 50.00 432 ALA A CA 1
ATOM 3187 C C . ALA A 1 432 ? -40.182 -5.779 48.367 1.00 50.00 432 ALA A C 1
ATOM 3189 O O . ALA A 1 432 ? -40.191 -6.635 49.247 1.00 50.00 432 ALA A O 1
ATOM 3190 N N . ALA A 1 433 ? -40.231 -4.477 48.664 1.00 49.75 433 ALA A N 1
ATOM 3191 C CA . ALA A 1 433 ? -40.277 -3.964 50.031 1.00 49.75 433 ALA A CA 1
ATOM 3192 C C . ALA A 1 433 ? -41.519 -3.091 50.263 1.00 49.75 433 ALA A C 1
ATOM 3194 O O . ALA A 1 433 ? -41.441 -1.865 50.248 1.00 49.75 433 ALA A O 1
ATOM 3195 N N . ARG A 1 434 ? -42.672 -3.729 50.499 1.00 41.94 434 ARG A N 1
ATOM 3196 C CA . ARG A 1 434 ? -43.784 -3.147 51.272 1.00 41.94 434 ARG A CA 1
ATOM 3197 C C . ARG A 1 434 ? -44.679 -4.261 51.834 1.00 41.94 434 ARG A C 1
ATOM 3199 O O . ARG A 1 434 ? -45.308 -4.961 51.045 1.00 41.94 434 ARG A O 1
ATOM 3206 N N . PRO A 1 435 ? -44.777 -4.428 53.165 1.00 45.44 435 PRO A N 1
ATOM 3207 C CA . PRO A 1 435 ? -45.837 -5.215 53.775 1.00 45.44 435 PRO A CA 1
ATOM 3208 C C . PRO A 1 435 ? -47.084 -4.330 53.917 1.00 45.44 435 PRO A C 1
ATOM 3210 O O . PRO A 1 435 ? -46.998 -3.192 54.377 1.00 45.44 435 PRO A O 1
ATOM 3213 N N . SER A 1 436 ? -48.245 -4.836 53.509 1.00 37.28 436 SER A N 1
ATOM 3214 C CA . SER A 1 436 ? -49.542 -4.193 53.733 1.00 37.28 436 SER A CA 1
ATOM 3215 C C . SER A 1 436 ? -50.391 -5.110 54.602 1.00 37.28 436 SER A C 1
ATOM 3217 O O . SER A 1 436 ? -50.686 -6.247 54.241 1.00 37.28 436 SER A O 1
ATOM 3219 N N . SER A 1 437 ? -50.737 -4.594 55.775 1.00 40.66 437 SER A N 1
ATOM 3220 C CA . SER A 1 437 ? -51.744 -5.112 56.686 1.00 40.66 437 SER A CA 1
ATOM 3221 C C . SER A 1 437 ? -53.066 -4.345 56.506 1.00 40.66 437 SER A C 1
ATOM 3223 O O . SER A 1 437 ? -53.063 -3.190 56.085 1.00 40.66 437 SER A O 1
ATOM 3225 N N . ARG A 1 438 ? -54.158 -5.006 56.929 1.00 35.38 438 ARG A N 1
ATOM 3226 C CA . ARG A 1 438 ? -55.515 -4.511 57.273 1.00 35.38 438 ARG A CA 1
ATOM 3227 C C . ARG A 1 438 ? -56.565 -4.272 56.166 1.00 35.38 438 ARG A C 1
ATOM 3229 O O . ARG A 1 438 ? -56.565 -3.265 55.477 1.00 35.38 438 ARG A O 1
ATOM 3236 N N . VAL A 1 439 ? -57.507 -5.228 56.105 1.00 39.84 439 VAL A N 1
ATOM 3237 C CA . VAL A 1 439 ? -58.950 -5.146 56.469 1.00 39.84 439 VAL A CA 1
ATOM 3238 C C . VAL A 1 439 ? -59.714 -3.838 56.185 1.00 39.84 439 VAL A C 1
ATOM 3240 O O . VAL A 1 439 ? -59.373 -2.805 56.749 1.00 39.84 439 VAL A O 1
ATOM 3243 N N . GLY A 1 440 ? -60.872 -3.953 55.505 1.00 33.41 440 GLY A N 1
ATOM 3244 C CA . GLY A 1 440 ? -62.032 -3.075 55.756 1.00 33.41 440 GLY A CA 1
ATOM 3245 C C . GLY A 1 440 ? -62.985 -2.780 54.583 1.00 33.41 440 GLY A C 1
ATOM 3246 O O . GLY A 1 440 ? -62.806 -1.788 53.897 1.00 33.41 440 GLY A O 1
ATOM 3247 N N . VAL A 1 441 ? -63.995 -3.644 54.402 1.00 38.31 441 VAL A N 1
ATOM 3248 C CA . VAL A 1 441 ? -65.425 -3.418 54.044 1.00 38.31 441 VAL A CA 1
ATOM 3249 C C . VAL A 1 441 ? -65.867 -2.078 53.402 1.00 38.31 441 VAL A C 1
ATOM 3251 O O . VAL A 1 441 ? -65.678 -1.020 53.987 1.00 38.31 441 VAL A O 1
ATOM 3254 N N . GLY A 1 442 ? -66.665 -2.150 52.317 1.00 30.16 442 GLY A N 1
ATOM 3255 C CA . GLY A 1 442 ? -67.640 -1.094 51.965 1.00 30.16 442 GLY A CA 1
ATOM 3256 C C . GLY A 1 442 ? -68.039 -0.981 50.482 1.00 30.16 442 GLY A C 1
ATOM 3257 O O . GLY A 1 442 ? -67.318 -0.406 49.681 1.00 30.16 442 GLY A O 1
ATOM 3258 N N . ARG A 1 443 ? -69.214 -1.516 50.128 1.00 34.78 443 ARG A N 1
ATOM 3259 C CA . ARG A 1 443 ? -69.946 -1.442 48.832 1.00 34.78 443 ARG A CA 1
ATOM 3260 C C . ARG A 1 443 ? -70.689 -0.070 48.699 1.00 34.78 443 ARG A C 1
ATOM 3262 O O . ARG A 1 443 ? -70.718 0.653 49.687 1.00 34.78 443 ARG A O 1
ATOM 3269 N N . PRO A 1 444 ? -71.541 0.196 47.677 1.00 60.72 444 PRO A N 1
ATOM 3270 C CA . PRO A 1 444 ? -71.347 0.422 46.229 1.00 60.72 444 PRO A CA 1
ATOM 3271 C C . PRO A 1 444 ? -71.955 1.780 45.750 1.00 60.72 444 PRO A C 1
ATOM 3273 O O . PRO A 1 444 ? -72.640 2.453 46.509 1.00 60.72 444 PRO A O 1
ATOM 3276 N N . SER A 1 445 ? -71.839 2.152 44.465 1.00 31.64 445 SER A N 1
ATOM 3277 C CA . SER A 1 445 ? -72.986 2.643 43.652 1.00 31.64 445 SER A CA 1
ATOM 3278 C C . SER A 1 445 ? -72.600 3.068 42.224 1.00 31.64 445 SER A C 1
ATOM 3280 O O . SER A 1 445 ? -71.543 3.647 42.019 1.00 31.64 445 SER A O 1
ATOM 3282 N N . LYS A 1 446 ? -73.500 2.708 41.285 1.00 33.81 446 LYS A N 1
ATOM 3283 C CA . LYS A 1 446 ? -74.055 3.430 40.108 1.00 33.81 446 LYS A CA 1
ATOM 3284 C C . LYS A 1 446 ? -73.112 4.352 39.305 1.00 33.81 446 LYS A C 1
ATOM 3286 O O . LYS A 1 446 ? -72.412 5.167 39.869 1.00 33.81 446 LYS A O 1
ATOM 3291 N N . GLY A 1 447 ? -73.121 4.399 37.979 1.00 32.03 447 GLY A N 1
ATOM 3292 C CA . GLY A 1 447 ? -74.066 3.963 36.955 1.00 32.03 447 GLY A CA 1
ATOM 3293 C C . GLY A 1 447 ? -73.480 4.345 35.582 1.00 32.03 447 GLY A C 1
ATOM 3294 O O . GLY A 1 447 ? -72.571 5.160 35.512 1.00 32.03 447 GLY A O 1
ATOM 3295 N N . VAL A 1 448 ? -73.884 3.645 34.521 1.00 36.38 448 VAL A N 1
ATOM 3296 C CA . VAL A 1 448 ? -74.764 4.185 33.461 1.00 36.38 448 VAL A CA 1
ATOM 3297 C C . VAL A 1 448 ? -73.976 4.718 32.251 1.00 36.38 448 VAL A C 1
ATOM 3299 O O . VAL A 1 448 ? -73.260 5.703 32.356 1.00 36.38 448 VAL A O 1
ATOM 3302 N N . ASP A 1 449 ? -74.213 4.033 31.122 1.00 36.38 449 ASP A N 1
ATOM 3303 C CA . ASP A 1 449 ? -74.267 4.519 29.732 1.00 36.38 449 ASP A CA 1
ATOM 3304 C C . ASP A 1 449 ? -72.993 5.098 29.080 1.00 36.38 449 ASP A C 1
ATOM 3306 O O . ASP A 1 449 ? -72.159 5.729 29.701 1.00 36.38 449 ASP A O 1
ATOM 3310 N N . ALA A 1 450 ? -72.740 4.960 27.780 1.00 39.47 450 ALA A N 1
ATOM 3311 C CA . ALA A 1 450 ? -73.521 4.460 26.658 1.00 39.47 450 ALA A CA 1
ATOM 3312 C C . ALA A 1 450 ? -72.583 4.307 25.441 1.00 39.47 450 ALA A C 1
ATOM 3314 O O . ALA A 1 450 ? -71.583 5.007 25.359 1.00 39.47 450 ALA A O 1
ATOM 3315 N N . ARG A 1 451 ? -73.007 3.464 24.479 1.00 37.28 451 ARG A N 1
ATOM 3316 C CA . ARG A 1 451 ? -73.014 3.684 23.005 1.00 37.28 451 ARG A CA 1
ATOM 3317 C C . ARG A 1 451 ? -71.682 4.122 22.340 1.00 37.28 451 ARG A C 1
ATOM 3319 O O . ARG A 1 451 ? -71.046 5.077 22.729 1.00 37.28 451 ARG A O 1
ATOM 3326 N N . ARG A 1 452 ? -71.263 3.602 21.185 1.00 38.94 452 ARG A N 1
ATOM 3327 C CA . ARG A 1 452 ? -72.051 3.244 19.999 1.00 38.94 452 ARG A CA 1
ATOM 3328 C C . ARG A 1 452 ? -71.121 2.589 18.958 1.00 38.94 452 ARG A C 1
ATOM 3330 O O . ARG A 1 452 ? -70.029 3.086 18.723 1.00 38.94 452 ARG A O 1
ATOM 3337 N N . SER A 1 453 ? -71.627 1.527 18.325 1.00 35.62 453 SER A N 1
ATOM 3338 C CA . SER A 1 453 ? -71.678 1.279 16.867 1.00 35.62 453 SER A CA 1
ATOM 3339 C C . SER A 1 453 ? -70.404 1.494 16.019 1.00 35.62 453 SER A C 1
ATOM 3341 O O . SER A 1 453 ? -69.951 2.617 15.854 1.00 35.62 453 SER A O 1
ATOM 3343 N N . SER A 1 454 ? -69.832 0.436 15.427 1.00 37.69 454 SER A N 1
ATOM 3344 C CA . SER A 1 454 ? -70.143 -0.089 14.068 1.00 37.69 454 SER A CA 1
ATOM 3345 C C . SER A 1 454 ? -69.615 0.814 12.932 1.00 37.69 454 SER A C 1
ATOM 3347 O O . SER A 1 454 ? -69.928 1.994 12.928 1.00 37.69 454 SER A O 1
ATOM 3349 N N . ARG A 1 455 ? -68.890 0.353 11.905 1.00 39.47 455 ARG A N 1
ATOM 3350 C CA . ARG A 1 455 ? -69.344 -0.572 10.848 1.00 39.47 455 ARG A CA 1
ATOM 3351 C C . ARG A 1 455 ? -68.193 -0.873 9.860 1.00 39.47 455 ARG A C 1
ATOM 3353 O O . ARG A 1 455 ? -67.482 0.049 9.495 1.00 39.47 455 ARG A O 1
ATOM 3360 N N . ARG A 1 456 ? -68.190 -2.130 9.377 1.00 38.41 456 ARG A N 1
ATOM 3361 C CA . ARG A 1 456 ? -68.027 -2.642 7.984 1.00 38.41 456 ARG A CA 1
ATOM 3362 C C . ARG A 1 456 ? -66.735 -2.318 7.204 1.00 38.41 456 ARG A C 1
ATOM 3364 O O . ARG A 1 456 ? -66.378 -1.163 7.068 1.00 38.41 456 ARG A O 1
ATOM 3371 N N . ALA A 1 457 ? -65.962 -3.334 6.783 1.00 36.47 457 ALA A N 1
ATOM 3372 C CA . ALA A 1 457 ? -66.154 -4.255 5.625 1.00 36.47 457 ALA A CA 1
ATOM 3373 C C . ALA A 1 457 ? -65.800 -3.556 4.295 1.00 36.47 457 ALA A C 1
ATOM 3375 O O . ALA A 1 457 ? -66.063 -2.372 4.178 1.00 36.47 457 ALA A O 1
ATOM 3376 N N . ALA A 1 458 ? -65.243 -4.138 3.235 1.00 35.81 458 ALA A N 1
ATOM 3377 C CA . ALA A 1 458 ? -64.784 -5.458 2.781 1.00 35.81 458 ALA A CA 1
ATOM 3378 C C . ALA A 1 458 ? -63.751 -5.128 1.649 1.00 35.81 458 ALA A C 1
ATOM 3380 O O . ALA A 1 458 ? -63.670 -3.972 1.254 1.00 35.81 458 ALA A O 1
ATOM 3381 N N . ALA A 1 459 ? -62.853 -5.956 1.116 1.00 34.53 459 ALA A N 1
ATOM 3382 C CA . ALA A 1 459 ? -62.996 -7.144 0.266 1.00 34.53 459 ALA A CA 1
ATOM 3383 C C . ALA A 1 459 ? -61.738 -7.163 -0.653 1.00 34.53 459 ALA A C 1
ATOM 3385 O O . ALA A 1 459 ? -61.108 -6.132 -0.870 1.00 34.53 459 ALA A O 1
ATOM 3386 N N . ARG A 1 460 ? -61.366 -8.353 -1.133 1.00 39.47 460 ARG A N 1
ATOM 3387 C CA . ARG A 1 460 ? -60.176 -8.732 -1.936 1.00 39.47 460 ARG A CA 1
ATOM 3388 C C . ARG A 1 460 ? -60.407 -8.516 -3.476 1.00 39.47 460 ARG A C 1
ATOM 3390 O O . ARG A 1 460 ? -61.368 -7.831 -3.796 1.00 39.47 460 ARG A O 1
ATOM 3397 N N . PRO A 1 461 ? -59.746 -9.237 -4.424 1.00 53.94 461 PRO A N 1
ATOM 3398 C CA . PRO A 1 461 ? -58.359 -9.131 -4.953 1.00 53.94 461 PRO A CA 1
ATOM 3399 C C . PRO A 1 461 ? -58.240 -9.107 -6.522 1.00 53.94 461 PRO A C 1
ATOM 3401 O O . PRO A 1 461 ? -59.185 -9.514 -7.178 1.00 53.94 461 PRO A O 1
ATOM 3404 N N . ALA A 1 462 ? -57.035 -8.772 -7.052 1.00 39.38 462 ALA A N 1
ATOM 3405 C CA . ALA A 1 462 ? -56.320 -9.226 -8.300 1.00 39.38 462 ALA A CA 1
ATOM 3406 C C . ALA A 1 462 ? -57.046 -9.214 -9.693 1.00 39.38 462 ALA A C 1
ATOM 3408 O O . ALA A 1 462 ? -58.234 -8.911 -9.703 1.00 39.38 462 ALA A O 1
ATOM 3409 N N . PRO A 1 463 ? -56.446 -9.586 -10.868 1.00 55.22 463 PRO A N 1
ATOM 3410 C CA . PRO A 1 463 ? -55.045 -9.810 -11.331 1.00 55.22 463 PRO A CA 1
ATOM 3411 C C . PRO A 1 463 ? -54.710 -9.218 -12.761 1.00 55.22 463 PRO A C 1
ATOM 3413 O O . PRO A 1 463 ? -55.504 -8.453 -13.299 1.00 55.22 463 PRO A O 1
ATOM 3416 N N . ASP A 1 464 ? -53.557 -9.635 -13.342 1.00 35.78 464 ASP A N 1
ATOM 3417 C CA . ASP A 1 464 ? -53.155 -9.736 -14.785 1.00 35.78 464 ASP A CA 1
ATOM 3418 C C . ASP A 1 464 ? -52.844 -8.460 -15.617 1.00 35.78 464 ASP A C 1
ATOM 3420 O O . ASP A 1 464 ? -53.403 -7.404 -15.358 1.00 35.78 464 ASP A O 1
ATOM 3424 N N . ALA A 1 465 ? -52.008 -8.425 -16.674 1.00 36.84 465 ALA A N 1
ATOM 3425 C CA . ALA A 1 465 ? -50.926 -9.244 -17.264 1.00 36.84 465 ALA A CA 1
ATOM 3426 C C . ALA A 1 465 ? -50.317 -8.452 -18.472 1.00 36.84 465 ALA A C 1
ATOM 3428 O O . ALA A 1 465 ? -50.902 -7.460 -18.899 1.00 36.84 465 ALA A O 1
ATOM 3429 N N . ASP A 1 466 ? -49.195 -8.945 -19.027 1.00 32.59 466 ASP A N 1
ATOM 3430 C CA . ASP A 1 466 ? -48.670 -8.781 -20.412 1.00 32.59 466 ASP A CA 1
ATOM 3431 C C . ASP A 1 466 ? -47.943 -7.482 -20.860 1.00 32.59 466 ASP A C 1
ATOM 3433 O O . ASP A 1 466 ? -48.441 -6.376 -20.693 1.00 32.59 466 ASP A O 1
ATOM 3437 N N . VAL A 1 467 ? -46.641 -7.507 -21.231 1.00 35.72 467 VAL A N 1
ATOM 3438 C CA . VAL A 1 467 ? -45.896 -8.021 -22.430 1.00 35.72 467 VAL A CA 1
ATOM 3439 C C . VAL A 1 467 ? -45.652 -6.909 -23.471 1.00 35.72 467 VAL A C 1
ATOM 3441 O O . VAL A 1 467 ? -46.608 -6.361 -24.001 1.00 35.72 467 VAL A O 1
ATOM 3444 N N . ALA A 1 468 ? -44.372 -6.614 -23.779 1.00 34.06 468 ALA A N 1
ATOM 3445 C CA . ALA A 1 468 ? -43.804 -6.477 -25.143 1.00 34.06 468 ALA A CA 1
ATOM 3446 C C . ALA A 1 468 ? -42.394 -5.820 -25.171 1.00 34.06 468 ALA A C 1
ATOM 3448 O O . ALA A 1 468 ? -42.186 -4.707 -24.693 1.00 34.06 468 ALA A O 1
ATOM 3449 N N . GLN A 1 469 ? -41.446 -6.521 -25.800 1.00 33.50 469 GLN A N 1
ATOM 3450 C CA . GLN A 1 469 ? -40.290 -6.026 -26.579 1.00 33.50 469 GLN A CA 1
ATOM 3451 C C . GLN A 1 469 ? -40.617 -6.269 -28.079 1.00 33.50 469 GLN A C 1
ATOM 3453 O O . GLN A 1 469 ? -41.556 -7.026 -28.334 1.00 33.50 469 GLN A O 1
ATOM 3458 N N . PRO A 1 470 ? -39.775 -5.909 -29.072 1.00 47.41 470 PRO A N 1
ATOM 3459 C CA . PRO A 1 470 ? -38.979 -4.704 -29.342 1.00 47.41 470 PRO A CA 1
ATOM 3460 C C . PRO A 1 470 ? -39.329 -4.164 -30.768 1.00 47.41 470 PRO A C 1
ATOM 3462 O O . PRO A 1 470 ? -40.448 -4.411 -31.228 1.00 47.41 470 PRO A O 1
ATOM 3465 N N . PRO A 1 471 ? -38.459 -3.391 -31.454 1.00 51.38 471 PRO A N 1
ATOM 3466 C CA . PRO A 1 471 ? -37.400 -3.985 -32.299 1.00 51.38 471 PRO A CA 1
ATOM 3467 C C . PRO A 1 471 ? -35.962 -3.577 -31.948 1.00 51.38 471 PRO A C 1
ATOM 3469 O O . PRO A 1 471 ? -35.763 -2.484 -31.367 1.00 51.38 471 PRO A O 1
#

Sequence (471 aa):
MRAADPSRWPLAVAGSAYLLFVVYQSLAGVGLETCALPLTQQGPTLSLSDGIGNFVAYLPLGMLVAAWGGVRGRPVRLIGAFVAIAGFSLAMETVQACMTSRVSSWYDWATNSAGGLLGLLAPSLAAGRAGAQVASAADAGRAPASPGPLYRLREDALFWPTLLCVGAWLALSLWPWRFTLDIGTLRSNLSFLRGIDLSALTVREAWQLLHWTAGWLAAGLAIRALLPGRGPAAAGLALVLGLSLVGQLMLVRSSLSFAELAGMVAAFAACALLPSGVRGAALARALPLCALVSVAAYQLAPRRGGWLV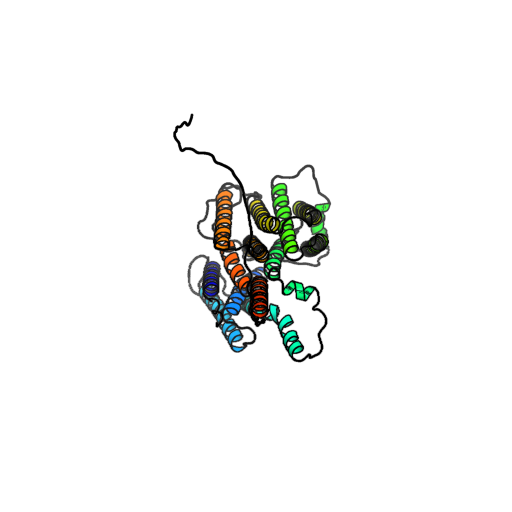GDFIWWPQLGRGGLLSALAMTLLFSWFAFALILSLRWAAARGVVLGRRPLVLSLLGALALLALEVVQRWIPGRIGDTSAPLVMLLAFLVGWTLTGVSAPASGPVARRSSRAEEAGRRKTRAGAARPSSRVGVGRPSKGVDARRSSRRAAARPAPDADVAQPP

Foldseek 3Di:
DPDPDPDLVLLVVLLVLLLVVVLCLLPPADDFADFDDAADDDDDDDDPLLLVLLLQSQLLNLQSQCLNQVCAPPVVSLVVQLCVQLVSLSVSRRSQSRGPVHHHHPSSSVSNSNSSSCSNCVVVVLPVVPVVVVVVVVVDPDDDDDDDPVVVLSLDLLNLLLCLLLVLLLVLLLPPVAFAPPPVLLVVLCVQVVDDDPPDQDPLLVLLLLLQLLSLLLNLLSLCLSVLDLVSSLVVSVVSVVVSVVSQSRHSDHSDHPSNVNSSVNSSVCSNPPDSPPDLLVSLVSNLVSLLSNVLSVLQRADPPFPALAEEAADDPQNVPGSSVSVSLLSSLLSSLSSNLSSLSSCVLVVDDCVCVLVVVLVVSLVSLQVSLVVSSVGGPHYRYSNSSSSNSSSNSSSNSSSVSSNPPDDCVVVVVVVVVVVVVVVVVVVPDDDDDDDDDDDDDDDDYDDDDDDDDDDDDDDDDDDDDDD

pLDDT: mean 78.47, std 19.92, range [30.16, 98.31]